Protein AF-A0A1Q7LF57-F1 (afdb_monomer_lite)

Structure (mmCIF, N/CA/C/O backbone):
data_AF-A0A1Q7LF57-F1
#
_entry.id   AF-A0A1Q7LF57-F1
#
loop_
_atom_site.group_PDB
_atom_site.id
_atom_site.type_symbol
_atom_site.label_atom_id
_atom_site.label_alt_id
_atom_site.label_comp_id
_atom_site.label_asym_id
_atom_site.label_entity_id
_atom_site.label_seq_id
_atom_site.pdbx_PDB_ins_code
_atom_site.Cartn_x
_atom_site.Cartn_y
_atom_site.Cartn_z
_atom_site.occupancy
_atom_site.B_iso_or_equiv
_atom_site.auth_seq_id
_atom_site.auth_comp_id
_atom_site.auth_asym_id
_atom_site.auth_atom_id
_atom_site.pdbx_PDB_model_num
ATOM 1 N N . MET A 1 1 ? 3.794 -33.970 26.186 1.00 63.38 1 MET A N 1
ATOM 2 C CA . MET A 1 1 ? 2.452 -34.123 25.569 1.00 63.38 1 MET A CA 1
ATOM 3 C C . MET A 1 1 ? 2.236 -33.163 24.395 1.00 63.38 1 MET A C 1
ATOM 5 O O . MET A 1 1 ? 1.552 -33.551 23.465 1.00 63.38 1 MET A O 1
ATOM 9 N N . HIS A 1 2 ? 2.817 -31.951 24.384 1.00 81.38 2 HIS A N 1
ATOM 10 C CA . HIS A 1 2 ? 2.802 -31.075 23.195 1.00 81.38 2 HIS A CA 1
ATOM 11 C C . HIS A 1 2 ? 3.771 -31.538 22.090 1.00 81.38 2 HIS A C 1
ATOM 13 O O . HIS A 1 2 ? 3.482 -31.341 20.916 1.00 81.38 2 HIS A O 1
ATOM 19 N N . ASP A 1 3 ? 4.866 -32.216 22.445 1.00 83.12 3 ASP A N 1
ATOM 20 C CA . ASP A 1 3 ? 5.882 -32.669 21.479 1.00 83.12 3 ASP A CA 1
ATOM 21 C C . ASP A 1 3 ? 5.343 -33.678 20.454 1.00 83.12 3 ASP A C 1
ATOM 23 O O . ASP A 1 3 ? 5.728 -33.648 19.288 1.00 83.12 3 ASP A O 1
ATOM 27 N N . ASP A 1 4 ? 4.397 -34.530 20.857 1.00 87.19 4 ASP A N 1
ATOM 28 C CA . ASP A 1 4 ? 3.745 -35.478 19.946 1.00 87.19 4 ASP A CA 1
ATOM 29 C C . ASP A 1 4 ? 2.840 -34.756 18.936 1.00 87.19 4 ASP A C 1
ATOM 31 O O . ASP A 1 4 ? 2.768 -35.143 17.770 1.00 87.19 4 ASP A O 1
ATOM 35 N N . TRP A 1 5 ? 2.210 -33.649 19.346 1.00 88.94 5 TRP A N 1
ATOM 36 C CA . TRP A 1 5 ? 1.423 -32.796 18.454 1.00 88.94 5 TRP A CA 1
ATOM 37 C C . TRP A 1 5 ? 2.302 -31.984 17.505 1.00 88.94 5 TRP A C 1
ATOM 39 O O . TRP A 1 5 ? 1.923 -31.796 16.353 1.00 88.94 5 TRP A O 1
ATOM 49 N N . LEU A 1 6 ? 3.487 -31.550 17.945 1.00 88.06 6 LEU A N 1
ATOM 50 C CA . LEU A 1 6 ? 4.469 -30.901 17.071 1.00 88.06 6 LEU A CA 1
ATOM 51 C C . LEU A 1 6 ? 4.959 -31.858 15.973 1.00 88.06 6 LEU A C 1
ATOM 53 O O . LEU A 1 6 ? 4.978 -31.477 14.805 1.00 88.06 6 LEU A O 1
ATOM 57 N N . LYS A 1 7 ? 5.230 -33.127 16.307 1.00 88.38 7 LYS A N 1
ATOM 58 C CA . LYS A 1 7 ? 5.560 -34.164 15.310 1.00 88.38 7 LYS A CA 1
ATOM 59 C C . LYS A 1 7 ? 4.419 -34.415 14.321 1.00 88.38 7 LYS A C 1
ATOM 61 O O . LYS A 1 7 ? 4.659 -34.541 13.124 1.00 88.38 7 LYS A O 1
ATOM 66 N N . GLN A 1 8 ? 3.170 -34.441 14.792 1.00 87.31 8 GLN A N 1
ATOM 67 C CA . GLN A 1 8 ? 2.005 -34.572 13.907 1.00 87.31 8 GLN A CA 1
ATOM 68 C C . GLN A 1 8 ? 1.789 -33.339 13.019 1.00 87.31 8 GLN A C 1
ATOM 70 O O . GLN A 1 8 ? 1.303 -33.469 11.900 1.00 87.31 8 GLN A O 1
ATOM 75 N N . ILE A 1 9 ? 2.156 -32.139 13.475 1.00 86.44 9 ILE A N 1
ATOM 76 C CA . ILE A 1 9 ? 2.144 -30.933 12.638 1.00 86.44 9 ILE A CA 1
ATOM 77 C C . ILE A 1 9 ? 3.159 -31.071 11.498 1.00 86.44 9 ILE A C 1
ATOM 79 O O . ILE A 1 9 ? 2.818 -30.794 10.353 1.00 86.44 9 ILE A O 1
ATOM 83 N N . GLU A 1 10 ? 4.379 -31.533 11.776 1.00 85.06 10 GLU A N 1
ATOM 84 C CA . GLU A 1 10 ? 5.391 -31.766 10.736 1.00 85.06 10 GLU A CA 1
ATOM 85 C C . GLU A 1 10 ? 4.918 -32.804 9.710 1.00 85.06 10 GLU A C 1
ATOM 87 O O . GLU A 1 10 ? 4.878 -32.508 8.517 1.00 85.06 10 GLU A O 1
ATOM 92 N N . GLN A 1 11 ? 4.419 -33.952 10.175 1.00 85.62 11 GLN A N 1
ATOM 93 C CA . GLN A 1 11 ? 3.860 -35.004 9.317 1.00 85.62 11 GLN A CA 1
ATOM 94 C C . GLN A 1 11 ? 2.637 -34.534 8.506 1.00 85.62 11 GLN A C 1
ATOM 96 O O . GLN A 1 11 ? 2.420 -34.984 7.379 1.00 85.62 11 GLN A O 1
ATOM 101 N N . GLU A 1 12 ? 1.818 -33.618 9.038 1.00 87.12 12 GLU A N 1
ATOM 102 C CA . GLU A 1 12 ? 0.709 -33.001 8.295 1.00 87.12 12 GLU A CA 1
ATOM 103 C C . GLU A 1 12 ? 1.217 -32.102 7.170 1.00 87.12 12 GLU A C 1
ATOM 105 O O . GLU A 1 12 ? 0.669 -32.137 6.065 1.00 87.12 12 GLU A O 1
ATOM 110 N N . LEU A 1 13 ? 2.271 -31.332 7.432 1.00 80.56 13 LEU A N 1
ATOM 111 C CA . LEU A 1 13 ? 2.894 -30.455 6.446 1.00 80.56 13 LEU A CA 1
ATOM 112 C C . LEU A 1 13 ? 3.677 -31.235 5.380 1.00 80.56 13 LEU A C 1
ATOM 114 O O . LEU A 1 13 ? 3.758 -30.762 4.246 1.00 80.56 13 LEU A O 1
ATOM 118 N N . ASP A 1 14 ? 4.203 -32.415 5.713 1.00 79.81 14 ASP A N 1
ATOM 119 C CA . ASP A 1 14 ? 4.806 -33.371 4.768 1.00 79.81 14 ASP A CA 1
ATOM 120 C C . ASP A 1 14 ? 3.764 -34.212 4.018 1.00 79.81 14 ASP A C 1
ATOM 122 O O . ASP A 1 14 ? 4.062 -34.849 3.008 1.00 79.81 14 ASP A O 1
ATOM 126 N N . GLY A 1 15 ? 2.503 -34.161 4.457 1.00 77.81 15 GLY A N 1
ATOM 127 C CA . GLY A 1 15 ? 1.404 -34.887 3.834 1.00 77.81 15 GLY A CA 1
ATOM 128 C C . GLY A 1 15 ? 1.389 -36.386 4.140 1.00 77.81 15 GLY A C 1
ATOM 129 O O . GLY A 1 15 ? 0.689 -37.137 3.460 1.00 77.81 15 GLY A O 1
ATOM 130 N N . GLU A 1 16 ? 2.124 -36.808 5.167 1.00 81.31 16 GLU A N 1
ATOM 131 C CA . GLU A 1 16 ? 2.231 -38.193 5.637 1.00 81.31 16 GLU A CA 1
ATOM 132 C C . GLU A 1 16 ? 1.076 -38.585 6.569 1.00 81.31 16 GLU A C 1
ATOM 134 O O . GLU A 1 16 ? 0.829 -39.765 6.810 1.00 81.31 16 GLU A O 1
ATOM 139 N N . LEU A 1 17 ? 0.318 -37.598 7.056 1.00 81.56 17 LEU A N 1
ATOM 140 C CA . LEU A 1 17 ? -0.763 -37.817 8.009 1.00 81.56 17 LEU A CA 1
ATOM 141 C C . LEU A 1 17 ? -2.034 -38.389 7.350 1.00 81.56 17 LEU A C 1
ATOM 143 O O . LEU A 1 17 ? -2.592 -37.832 6.382 1.00 81.56 17 LEU A O 1
ATOM 147 N N . SER A 1 18 ? -2.572 -39.463 7.931 1.00 82.19 18 SER A N 1
ATOM 148 C CA . SER A 1 18 ? -3.829 -40.057 7.473 1.00 82.19 18 SER A CA 1
ATOM 149 C C . SER A 1 18 ? -5.028 -39.120 7.720 1.00 82.19 18 SER A C 1
ATOM 151 O O . SER A 1 18 ? -4.973 -38.163 8.496 1.00 82.19 18 SER A O 1
ATOM 153 N N . LEU A 1 19 ? -6.148 -39.357 7.028 1.00 72.88 19 LEU A N 1
ATOM 154 C CA . LEU A 1 19 ? -7.382 -38.577 7.213 1.00 72.88 19 LEU A CA 1
ATOM 155 C C . LEU A 1 19 ? -7.924 -38.577 8.661 1.00 72.88 19 LEU A C 1
ATOM 157 O O . LEU A 1 19 ? -8.274 -37.493 9.137 1.00 72.88 19 LEU A O 1
ATOM 161 N N . PRO A 1 20 ? -7.999 -39.715 9.385 1.00 76.81 20 PRO A N 1
ATOM 162 C CA . PRO A 1 20 ? -8.476 -39.709 10.769 1.00 76.81 20 PRO A CA 1
ATOM 163 C C . PRO A 1 20 ? -7.527 -38.961 11.717 1.00 76.81 20 PRO A C 1
ATOM 165 O O . PRO A 1 20 ? -7.993 -38.242 12.602 1.00 76.81 20 PRO A O 1
ATOM 168 N N . GLU A 1 21 ? -6.214 -39.046 11.497 1.00 79.88 21 GLU A N 1
ATOM 169 C CA . GLU A 1 21 ? -5.221 -38.300 12.280 1.00 79.88 21 GLU A CA 1
ATOM 170 C C . GLU A 1 21 ? -5.328 -36.795 12.020 1.00 79.88 21 GLU A C 1
ATOM 172 O O . GLU A 1 21 ? -5.274 -36.006 12.961 1.00 79.88 21 GLU A O 1
ATOM 177 N N . ARG A 1 22 ? -5.607 -36.377 10.775 1.00 81.50 22 ARG A N 1
ATOM 178 C CA . ARG A 1 22 ? -5.816 -34.955 10.445 1.00 81.50 22 ARG A CA 1
ATOM 179 C C . ARG A 1 22 ? -7.038 -34.384 11.145 1.00 81.50 22 ARG A C 1
ATOM 181 O O . ARG A 1 22 ? -6.997 -33.254 11.624 1.00 81.50 22 ARG A O 1
ATOM 188 N N . ALA A 1 23 ? -8.115 -35.161 11.242 1.00 75.12 23 ALA A N 1
ATOM 189 C CA . ALA A 1 23 ? -9.299 -34.769 11.999 1.00 75.12 23 ALA A CA 1
ATOM 190 C C . ALA A 1 23 ? -9.030 -34.714 13.518 1.00 75.12 23 ALA A C 1
ATOM 192 O O . ALA A 1 23 ? -9.641 -33.913 14.229 1.00 75.12 23 ALA A O 1
ATOM 193 N N . GLY A 1 24 ? -8.124 -35.553 14.033 1.00 84.12 24 GLY A N 1
ATOM 194 C CA . GLY A 1 24 ? -7.619 -35.473 15.407 1.00 84.12 24 GLY A CA 1
ATOM 195 C C . GLY A 1 24 ? -6.823 -34.192 15.656 1.00 84.12 24 GLY A C 1
ATOM 196 O O . GLY A 1 24 ? -7.161 -33.424 16.557 1.00 84.12 24 GLY A O 1
ATOM 197 N N . LEU A 1 25 ? -5.840 -33.917 14.798 1.00 88.00 25 LEU A N 1
ATOM 198 C CA . LEU A 1 25 ? -5.002 -32.722 14.854 1.00 88.00 25 LEU A CA 1
ATOM 199 C C . LEU A 1 25 ? -5.826 -31.435 14.724 1.00 88.00 25 LEU A C 1
ATOM 201 O O . LEU A 1 25 ? -5.659 -30.523 15.525 1.00 88.00 25 LEU A O 1
ATOM 205 N N . ALA A 1 26 ? -6.777 -31.366 13.789 1.00 80.06 26 ALA A N 1
ATOM 206 C CA . ALA A 1 26 ? -7.642 -30.195 13.622 1.00 80.06 26 ALA A CA 1
ATOM 207 C C . ALA A 1 26 ? -8.466 -29.882 14.885 1.00 80.06 26 ALA A C 1
ATOM 209 O O . ALA A 1 26 ? -8.580 -28.720 15.275 1.00 80.06 26 ALA A O 1
ATOM 210 N N . ARG A 1 27 ? -8.997 -30.914 15.558 1.00 86.25 27 ARG A N 1
ATOM 211 C CA . ARG A 1 27 ? -9.713 -30.752 16.835 1.00 86.25 27 ARG A CA 1
ATOM 212 C C . ARG A 1 27 ? -8.787 -30.273 17.950 1.00 86.25 27 ARG A C 1
ATOM 214 O O . ARG A 1 27 ? -9.183 -29.412 18.728 1.00 86.25 27 ARG A O 1
ATOM 221 N N . HIS A 1 28 ? -7.560 -30.787 18.009 1.00 87.69 28 HIS A N 1
ATOM 222 C CA . HIS A 1 28 ? -6.573 -30.341 18.989 1.00 87.69 28 HIS A CA 1
ATOM 223 C C . HIS A 1 28 ? -6.157 -28.878 18.769 1.00 87.69 28 HIS A C 1
ATOM 225 O O . HIS A 1 28 ? -6.160 -28.090 19.712 1.00 87.69 28 HIS A O 1
ATOM 231 N N . LEU A 1 29 ? -5.874 -28.483 17.524 1.00 87.56 29 LEU A N 1
ATOM 232 C CA . LEU A 1 29 ? -5.481 -27.113 17.169 1.00 87.56 29 LEU A CA 1
ATOM 233 C C . LEU A 1 29 ? -6.581 -26.084 17.451 1.00 87.56 29 LEU A C 1
ATOM 235 O O . LEU A 1 29 ? -6.275 -24.940 17.771 1.00 87.56 29 LEU A O 1
ATOM 239 N N . ALA A 1 30 ? -7.852 -26.487 17.376 1.00 83.38 30 ALA A N 1
ATOM 240 C CA . ALA A 1 30 ? -8.968 -25.634 17.776 1.00 83.38 30 ALA A CA 1
ATOM 241 C C . ALA A 1 30 ? -8.983 -25.342 19.291 1.00 83.38 30 ALA A C 1
ATOM 243 O O . ALA A 1 30 ? -9.502 -24.309 19.704 1.00 83.38 30 ALA A O 1
ATOM 244 N N . GLY A 1 31 ? -8.417 -26.235 20.113 1.00 82.31 31 GLY A N 1
ATOM 245 C CA . GLY A 1 31 ? -8.383 -26.116 21.574 1.00 82.31 31 GLY A CA 1
ATOM 246 C C . GLY A 1 31 ? -7.036 -25.689 22.169 1.00 82.31 31 GLY A C 1
ATOM 247 O O . GLY A 1 31 ? -6.999 -25.268 23.322 1.00 82.31 31 GLY A O 1
ATOM 248 N N . CYS A 1 32 ? -5.931 -25.776 21.419 1.00 88.81 32 CYS A N 1
ATOM 249 C CA . CYS A 1 32 ? -4.586 -25.476 21.915 1.00 88.81 32 CYS A CA 1
ATOM 250 C C . CYS A 1 32 ? -3.893 -24.378 21.097 1.00 88.81 32 CYS A C 1
ATOM 252 O O . CYS A 1 32 ? -3.360 -24.610 20.009 1.00 88.81 32 CYS A O 1
ATOM 254 N N . ARG A 1 33 ? -3.839 -23.172 21.678 1.00 77.62 33 ARG A N 1
ATOM 255 C CA . ARG A 1 33 ? -3.211 -21.988 21.073 1.00 77.62 33 ARG A CA 1
ATOM 256 C C . ARG A 1 33 ? -1.721 -22.178 20.782 1.00 77.62 33 ARG A C 1
ATOM 258 O O . ARG A 1 33 ? -1.258 -21.762 19.728 1.00 77.62 33 ARG A O 1
ATOM 265 N N . HIS A 1 34 ? -0.990 -22.836 21.680 1.00 80.25 34 HIS A N 1
ATOM 266 C CA . HIS A 1 34 ? 0.447 -23.064 21.522 1.00 80.25 34 HIS A CA 1
ATOM 267 C C . HIS A 1 34 ? 0.763 -23.921 20.282 1.00 80.25 34 HIS A C 1
ATOM 269 O O . HIS A 1 34 ? 1.605 -23.550 19.468 1.00 80.25 34 HIS A O 1
ATOM 275 N N . CYS A 1 35 ? 0.027 -25.017 20.073 1.00 84.19 35 CYS A N 1
ATOM 276 C CA . CYS A 1 35 ? 0.185 -25.856 18.881 1.00 84.19 35 CYS A CA 1
ATOM 277 C C . CYS A 1 35 ? -0.316 -25.170 17.601 1.00 84.19 35 CYS A C 1
ATOM 279 O O . CYS A 1 35 ? 0.258 -25.377 16.532 1.00 84.19 35 CYS A O 1
ATOM 281 N N . ALA A 1 36 ? -1.347 -24.322 17.693 1.00 75.50 36 ALA A N 1
ATOM 282 C CA . ALA A 1 36 ? -1.804 -23.513 16.563 1.00 75.50 36 ALA A CA 1
ATOM 283 C C . ALA A 1 36 ? -0.736 -22.505 16.105 1.00 75.50 36 ALA A C 1
ATOM 285 O O . ALA A 1 36 ? -0.465 -22.401 14.909 1.00 75.50 36 ALA A O 1
ATOM 286 N N . GLU A 1 37 ? -0.090 -21.815 17.047 1.00 77.19 37 GLU A N 1
ATOM 287 C CA . GLU A 1 37 ? 1.006 -20.880 16.769 1.00 77.19 37 GLU A CA 1
ATOM 288 C C . GLU A 1 37 ? 2.237 -21.607 16.199 1.00 77.19 37 GLU A C 1
ATOM 290 O O . GLU A 1 37 ? 2.792 -21.171 15.188 1.00 77.19 37 GLU A O 1
ATOM 295 N N . ALA A 1 38 ? 2.607 -22.763 16.761 1.00 81.50 38 ALA A N 1
ATOM 296 C CA . ALA A 1 38 ? 3.710 -23.580 16.251 1.00 81.50 38 ALA A CA 1
ATOM 297 C C . ALA A 1 38 ? 3.480 -24.039 14.799 1.00 81.50 38 ALA A C 1
ATOM 299 O O . ALA A 1 38 ? 4.374 -23.941 13.958 1.00 81.50 38 ALA A O 1
ATOM 300 N N . ARG A 1 39 ? 2.252 -24.456 14.462 1.00 84.38 39 ARG A N 1
ATOM 301 C CA . ARG A 1 39 ? 1.889 -24.839 13.090 1.00 84.38 39 ARG A CA 1
ATOM 302 C C . ARG A 1 39 ? 2.017 -23.690 12.097 1.00 84.38 39 ARG A C 1
ATOM 304 O O . ARG A 1 39 ? 2.498 -23.901 10.986 1.00 84.38 39 ARG A O 1
ATOM 311 N N . VAL A 1 40 ? 1.599 -22.483 12.475 1.00 78.69 40 VAL A N 1
ATOM 312 C CA . VAL A 1 40 ? 1.751 -21.292 11.623 1.00 78.69 40 VAL A CA 1
ATOM 313 C C . VAL A 1 40 ? 3.231 -20.978 11.405 1.00 78.69 40 VAL A C 1
ATOM 315 O O . VAL A 1 40 ? 3.642 -20.786 10.263 1.00 78.69 40 VAL A O 1
ATOM 318 N N . SER A 1 41 ? 4.045 -21.030 12.462 1.00 73.69 41 SER A N 1
ATOM 319 C CA . SER A 1 41 ? 5.493 -20.811 12.364 1.00 73.69 41 SER A CA 1
ATOM 320 C C . SER A 1 41 ? 6.179 -21.810 11.416 1.00 73.69 41 SER A C 1
ATOM 322 O O . SER A 1 41 ? 6.980 -21.409 10.570 1.00 73.69 41 SER A O 1
ATOM 324 N N . HIS A 1 42 ? 5.807 -23.096 11.467 1.00 77.44 42 HIS A N 1
ATOM 325 C CA . HIS A 1 42 ? 6.337 -24.116 10.550 1.00 77.44 42 HIS A CA 1
ATOM 326 C C . HIS A 1 42 ? 5.913 -23.880 9.088 1.00 77.44 42 HIS A C 1
ATOM 328 O O . HIS A 1 42 ? 6.708 -24.089 8.169 1.00 77.44 42 HIS A O 1
ATOM 334 N N . ILE A 1 43 ? 4.685 -23.404 8.851 1.00 78.00 43 ILE A N 1
ATOM 335 C CA . ILE A 1 43 ? 4.207 -23.032 7.509 1.00 78.00 43 ILE A CA 1
ATOM 336 C C . ILE A 1 43 ? 5.007 -21.847 6.958 1.00 78.00 43 ILE A C 1
ATOM 338 O O . ILE A 1 43 ? 5.459 -21.894 5.813 1.00 78.00 43 ILE A O 1
ATOM 342 N N . GLU A 1 44 ? 5.209 -20.803 7.763 1.00 74.12 44 GLU A N 1
ATOM 343 C CA . GLU A 1 44 ? 5.977 -19.618 7.370 1.00 74.12 44 GLU A CA 1
ATOM 344 C C . GLU A 1 44 ? 7.429 -19.966 7.036 1.00 74.12 44 GLU A C 1
ATOM 346 O O . GLU A 1 44 ? 7.948 -19.519 6.011 1.00 74.12 44 GLU A O 1
ATOM 351 N N . MET A 1 45 ? 8.062 -20.820 7.846 1.00 75.12 45 MET A N 1
ATOM 352 C CA . MET A 1 45 ? 9.424 -21.289 7.601 1.00 75.12 45 MET A CA 1
ATOM 353 C C . MET A 1 45 ? 9.529 -22.042 6.267 1.00 75.12 45 MET A C 1
ATOM 355 O O . MET A 1 45 ? 10.420 -21.763 5.465 1.00 75.12 45 MET A O 1
ATOM 359 N N . ARG A 1 46 ? 8.587 -22.948 5.969 1.00 72.94 46 ARG A N 1
ATOM 360 C CA . ARG A 1 46 ? 8.564 -23.689 4.694 1.00 72.94 46 ARG A CA 1
ATOM 361 C C . ARG A 1 46 ? 8.308 -22.787 3.491 1.00 72.94 46 ARG A C 1
ATOM 363 O O . ARG A 1 46 ? 8.930 -22.967 2.448 1.00 72.94 46 ARG A O 1
ATOM 370 N N . VAL A 1 47 ? 7.436 -21.792 3.634 1.00 68.56 47 VAL A N 1
ATOM 371 C CA . VAL A 1 47 ? 7.205 -20.774 2.602 1.00 68.56 47 VAL A CA 1
ATOM 372 C C . VAL A 1 47 ? 8.470 -19.945 2.357 1.00 68.56 47 VAL A C 1
ATOM 374 O O . VAL A 1 47 ? 8.818 -19.691 1.204 1.00 68.56 47 VAL A O 1
ATOM 377 N N . ALA A 1 48 ? 9.194 -19.567 3.413 1.00 67.94 48 ALA A N 1
ATOM 378 C CA . ALA A 1 48 ? 10.460 -18.851 3.291 1.00 67.94 48 ALA A CA 1
ATOM 379 C C . ALA A 1 48 ? 11.529 -19.686 2.561 1.00 67.94 48 ALA A C 1
ATOM 381 O O . ALA A 1 48 ? 12.186 -19.165 1.659 1.00 67.94 48 ALA A O 1
ATOM 382 N N . PHE A 1 49 ? 11.650 -20.983 2.875 1.00 68.38 49 PHE A N 1
ATOM 383 C CA . PHE A 1 49 ? 12.560 -21.900 2.174 1.00 68.38 49 PHE A CA 1
ATOM 384 C C . PHE A 1 49 ? 12.171 -22.135 0.707 1.00 68.38 49 PHE A C 1
ATOM 386 O O . PHE A 1 49 ? 13.036 -22.160 -0.164 1.00 68.38 49 PHE A O 1
ATOM 393 N N . ALA A 1 50 ? 10.881 -22.260 0.393 1.00 61.56 50 ALA A N 1
ATOM 394 C CA . ALA A 1 50 ? 10.429 -22.405 -0.992 1.00 61.56 50 ALA A CA 1
ATOM 395 C C . ALA A 1 50 ? 10.714 -21.140 -1.826 1.00 61.56 50 ALA A C 1
ATOM 397 O O . ALA A 1 50 ? 11.123 -21.230 -2.986 1.00 61.56 50 ALA A O 1
ATOM 398 N N . ARG A 1 51 ? 10.573 -19.952 -1.222 1.00 65.44 51 ARG A N 1
ATOM 399 C CA . ARG A 1 51 ? 10.929 -18.677 -1.865 1.00 65.44 51 ARG A CA 1
ATOM 400 C C . ARG A 1 51 ? 12.429 -18.555 -2.113 1.00 65.44 51 ARG A C 1
ATOM 402 O O . ARG A 1 51 ? 12.813 -18.145 -3.205 1.00 65.44 51 ARG A O 1
ATOM 409 N N . SER A 1 52 ? 13.270 -18.938 -1.149 1.00 56.44 52 SER A N 1
ATOM 410 C CA . SER A 1 52 ? 14.728 -18.908 -1.335 1.00 56.44 52 SER A CA 1
ATOM 411 C C . SER A 1 52 ? 15.217 -19.942 -2.357 1.00 56.44 52 SER A C 1
ATOM 413 O O . SER A 1 52 ? 16.217 -19.702 -3.028 1.00 56.44 52 SER A O 1
ATOM 415 N N . ALA A 1 53 ? 14.477 -21.037 -2.553 1.00 60.34 53 ALA A N 1
ATOM 416 C CA . ALA A 1 53 ? 14.737 -22.054 -3.573 1.00 60.34 53 ALA A CA 1
ATOM 417 C C . ALA A 1 53 ? 14.192 -21.712 -4.982 1.00 60.34 53 ALA A C 1
ATOM 419 O O . ALA A 1 53 ? 14.178 -22.575 -5.859 1.00 60.34 53 ALA A O 1
ATOM 420 N N . GLY A 1 54 ? 13.742 -20.474 -5.226 1.00 43.62 54 GLY A N 1
ATOM 421 C CA . GLY A 1 54 ? 13.321 -20.024 -6.559 1.00 43.62 54 GLY A CA 1
ATOM 422 C C . GLY A 1 54 ? 11.860 -20.318 -6.918 1.00 43.62 54 GLY A C 1
ATOM 423 O O . GLY A 1 54 ? 11.514 -20.306 -8.098 1.00 43.62 54 GLY A O 1
ATOM 424 N N . GLN A 1 55 ? 10.987 -20.552 -5.929 1.00 50.62 55 GLN A N 1
ATOM 425 C CA . GLN A 1 55 ? 9.532 -20.644 -6.116 1.00 50.62 55 GLN A CA 1
ATOM 426 C C . GLN A 1 55 ? 8.834 -19.394 -5.538 1.00 50.62 55 GLN A C 1
ATOM 428 O O . GLN A 1 55 ? 8.304 -19.424 -4.423 1.00 50.62 55 GLN A O 1
ATOM 433 N N . PRO A 1 56 ? 8.810 -18.266 -6.277 1.00 48.50 56 PRO A N 1
ATOM 434 C CA . PRO A 1 56 ? 8.344 -16.969 -5.773 1.00 48.50 56 PRO A CA 1
ATOM 435 C C . PRO A 1 56 ? 6.834 -16.911 -5.488 1.00 48.50 56 PRO A C 1
ATOM 437 O O . PRO A 1 56 ? 6.370 -15.969 -4.858 1.00 48.50 56 PRO A O 1
ATOM 440 N N . HIS A 1 57 ? 6.058 -17.907 -5.928 1.00 45.81 57 HIS A N 1
ATOM 441 C CA . HIS A 1 57 ? 4.604 -17.994 -5.718 1.00 45.81 57 HIS A CA 1
ATOM 442 C C . HIS A 1 57 ? 4.218 -19.014 -4.638 1.00 45.81 57 HIS A C 1
ATOM 444 O O . HIS A 1 57 ? 3.054 -19.405 -4.532 1.00 45.81 57 HIS A O 1
ATOM 450 N N . ALA A 1 58 ? 5.177 -19.463 -3.823 1.00 46.00 58 ALA A N 1
ATOM 451 C CA . ALA A 1 58 ? 4.887 -20.274 -2.651 1.00 46.00 58 ALA A CA 1
ATOM 452 C C . ALA A 1 58 ? 4.122 -19.422 -1.618 1.00 46.00 58 ALA A C 1
ATOM 454 O O . ALA A 1 58 ? 4.700 -18.750 -0.765 1.00 46.00 58 ALA A O 1
ATOM 455 N N . HIS A 1 59 ? 2.797 -19.402 -1.741 1.00 48.25 59 HIS A N 1
ATOM 456 C CA . HIS A 1 59 ? 1.858 -18.855 -0.754 1.00 48.25 59 HIS A CA 1
ATOM 457 C C . HIS A 1 59 ? 1.167 -19.970 0.047 1.00 48.25 59 HIS A C 1
ATOM 459 O O . HIS A 1 59 ? 0.469 -19.705 1.021 1.00 48.25 59 HIS A O 1
ATOM 465 N N . THR A 1 60 ? 1.393 -21.225 -0.344 1.00 51.19 60 THR A N 1
ATOM 466 C CA . THR A 1 60 ? 0.845 -22.434 0.270 1.00 51.19 60 THR A CA 1
ATOM 467 C C . THR A 1 60 ? 1.918 -23.515 0.305 1.00 51.19 60 THR A C 1
ATOM 469 O O . THR A 1 60 ? 2.610 -23.712 -0.694 1.00 51.19 60 THR A O 1
ATOM 472 N N . VAL A 1 61 ? 2.024 -24.249 1.417 1.00 42.25 61 VAL A N 1
ATOM 473 C CA . VAL A 1 61 ? 2.782 -25.510 1.458 1.00 42.25 61 VAL A CA 1
ATOM 474 C C . VAL A 1 61 ? 2.189 -26.436 0.389 1.00 42.25 61 VAL A C 1
ATOM 476 O O . VAL A 1 61 ? 0.958 -26.568 0.356 1.00 42.25 61 VAL A O 1
ATOM 479 N N . PRO A 1 62 ? 2.997 -27.039 -0.504 1.00 43.12 62 PRO A N 1
ATOM 480 C CA . PRO A 1 62 ? 2.496 -28.008 -1.464 1.00 43.12 62 PRO A CA 1
ATOM 481 C C . PRO A 1 62 ? 1.886 -29.168 -0.684 1.00 43.12 62 PRO A C 1
ATOM 483 O O . PRO A 1 62 ? 2.587 -30.030 -0.166 1.00 43.12 62 PRO A O 1
ATOM 486 N N . ARG A 1 63 ? 0.556 -29.187 -0.567 1.00 41.00 63 ARG A N 1
ATOM 487 C CA . ARG A 1 63 ? -0.130 -30.399 -0.135 1.00 41.00 63 ARG A CA 1
ATOM 488 C C . ARG A 1 63 ? 0.125 -31.445 -1.214 1.00 41.00 63 ARG A C 1
ATOM 490 O O . ARG A 1 63 ? 0.029 -31.092 -2.395 1.00 41.00 63 ARG A O 1
ATOM 497 N N . PRO A 1 64 ? 0.410 -32.709 -0.858 1.00 35.94 64 PRO A N 1
ATOM 498 C CA . PRO A 1 64 ? 0.436 -33.761 -1.857 1.00 35.94 64 PRO A CA 1
ATOM 499 C C . PRO A 1 64 ? -0.883 -33.691 -2.618 1.00 35.94 64 PRO A C 1
ATOM 501 O O . PRO A 1 64 ? -1.964 -33.707 -2.018 1.00 35.94 64 PRO A O 1
ATOM 504 N N . ALA A 1 65 ? -0.780 -33.522 -3.938 1.00 40.84 65 ALA A N 1
ATOM 505 C CA . ALA A 1 65 ? -1.934 -33.506 -4.810 1.00 40.84 65 ALA A CA 1
ATOM 506 C C . ALA A 1 65 ? -2.758 -34.744 -4.467 1.00 40.84 65 ALA A C 1
ATOM 508 O O . ALA A 1 65 ? -2.271 -35.873 -4.587 1.00 40.84 65 ALA A O 1
ATOM 509 N N . ILE A 1 66 ? -3.993 -34.540 -4.004 1.00 43.75 66 ILE A N 1
ATOM 510 C CA . ILE A 1 66 ? -4.946 -35.636 -3.918 1.00 43.75 66 ILE A CA 1
ATOM 511 C C . ILE A 1 66 ? -5.083 -36.095 -5.363 1.00 43.75 66 ILE A C 1
ATOM 513 O O . ILE A 1 66 ? -5.694 -35.402 -6.177 1.00 43.75 66 ILE A O 1
ATOM 517 N N . ARG A 1 67 ? -4.401 -37.196 -5.713 1.00 42.81 67 ARG A N 1
ATOM 518 C CA . ARG A 1 67 ? -4.402 -37.746 -7.069 1.00 42.81 67 ARG A CA 1
ATOM 519 C C . ARG A 1 67 ? -5.866 -37.807 -7.487 1.00 42.81 67 ARG A C 1
ATOM 521 O O . ARG A 1 67 ? -6.658 -38.452 -6.809 1.00 42.81 67 ARG A O 1
ATOM 528 N N . GLY A 1 68 ? -6.245 -37.134 -8.574 1.00 42.84 68 GLY A N 1
ATOM 529 C CA . GLY A 1 68 ? -7.653 -37.046 -8.995 1.00 42.84 68 GLY A CA 1
ATOM 530 C C . GLY A 1 68 ? -8.336 -38.417 -9.108 1.00 42.84 68 GLY A C 1
ATOM 531 O O . GLY A 1 68 ? -9.540 -38.532 -8.912 1.00 42.84 68 GLY A O 1
ATOM 532 N N . ARG A 1 69 ? -7.544 -39.482 -9.303 1.00 51.34 69 ARG A N 1
ATOM 533 C CA . ARG A 1 69 ? -7.969 -40.884 -9.216 1.00 51.34 69 ARG A CA 1
ATOM 534 C C . ARG A 1 69 ? -8.525 -41.302 -7.851 1.00 51.34 69 ARG A C 1
ATOM 536 O O . ARG A 1 69 ? -9.525 -42.002 -7.836 1.00 51.34 69 ARG A O 1
ATOM 543 N N . THR A 1 70 ? -7.934 -40.902 -6.725 1.00 50.38 70 THR A N 1
ATOM 544 C CA . THR A 1 70 ? -8.445 -41.250 -5.387 1.00 50.38 70 THR A CA 1
ATOM 545 C C . THR A 1 70 ? -9.714 -40.473 -5.054 1.00 50.38 70 THR A C 1
ATOM 547 O O . THR A 1 70 ? -10.645 -41.060 -4.521 1.00 50.38 70 THR A O 1
ATOM 550 N N . LEU A 1 71 ? -9.803 -39.193 -5.426 1.00 49.28 71 LEU A N 1
ATOM 551 C CA . LEU A 1 71 ? -11.033 -38.400 -5.272 1.00 49.28 71 LEU A CA 1
ATOM 552 C C . LEU A 1 71 ? -12.174 -38.939 -6.149 1.00 49.28 71 LEU A C 1
ATOM 554 O O . LEU A 1 71 ? -13.299 -39.073 -5.676 1.00 49.28 71 LEU A O 1
ATOM 558 N N . GLY A 1 72 ? -11.865 -39.323 -7.392 1.00 57.22 72 GLY A N 1
ATOM 559 C CA . GLY A 1 72 ? -12.800 -40.012 -8.279 1.00 57.22 72 GLY A CA 1
ATOM 560 C C . GLY A 1 72 ? -13.245 -41.364 -7.719 1.00 57.22 72 GLY A C 1
ATOM 561 O O . GLY A 1 72 ? -14.435 -41.653 -7.718 1.00 57.22 72 GLY A O 1
ATOM 562 N N . LEU A 1 73 ? -12.323 -42.159 -7.163 1.00 66.88 73 LEU A N 1
ATOM 563 C CA . LEU A 1 73 ? -12.649 -43.433 -6.515 1.00 66.88 73 LEU A CA 1
ATOM 564 C C . LEU A 1 73 ? -13.567 -43.232 -5.299 1.00 66.88 73 LEU A C 1
ATOM 566 O O . LEU A 1 73 ? -14.527 -43.977 -5.144 1.00 66.88 73 LEU A O 1
ATOM 570 N N . TRP A 1 74 ? -13.314 -42.216 -4.468 1.00 58.44 74 TRP A N 1
ATOM 571 C CA . TRP A 1 74 ? -14.144 -41.900 -3.299 1.00 58.44 74 TRP A CA 1
ATOM 572 C C . TRP A 1 74 ? -15.521 -41.352 -3.680 1.00 58.44 74 TRP A C 1
ATOM 574 O O . TRP A 1 74 ? -16.510 -41.723 -3.049 1.00 58.44 74 TRP A O 1
ATOM 584 N N . MET A 1 75 ? -15.620 -40.532 -4.730 1.00 62.84 75 MET A N 1
ATOM 585 C CA . MET A 1 75 ? -16.913 -40.111 -5.279 1.00 62.84 75 MET A CA 1
ATOM 586 C C . MET A 1 75 ? -17.689 -41.295 -5.856 1.00 62.84 75 MET A C 1
ATOM 588 O O . MET A 1 75 ? -18.874 -41.429 -5.573 1.00 62.84 75 MET A O 1
ATOM 592 N N . VAL A 1 76 ? -17.030 -42.189 -6.598 1.00 68.44 76 VAL A N 1
ATOM 593 C CA . VAL A 1 76 ? -17.650 -43.410 -7.135 1.00 68.44 76 VAL A CA 1
ATOM 594 C C . VAL A 1 76 ? -18.087 -44.342 -6.005 1.00 68.44 76 VAL A C 1
ATOM 596 O O . VAL A 1 76 ? -19.217 -44.808 -6.026 1.00 68.44 76 VAL A O 1
ATOM 599 N N . LEU A 1 77 ? -17.265 -44.561 -4.976 1.00 70.31 77 LEU A N 1
ATOM 600 C CA . LEU A 1 77 ? -17.638 -45.351 -3.796 1.00 70.31 77 LEU A CA 1
ATOM 601 C C . LEU A 1 77 ? -18.811 -44.733 -3.031 1.00 70.31 77 LEU A C 1
ATOM 603 O O . LEU A 1 77 ? -19.698 -45.461 -2.600 1.00 70.31 77 LEU A O 1
ATOM 607 N N . SER A 1 78 ? -18.858 -43.406 -2.904 1.00 63.53 78 SER A N 1
ATOM 608 C CA . SER A 1 78 ? -19.968 -42.701 -2.247 1.00 63.53 78 SER A CA 1
ATOM 609 C C . SER A 1 78 ? -21.253 -42.759 -3.079 1.00 63.53 78 SER A C 1
ATOM 611 O O . SER A 1 78 ? -22.337 -42.918 -2.526 1.00 63.53 78 SER A O 1
ATOM 613 N N . LEU A 1 79 ? -21.138 -42.707 -4.410 1.00 63.56 79 LEU A N 1
ATOM 614 C CA . LEU A 1 79 ? -22.251 -42.914 -5.339 1.00 63.56 79 LEU A CA 1
ATOM 615 C C . LEU A 1 79 ? -22.731 -44.373 -5.343 1.00 63.56 79 LEU A C 1
ATOM 617 O O . LEU A 1 79 ? -23.933 -44.602 -5.387 1.00 63.56 79 LEU A O 1
ATOM 621 N N . ILE A 1 80 ? -21.830 -45.355 -5.232 1.00 64.56 80 ILE A N 1
ATOM 622 C CA . ILE A 1 80 ? -22.169 -46.783 -5.108 1.00 64.56 80 ILE A CA 1
ATOM 623 C C . ILE A 1 80 ? -22.832 -47.060 -3.753 1.00 64.56 80 ILE A C 1
ATOM 625 O O . ILE A 1 80 ? -23.840 -47.762 -3.700 1.00 64.56 80 ILE A O 1
ATOM 629 N N . ALA A 1 81 ? -22.330 -46.471 -2.664 1.00 57.72 81 ALA A N 1
ATOM 630 C CA . ALA A 1 81 ? -22.943 -46.586 -1.343 1.00 57.72 81 ALA A CA 1
ATOM 631 C C . ALA A 1 81 ? -24.316 -45.888 -1.296 1.00 57.72 81 ALA A C 1
ATOM 633 O O . ALA A 1 81 ? -25.246 -46.399 -0.674 1.00 57.72 81 ALA A O 1
ATOM 634 N N . GLY A 1 82 ? -24.473 -44.771 -2.016 1.00 43.84 82 GLY A N 1
ATOM 635 C CA . GLY A 1 82 ? -25.759 -44.100 -2.229 1.00 43.84 82 GLY A CA 1
ATOM 636 C C . GLY A 1 82 ? -26.726 -44.892 -3.119 1.00 43.84 82 GLY A C 1
ATOM 637 O O . GLY A 1 82 ? -27.931 -44.881 -2.873 1.00 43.84 82 GLY A O 1
ATOM 638 N N . ALA A 1 83 ? -26.217 -45.633 -4.108 1.00 49.28 83 ALA A N 1
ATOM 639 C CA . ALA A 1 83 ? -27.009 -46.488 -4.995 1.00 49.28 83 ALA A CA 1
ATOM 640 C C . ALA A 1 83 ? -27.439 -47.810 -4.333 1.00 49.28 83 ALA A C 1
ATOM 642 O O . ALA A 1 83 ? -28.495 -48.344 -4.661 1.00 49.28 83 ALA A O 1
ATOM 643 N N . ALA A 1 84 ? -26.693 -48.309 -3.343 1.00 45.56 84 ALA A N 1
ATOM 644 C CA . ALA A 1 84 ? -27.078 -49.488 -2.562 1.00 45.56 84 ALA A CA 1
ATOM 645 C C . ALA A 1 84 ? -28.274 -49.233 -1.615 1.00 45.56 84 ALA A C 1
ATOM 647 O O . ALA A 1 84 ? -28.864 -50.180 -1.096 1.00 45.56 84 ALA A O 1
ATOM 648 N N . GLY A 1 85 ? -28.661 -47.968 -1.409 1.00 44.66 85 GLY A N 1
ATOM 649 C CA . GLY A 1 85 ? -29.783 -47.574 -0.554 1.00 44.66 85 GLY A CA 1
ATOM 650 C C . GLY A 1 85 ? -31.160 -47.568 -1.223 1.00 44.66 85 GLY A C 1
ATOM 651 O O . GLY A 1 85 ? -32.155 -47.358 -0.527 1.00 44.66 85 GLY A O 1
ATOM 652 N N . ARG A 1 86 ? -31.276 -47.777 -2.543 1.00 38.72 86 ARG A N 1
ATOM 653 C CA . ARG A 1 86 ? -32.579 -47.764 -3.229 1.00 38.72 86 ARG A CA 1
ATOM 654 C C . ARG A 1 86 ? -32.645 -48.740 -4.409 1.00 38.72 86 ARG A C 1
ATOM 656 O O . ARG A 1 86 ? -31.975 -48.563 -5.413 1.00 38.72 86 ARG A O 1
ATOM 663 N N . VAL A 1 87 ? -33.615 -49.651 -4.290 1.00 35.06 87 VAL A N 1
ATOM 664 C CA . VAL A 1 87 ? -34.387 -50.293 -5.372 1.00 35.06 87 VAL A CA 1
ATOM 665 C C . VAL A 1 87 ? -33.823 -51.593 -5.975 1.00 35.06 87 VAL A C 1
ATOM 667 O O . VAL A 1 87 ? -32.909 -51.633 -6.789 1.00 35.06 87 VAL A O 1
ATOM 670 N N . ARG A 1 88 ? -34.524 -52.675 -5.601 1.00 36.03 88 ARG A N 1
ATOM 671 C CA . ARG A 1 88 ? -34.744 -53.906 -6.371 1.00 36.03 88 ARG A CA 1
ATOM 672 C C . ARG A 1 88 ? -35.345 -53.590 -7.747 1.00 36.03 88 ARG A C 1
ATOM 674 O O . ARG A 1 88 ? -36.382 -52.939 -7.783 1.00 36.03 88 ARG A O 1
ATOM 681 N N . CYS A 1 89 ? -34.759 -54.147 -8.808 1.00 29.42 89 CYS A N 1
ATOM 682 C CA . CYS A 1 89 ? -35.366 -54.707 -10.038 1.00 29.42 89 CYS A CA 1
ATOM 683 C C . CYS A 1 89 ? -34.271 -54.703 -11.126 1.00 29.42 89 CYS A C 1
ATOM 685 O O . CYS A 1 89 ? -33.745 -53.657 -11.467 1.00 29.42 89 CYS A O 1
ATOM 687 N N . SER A 1 90 ? -33.718 -55.856 -11.509 1.00 33.22 90 SER A N 1
ATOM 688 C CA . SER A 1 90 ? -34.253 -56.782 -12.521 1.00 33.22 90 SER A CA 1
ATOM 689 C C . SER A 1 90 ? -33.863 -56.399 -13.962 1.00 33.22 90 SER A C 1
ATOM 691 O O . SER A 1 90 ? -34.365 -55.422 -14.499 1.00 33.22 90 SER A O 1
ATOM 693 N N . TRP A 1 91 ? -33.073 -57.302 -14.565 1.00 30.16 91 TRP A N 1
ATOM 694 C CA . TRP A 1 91 ? -32.873 -57.603 -15.997 1.00 30.16 91 TRP A CA 1
ATOM 695 C C . TRP A 1 91 ? -31.686 -57.000 -16.783 1.00 30.16 91 TRP A C 1
ATOM 697 O O . TRP A 1 91 ? -31.726 -55.890 -17.289 1.00 30.16 91 TRP A O 1
ATOM 707 N N . ARG A 1 92 ? -30.682 -57.882 -16.946 1.00 32.59 92 ARG A N 1
ATOM 708 C CA . ARG A 1 92 ? -30.072 -58.416 -18.190 1.00 32.59 92 ARG A CA 1
ATOM 709 C C . ARG A 1 92 ? -29.417 -57.468 -19.218 1.00 32.59 92 ARG A C 1
ATOM 711 O O . ARG A 1 92 ? -30.082 -56.709 -19.904 1.00 32.59 92 ARG A O 1
ATOM 718 N N . ASN A 1 93 ? -28.137 -57.804 -19.445 1.00 31.86 93 ASN A N 1
ATOM 719 C CA . ASN A 1 93 ? -27.339 -57.761 -20.685 1.00 31.86 93 ASN A CA 1
ATOM 720 C C . ASN A 1 93 ? -26.845 -56.371 -21.132 1.00 31.86 93 ASN A C 1
ATOM 722 O O . ASN A 1 93 ? -27.609 -55.535 -21.583 1.00 31.86 93 ASN A O 1
ATOM 726 N N . SER A 1 94 ? -25.580 -56.008 -20.887 1.00 33.81 94 SER A N 1
ATOM 727 C CA . SER A 1 94 ? -24.343 -56.425 -21.587 1.00 33.81 94 SER A CA 1
ATOM 728 C C . SER A 1 94 ? -24.262 -55.964 -23.050 1.00 33.81 94 SER A C 1
ATOM 730 O O . SER A 1 94 ? -24.857 -56.593 -23.917 1.00 33.81 94 SER A O 1
ATOM 732 N N . ALA A 1 95 ? -23.458 -54.929 -23.319 1.00 33.12 95 ALA A N 1
ATOM 733 C CA . ALA A 1 95 ? -22.270 -54.981 -24.189 1.00 33.12 95 ALA A CA 1
ATOM 734 C C . ALA A 1 95 ? -21.821 -53.560 -24.598 1.00 33.12 95 ALA A C 1
ATOM 736 O O . ALA A 1 95 ? -22.460 -52.884 -25.392 1.00 33.12 95 ALA A O 1
ATOM 737 N N . TRP A 1 96 ? -20.722 -53.119 -23.985 1.00 32.12 96 TRP A N 1
ATOM 738 C CA . TRP A 1 96 ? -19.553 -52.452 -24.572 1.00 32.12 96 TRP A CA 1
ATOM 739 C C . TRP A 1 96 ? -19.611 -51.983 -26.041 1.00 32.12 96 TRP A C 1
ATOM 741 O O . TRP A 1 96 ? -19.736 -52.809 -26.937 1.00 32.12 96 TRP A O 1
ATOM 751 N N . THR A 1 97 ? -19.327 -50.696 -26.293 1.00 34.59 97 THR A N 1
ATOM 752 C CA . THR A 1 97 ? -18.088 -50.158 -26.935 1.00 34.59 97 THR A CA 1
ATOM 753 C C . THR A 1 97 ? -18.327 -48.721 -27.442 1.00 34.59 97 THR A C 1
ATOM 755 O O . THR A 1 97 ? -19.289 -48.440 -28.139 1.00 34.59 97 THR A O 1
ATOM 758 N N . ALA A 1 98 ? -17.636 -47.732 -26.869 1.00 32.59 98 ALA A N 1
ATOM 759 C CA . ALA A 1 98 ? -16.378 -47.141 -27.350 1.00 32.59 98 ALA A CA 1
ATOM 760 C C . ALA A 1 98 ? -16.568 -46.113 -28.485 1.00 32.59 98 ALA A C 1
ATOM 762 O O . ALA A 1 98 ? -16.651 -46.459 -29.655 1.00 32.59 98 ALA A O 1
ATOM 763 N N . ALA A 1 99 ? -16.531 -44.828 -28.121 1.00 32.34 99 ALA A N 1
ATOM 764 C CA . ALA A 1 99 ? -16.193 -43.739 -29.032 1.00 32.34 99 ALA A CA 1
ATOM 765 C C . ALA A 1 99 ? -15.257 -42.767 -28.296 1.00 32.34 99 ALA A C 1
ATOM 767 O O . ALA A 1 99 ? -15.686 -41.880 -27.561 1.00 32.34 99 ALA A O 1
ATOM 768 N N . LEU A 1 100 ? -13.953 -43.005 -28.446 1.00 34.41 100 LEU A N 1
ATOM 769 C CA . LEU A 1 100 ? -12.886 -42.072 -28.094 1.00 34.41 100 LEU A CA 1
ATOM 770 C C . LEU A 1 100 ? -12.798 -41.027 -29.213 1.00 34.41 100 LEU A C 1
ATOM 772 O O . LEU A 1 100 ? -12.271 -41.320 -30.282 1.00 34.41 100 LEU A O 1
ATOM 776 N N . ILE A 1 101 ? -13.295 -39.814 -28.968 1.00 36.03 101 ILE A N 1
ATOM 777 C CA . ILE A 1 101 ? -12.927 -38.632 -29.755 1.00 36.03 101 ILE A CA 1
ATOM 778 C C . ILE A 1 101 ? -12.018 -37.777 -28.880 1.00 36.03 101 ILE A C 1
ATOM 780 O O . ILE A 1 101 ? -12.387 -37.348 -27.787 1.00 36.03 101 ILE A O 1
ATOM 784 N N . ALA A 1 102 ? -10.800 -37.580 -29.376 1.00 34.81 102 ALA A N 1
ATOM 785 C CA . ALA A 1 102 ? -9.781 -36.726 -28.803 1.00 34.81 102 ALA A CA 1
ATOM 786 C C . ALA A 1 102 ? -10.262 -35.266 -28.775 1.00 34.81 102 ALA A C 1
ATOM 788 O O . ALA A 1 102 ? -10.207 -34.561 -29.780 1.00 34.81 102 ALA A O 1
ATOM 789 N N . VAL A 1 103 ? -10.707 -34.804 -27.608 1.00 34.25 103 VAL A N 1
ATOM 790 C CA . VAL A 1 103 ? -10.752 -33.376 -27.287 1.00 34.25 103 VAL A CA 1
ATOM 791 C C . VAL A 1 103 ? -9.404 -33.044 -26.661 1.00 34.25 103 VAL A C 1
ATOM 793 O O . VAL A 1 103 ? -9.135 -33.390 -25.512 1.00 34.25 103 VAL A O 1
ATOM 796 N N . LEU A 1 104 ? -8.526 -32.416 -27.443 1.00 34.91 104 LEU A N 1
ATOM 797 C CA . LEU A 1 104 ? -7.369 -31.719 -26.890 1.00 34.91 104 LEU A CA 1
ATOM 798 C C . LEU A 1 104 ? -7.899 -30.697 -25.871 1.00 34.91 104 LEU A C 1
ATOM 800 O O . LEU A 1 104 ? -8.779 -29.909 -26.232 1.00 34.91 104 LEU A O 1
ATOM 804 N N . PRO A 1 105 ? -7.423 -30.686 -24.614 1.00 34.62 105 PRO A N 1
ATOM 805 C CA . PRO A 1 105 ? -7.776 -29.613 -23.706 1.00 34.62 105 PRO A CA 1
ATOM 806 C C . PRO A 1 105 ? -7.242 -28.314 -24.307 1.00 34.62 105 PRO A C 1
ATOM 808 O O . PRO A 1 105 ? -6.045 -28.184 -24.575 1.00 34.62 105 PRO A O 1
ATOM 811 N N . ALA A 1 106 ? -8.144 -27.360 -24.540 1.00 38.59 106 ALA A N 1
ATOM 812 C CA . ALA A 1 106 ? -7.761 -25.977 -24.760 1.00 38.59 106 ALA A CA 1
ATOM 813 C C . ALA A 1 106 ? -6.770 -25.563 -23.653 1.00 38.59 106 ALA A C 1
ATOM 815 O O . ALA A 1 106 ? -6.919 -26.023 -22.512 1.00 38.59 106 ALA A O 1
ATOM 816 N N . PRO A 1 107 ? -5.757 -24.728 -23.954 1.00 35.25 107 PRO A N 1
ATOM 817 C CA . PRO A 1 107 ? -4.885 -24.196 -22.914 1.00 35.25 107 PRO A CA 1
ATOM 818 C C . PRO A 1 107 ? -5.764 -23.597 -21.811 1.00 35.25 107 PRO A C 1
ATOM 820 O O . PRO A 1 107 ? -6.799 -23.006 -22.140 1.00 35.25 107 PRO A O 1
ATOM 823 N N . PRO A 1 108 ? -5.414 -23.764 -20.522 1.00 34.41 108 PRO A N 1
ATOM 824 C CA . PRO A 1 108 ? -6.231 -23.225 -19.451 1.00 34.41 108 PRO A CA 1
ATOM 825 C C . PRO A 1 108 ? -6.410 -21.732 -19.712 1.00 34.41 108 PRO A C 1
ATOM 827 O O . PRO A 1 108 ? -5.445 -20.960 -19.716 1.00 34.41 108 PRO A O 1
ATOM 830 N N . ALA A 1 109 ? -7.661 -21.334 -19.963 1.00 35.72 109 ALA A N 1
ATOM 831 C CA . ALA A 1 109 ? -8.072 -19.962 -19.762 1.00 35.72 109 ALA A CA 1
ATOM 832 C C . ALA A 1 109 ? -7.532 -19.599 -18.383 1.00 35.72 109 ALA A C 1
ATOM 834 O O . ALA A 1 109 ? -7.804 -20.309 -17.411 1.00 35.72 109 ALA A O 1
ATOM 835 N N . HIS A 1 110 ? -6.665 -18.589 -18.324 1.00 31.33 110 HIS A N 1
ATOM 836 C CA . HIS A 1 110 ? -6.142 -18.113 -17.056 1.00 31.33 110 HIS A CA 1
ATOM 837 C C . HIS A 1 110 ? -7.376 -17.831 -16.214 1.00 31.33 110 HIS A C 1
ATOM 839 O O . HIS A 1 110 ? -8.196 -17.004 -16.614 1.00 31.33 110 HIS A O 1
ATOM 845 N N . SER A 1 111 ? -7.580 -18.604 -15.146 1.00 29.81 111 SER A N 1
ATOM 846 C CA . SER A 1 111 ? -8.750 -18.454 -14.298 1.00 29.81 111 SER A CA 1
ATOM 847 C C . SER A 1 111 ? -8.683 -17.039 -13.746 1.00 29.81 111 SER A C 1
ATOM 849 O O . SER A 1 111 ? -7.894 -16.765 -12.840 1.00 29.81 111 SER A O 1
ATOM 851 N N . GLN A 1 112 ? -9.437 -16.117 -14.341 1.00 42.28 112 GLN A N 1
ATOM 852 C CA . GLN A 1 112 ? -9.634 -14.811 -13.748 1.00 42.28 112 GLN A CA 1
ATOM 853 C C . GLN A 1 112 ? -10.287 -15.103 -12.405 1.00 42.28 112 GLN A C 1
ATOM 855 O O . GLN A 1 112 ? -11.376 -15.676 -12.352 1.00 42.28 112 GLN A O 1
ATOM 860 N N . ALA A 1 113 ? -9.556 -14.824 -11.323 1.00 43.56 113 ALA A N 1
ATOM 861 C CA . ALA A 1 113 ? -10.092 -14.949 -9.982 1.00 43.56 113 ALA A CA 1
ATOM 862 C C . ALA A 1 113 ? -11.438 -14.205 -9.938 1.00 43.56 113 ALA A C 1
ATOM 864 O O . ALA A 1 113 ? -11.557 -13.158 -10.592 1.00 43.56 113 ALA A O 1
ATOM 865 N N . PRO A 1 114 ? -12.453 -14.734 -9.227 1.00 51.28 114 PRO A N 1
ATOM 866 C CA . PRO A 1 114 ? -13.733 -14.054 -9.097 1.00 51.28 114 PRO A CA 1
ATOM 867 C C . PRO A 1 114 ? -13.468 -12.605 -8.698 1.00 51.28 114 PRO A C 1
ATOM 869 O O . PRO A 1 114 ? -12.831 -12.333 -7.681 1.00 51.28 114 PRO A O 1
ATOM 872 N N . THR A 1 115 ? -13.863 -11.682 -9.571 1.00 72.62 115 THR A N 1
ATOM 873 C CA . THR A 1 115 ? -13.552 -10.267 -9.407 1.00 72.62 115 THR A CA 1
ATOM 874 C C . THR A 1 115 ? -14.530 -9.729 -8.376 1.00 72.62 115 THR A C 1
ATOM 876 O O . THR A 1 115 ? -15.706 -9.530 -8.667 1.00 72.62 115 THR A O 1
ATOM 879 N N . TYR A 1 116 ? -14.073 -9.598 -7.137 1.00 82.62 116 TYR A N 1
ATOM 880 C CA . TYR A 1 116 ? -14.828 -8.945 -6.078 1.00 82.62 116 TYR A CA 1
ATOM 881 C C . TYR A 1 116 ? -14.106 -7.670 -5.655 1.00 82.62 116 TYR A C 1
ATOM 883 O O . TYR A 1 116 ? -12.892 -7.542 -5.787 1.00 82.62 116 TYR A O 1
ATOM 891 N N . ARG A 1 117 ? -14.867 -6.707 -5.161 1.00 86.62 117 ARG A N 1
ATOM 892 C CA . ARG A 1 117 ? -14.368 -5.509 -4.510 1.00 86.62 117 ARG A CA 1
ATOM 893 C C . ARG A 1 117 ? -14.257 -5.795 -3.028 1.00 86.62 117 ARG A C 1
ATOM 895 O O . ARG A 1 117 ? -15.170 -6.372 -2.439 1.00 86.62 117 ARG A O 1
ATOM 902 N N . LEU A 1 118 ? -13.134 -5.416 -2.447 1.00 90.81 118 LEU A N 1
ATOM 903 C CA . LEU A 1 118 ? -12.908 -5.492 -1.019 1.00 90.81 118 LEU A CA 1
ATOM 904 C C . LEU A 1 118 ? -13.152 -4.112 -0.412 1.00 90.81 118 LEU A C 1
ATOM 906 O O . LEU A 1 118 ? -12.706 -3.111 -0.973 1.00 90.81 118 LEU A O 1
ATOM 910 N N . SER A 1 119 ? -13.859 -4.069 0.713 1.00 93.69 119 SER A N 1
ATOM 911 C CA . SER A 1 119 ? -14.194 -2.832 1.418 1.00 93.69 119 SER A CA 1
ATOM 912 C C . SER A 1 119 ? -13.821 -2.956 2.889 1.00 93.69 119 SER A C 1
ATOM 914 O O . SER A 1 119 ? -14.334 -3.819 3.595 1.00 93.69 119 SER A O 1
ATOM 916 N N . TYR A 1 120 ? -12.940 -2.078 3.353 1.00 95.75 120 TYR A N 1
ATOM 917 C CA . TYR A 1 120 ? -12.617 -1.881 4.757 1.00 95.75 120 TYR A CA 1
ATOM 918 C C . TYR A 1 120 ? -13.514 -0.780 5.319 1.00 95.75 120 TYR A C 1
ATOM 920 O O . TYR A 1 120 ? -13.508 0.339 4.808 1.00 95.75 120 TYR A O 1
ATOM 928 N N . ARG A 1 121 ? -14.251 -1.072 6.391 1.00 96.94 121 ARG A N 1
ATOM 929 C CA . ARG A 1 121 ? -14.946 -0.063 7.197 1.00 96.94 121 ARG A CA 1
ATOM 930 C C . ARG A 1 121 ? -14.230 0.091 8.529 1.00 96.94 121 ARG A C 1
ATOM 932 O O . ARG A 1 121 ? -14.036 -0.890 9.246 1.00 96.94 121 ARG A O 1
ATOM 939 N N . LEU A 1 122 ? -13.855 1.322 8.849 1.00 97.00 122 LEU A N 1
ATOM 940 C CA . LEU A 1 122 ? -13.091 1.683 10.033 1.00 97.00 122 LEU A CA 1
ATOM 941 C C . LEU A 1 122 ? -13.917 2.596 10.930 1.00 97.00 122 LEU A C 1
ATOM 943 O O . LEU A 1 122 ? -14.550 3.537 10.450 1.00 97.00 122 LEU A O 1
ATOM 947 N N . ARG A 1 123 ? -13.865 2.352 12.239 1.00 95.94 123 ARG A N 1
ATOM 948 C CA . ARG A 1 123 ? -14.377 3.272 13.261 1.00 95.94 123 ARG A CA 1
ATOM 949 C C . ARG A 1 123 ? -13.339 3.433 14.356 1.00 95.94 123 ARG A C 1
ATOM 951 O O . ARG A 1 123 ? -12.934 2.451 14.969 1.00 95.94 123 ARG A O 1
ATOM 958 N N . VAL A 1 124 ? -12.917 4.663 14.610 1.00 94.19 124 VAL A N 1
ATOM 959 C CA . VAL A 1 124 ? -12.086 5.006 15.764 1.00 94.19 124 VAL A CA 1
ATOM 960 C C . VAL A 1 124 ? -13.024 5.313 16.915 1.00 94.19 124 VAL A C 1
ATOM 962 O O . VAL A 1 124 ? -13.852 6.218 16.812 1.00 94.19 124 VAL A O 1
ATOM 965 N N . VAL A 1 125 ? -12.910 4.545 17.991 1.00 93.00 125 VAL A N 1
ATOM 966 C CA . VAL A 1 125 ? -13.795 4.648 19.148 1.00 93.00 125 VAL A CA 1
ATOM 967 C C . VAL A 1 125 ? -12.961 4.899 20.388 1.00 93.00 125 VAL A C 1
ATOM 969 O O . VAL A 1 125 ? -11.935 4.253 20.610 1.00 93.00 125 VAL A O 1
ATOM 972 N N . GLU A 1 126 ? -13.421 5.845 21.192 1.00 90.81 126 GLU A N 1
ATOM 973 C CA . GLU A 1 126 ? -12.872 6.143 22.500 1.00 90.81 126 GLU A CA 1
ATOM 974 C C . GLU A 1 126 ? -13.917 5.882 23.576 1.00 90.81 126 GLU A C 1
ATOM 976 O O . GLU A 1 126 ? -15.088 6.215 23.419 1.00 90.81 126 GLU A O 1
ATOM 981 N N . ARG A 1 127 ? -13.483 5.282 24.681 1.00 89.81 127 ARG A N 1
ATOM 982 C CA . ARG A 1 127 ? -14.271 5.172 25.902 1.00 89.81 127 ARG A CA 1
ATOM 983 C C . ARG A 1 127 ? -13.659 6.036 26.988 1.00 89.81 127 ARG A C 1
ATOM 985 O O . ARG A 1 127 ? -12.484 5.854 27.310 1.00 89.81 127 ARG A O 1
ATOM 992 N N . THR A 1 128 ? -14.471 6.884 27.603 1.00 87.38 128 THR A N 1
ATOM 993 C CA . THR A 1 128 ? -14.132 7.712 28.765 1.00 87.38 128 THR A CA 1
ATOM 994 C C . THR A 1 128 ? -15.095 7.380 29.903 1.00 87.38 128 THR A C 1
ATOM 996 O O . THR A 1 128 ? -16.264 7.752 29.905 1.00 87.38 128 THR A O 1
ATOM 999 N N . GLY A 1 129 ? -14.621 6.618 30.891 1.00 84.12 129 GLY A N 1
ATOM 1000 C CA . GLY A 1 129 ? -15.500 6.068 31.925 1.00 84.12 129 GLY A CA 1
ATOM 1001 C C . GLY A 1 129 ? -16.532 5.094 31.339 1.00 84.12 129 GLY A C 1
ATOM 1002 O O . GLY A 1 129 ? -16.161 4.007 30.896 1.00 84.12 129 GLY A O 1
ATOM 1003 N N . VAL A 1 130 ? -17.815 5.468 31.373 1.00 82.19 130 VAL A N 1
ATOM 1004 C CA . VAL A 1 130 ? -18.937 4.646 30.868 1.00 82.19 130 VAL A CA 1
ATOM 1005 C C . VAL A 1 130 ? -19.310 5.013 29.428 1.00 82.19 130 VAL A C 1
ATOM 1007 O O . VAL A 1 130 ? -19.859 4.179 28.708 1.00 82.19 130 VAL A O 1
ATOM 1010 N N . ASP A 1 131 ? -18.969 6.224 28.989 1.00 87.44 131 ASP A N 1
ATOM 1011 C CA . ASP A 1 131 ? -19.367 6.743 27.687 1.00 87.44 131 ASP A CA 1
ATOM 1012 C C . ASP A 1 131 ? -18.431 6.246 26.587 1.00 87.44 131 ASP A C 1
ATOM 1014 O O . ASP A 1 131 ? -17.212 6.187 26.759 1.00 87.44 131 ASP A O 1
ATOM 1018 N N . THR A 1 132 ? -19.011 5.887 25.442 1.00 90.69 132 THR A N 1
ATOM 1019 C CA . THR A 1 132 ? -18.279 5.515 24.227 1.00 90.69 132 THR A CA 1
ATOM 1020 C C . THR A 1 132 ? -18.614 6.482 23.105 1.00 90.69 132 THR A C 1
ATOM 1022 O O . THR A 1 132 ? -19.778 6.602 22.721 1.00 90.69 132 THR A O 1
ATOM 1025 N N . GLU A 1 133 ? -17.597 7.113 22.535 1.00 92.69 133 GLU A N 1
ATOM 1026 C CA . GLU A 1 133 ? -17.722 8.093 21.464 1.00 92.69 133 GLU A CA 1
ATOM 1027 C C . GLU A 1 133 ? -16.994 7.604 20.205 1.00 92.69 133 GLU A C 1
ATOM 1029 O O . GLU A 1 133 ? -15.897 7.048 20.267 1.00 92.69 133 GLU A O 1
ATOM 1034 N N . THR A 1 134 ? -17.605 7.800 19.034 1.00 94.56 134 THR A N 1
ATOM 1035 C CA . THR A 1 134 ? -16.920 7.582 17.751 1.00 94.56 134 THR A CA 1
ATOM 1036 C C . THR A 1 134 ? -16.183 8.860 17.368 1.00 94.56 134 THR A C 1
ATOM 1038 O O . THR A 1 134 ? -16.817 9.877 17.107 1.00 94.56 134 THR A O 1
ATOM 1041 N N . LEU A 1 135 ? -14.856 8.797 17.290 1.00 93.69 135 LEU A N 1
ATOM 1042 C CA . LEU A 1 135 ? -14.007 9.952 16.990 1.00 93.69 135 LEU A CA 1
ATOM 1043 C C . LEU A 1 135 ? -13.808 10.163 15.486 1.00 93.69 135 LEU A C 1
ATOM 1045 O O . LEU A 1 135 ? -13.695 11.297 15.024 1.00 93.69 135 LEU A O 1
ATOM 1049 N N . ALA A 1 136 ? -13.756 9.075 14.716 1.00 94.62 136 ALA A N 1
ATOM 1050 C CA . ALA A 1 136 ? -13.597 9.115 13.267 1.00 94.62 136 ALA A CA 1
ATOM 1051 C C . ALA A 1 136 ? -14.108 7.827 12.615 1.00 94.62 136 ALA A C 1
ATOM 1053 O O . ALA A 1 136 ? -14.189 6.773 13.251 1.00 94.62 136 ALA A O 1
ATOM 1054 N N . THR A 1 137 ? -14.423 7.903 11.328 1.00 96.75 137 THR A N 1
ATOM 1055 C CA . THR A 1 137 ? -14.808 6.757 10.501 1.00 96.75 137 THR A CA 1
ATOM 1056 C C . THR A 1 137 ? -14.131 6.841 9.142 1.00 96.75 137 THR A C 1
ATOM 1058 O O . THR A 1 137 ? -13.815 7.936 8.678 1.00 96.75 137 THR A O 1
ATOM 1061 N N . ALA A 1 138 ? -13.902 5.695 8.509 1.00 96.62 138 ALA A N 1
ATOM 1062 C CA . ALA A 1 138 ? -13.465 5.660 7.121 1.00 96.62 138 ALA A CA 1
ATOM 1063 C C . ALA A 1 138 ? -13.982 4.430 6.384 1.00 96.62 138 ALA A C 1
ATOM 1065 O O . ALA A 1 138 ? -14.208 3.374 6.981 1.00 96.62 138 ALA A O 1
ATOM 1066 N N . VAL A 1 139 ? -14.123 4.572 5.073 1.00 96.44 139 VAL A N 1
ATOM 1067 C CA . VAL A 1 139 ? -14.415 3.490 4.145 1.00 96.44 139 VAL A CA 1
ATOM 1068 C C . VAL A 1 139 ? -13.358 3.507 3.053 1.00 96.44 139 VAL A C 1
ATOM 1070 O O . VAL A 1 139 ? -13.224 4.477 2.312 1.00 96.44 139 VAL A O 1
ATOM 1073 N N . VAL A 1 140 ? -12.609 2.415 2.948 1.00 94.50 140 VAL A N 1
ATOM 1074 C CA . VAL A 1 140 ? -11.597 2.229 1.906 1.00 94.50 140 VAL A CA 1
ATOM 1075 C C . VAL A 1 140 ? -11.987 1.012 1.099 1.00 94.50 140 VAL A C 1
ATOM 1077 O O . VAL A 1 140 ? -12.140 -0.074 1.648 1.00 94.50 140 VAL A O 1
ATOM 1080 N N . SER A 1 141 ? -12.160 1.171 -0.206 1.00 91.75 141 SER A N 1
ATOM 1081 C CA . SER A 1 141 ? -12.571 0.074 -1.075 1.00 91.75 141 SER A CA 1
ATOM 1082 C C . SER A 1 141 ? -11.730 -0.002 -2.335 1.00 91.75 141 SER A C 1
ATOM 1084 O O . SER A 1 141 ? -11.282 1.018 -2.849 1.00 91.75 141 SER A O 1
ATOM 1086 N N . GLY A 1 142 ? -11.546 -1.201 -2.872 1.00 88.94 142 GLY A N 1
ATOM 1087 C CA . GLY A 1 142 ? -10.765 -1.414 -4.085 1.00 88.94 142 GLY A CA 1
ATOM 1088 C C . GLY A 1 142 ? -10.767 -2.874 -4.538 1.00 88.94 142 GLY A C 1
ATOM 1089 O O . GLY A 1 142 ? -11.578 -3.665 -4.052 1.00 88.94 142 GLY A O 1
ATOM 1090 N N . PRO A 1 143 ? -9.925 -3.245 -5.517 1.00 85.31 143 PRO A N 1
ATOM 1091 C CA . PRO A 1 143 ? -9.811 -4.634 -5.960 1.00 85.31 143 PRO A CA 1
ATOM 1092 C C . PRO A 1 143 ? -9.286 -5.566 -4.839 1.00 85.31 143 PRO A C 1
ATOM 1094 O O . PRO A 1 143 ? -8.846 -5.088 -3.793 1.00 85.31 143 PRO A O 1
ATOM 1097 N N . PRO A 1 144 ? -9.303 -6.901 -5.029 1.00 83.81 144 PRO A N 1
ATOM 1098 C CA . PRO A 1 144 ? -8.950 -7.874 -3.987 1.00 83.81 144 PRO A CA 1
ATOM 1099 C C . PRO A 1 144 ? -7.565 -7.694 -3.352 1.00 83.81 144 PRO A C 1
ATOM 1101 O O . PRO A 1 144 ? -7.346 -8.129 -2.228 1.00 83.81 144 PRO A O 1
ATOM 1104 N N . GLU A 1 145 ? -6.626 -7.076 -4.068 1.00 81.00 145 GLU A N 1
ATOM 1105 C CA . GLU A 1 145 ? -5.247 -6.848 -3.635 1.00 81.00 145 GLU A CA 1
ATOM 1106 C C . GLU A 1 145 ? -5.058 -5.505 -2.915 1.00 81.00 145 GLU A C 1
ATOM 1108 O O . GLU A 1 145 ? -3.926 -5.139 -2.600 1.00 81.00 145 GLU A O 1
ATOM 1113 N N . THR A 1 146 ? -6.135 -4.748 -2.672 1.00 86.25 146 THR A N 1
ATOM 1114 C CA . THR A 1 146 ? -6.079 -3.508 -1.895 1.00 86.25 146 THR A CA 1
ATOM 1115 C C . THR A 1 146 ? -5.652 -3.804 -0.464 1.00 86.25 146 THR A C 1
ATOM 1117 O O . THR A 1 146 ? -6.395 -4.404 0.319 1.00 86.25 146 THR A O 1
ATOM 1120 N N . ALA A 1 147 ? -4.462 -3.330 -0.109 1.00 90.62 147 ALA A N 1
ATOM 1121 C CA . ALA A 1 147 ? -4.054 -3.164 1.272 1.00 90.62 147 ALA A CA 1
ATOM 1122 C C . ALA A 1 147 ? -4.605 -1.835 1.812 1.00 90.62 147 ALA A C 1
ATOM 1124 O O . ALA A 1 147 ? -4.906 -0.912 1.057 1.00 90.62 147 ALA A O 1
ATOM 1125 N N . LEU A 1 148 ? -4.750 -1.742 3.124 1.00 92.00 148 LEU A N 1
ATOM 1126 C CA . LEU A 1 148 ? -5.233 -0.565 3.827 1.00 92.00 148 LEU A CA 1
ATOM 1127 C C . LEU A 1 148 ? -4.080 0.034 4.632 1.00 92.00 148 LEU A C 1
ATOM 1129 O O . LEU A 1 148 ? -3.544 -0.626 5.523 1.00 92.00 148 LEU A O 1
ATOM 1133 N N . ARG A 1 149 ? -3.734 1.291 4.362 1.00 92.69 149 ARG A N 1
ATOM 1134 C CA . ARG A 1 149 ? -2.872 2.089 5.235 1.00 92.69 149 ARG A CA 1
ATOM 1135 C C . ARG A 1 149 ? -3.740 2.895 6.188 1.00 92.69 149 ARG A C 1
ATOM 1137 O O . ARG A 1 149 ? -4.672 3.559 5.755 1.00 92.69 149 ARG A O 1
ATOM 1144 N N . VAL A 1 150 ? -3.431 2.836 7.479 1.00 92.81 150 VAL A N 1
ATOM 1145 C CA . VAL A 1 150 ? -4.123 3.589 8.530 1.00 92.81 150 VAL A CA 1
ATOM 1146 C C . VAL A 1 150 ? -3.121 4.460 9.264 1.00 92.81 150 VAL A C 1
ATOM 1148 O O . VAL A 1 150 ? -2.060 3.987 9.681 1.00 92.81 150 VAL A O 1
ATOM 1151 N N . LEU A 1 151 ? -3.486 5.718 9.470 1.00 93.19 151 LEU A N 1
ATOM 1152 C CA . LEU A 1 151 ? -2.769 6.656 10.314 1.00 93.19 151 LEU A CA 1
ATOM 1153 C C . LEU A 1 151 ? -3.745 7.218 11.345 1.00 93.19 151 LEU A C 1
ATOM 1155 O O . LEU A 1 151 ? -4.768 7.801 11.009 1.00 93.19 151 LEU A O 1
ATOM 1159 N N . LEU A 1 152 ? -3.409 7.047 12.616 1.00 92.44 152 LEU A N 1
ATOM 1160 C CA . LEU A 1 152 ? -4.163 7.576 13.740 1.00 92.44 152 LEU A CA 1
ATOM 1161 C C . LEU A 1 152 ? -3.197 8.326 14.647 1.00 92.44 152 LEU A C 1
ATOM 1163 O O . LEU A 1 152 ? -2.215 7.762 15.124 1.00 92.44 152 LEU A O 1
ATOM 1167 N N . ARG A 1 153 ? -3.476 9.597 14.909 1.00 91.25 153 ARG A N 1
ATOM 1168 C CA . ARG A 1 153 ? -2.749 10.399 15.886 1.00 91.25 153 ARG A CA 1
ATOM 1169 C C . ARG A 1 153 ? -3.748 11.058 16.822 1.00 91.25 153 ARG A C 1
ATOM 1171 O O . ARG A 1 153 ? -4.553 11.881 16.405 1.00 91.25 153 ARG A O 1
ATOM 1178 N N . ALA A 1 154 ? -3.654 10.685 18.085 1.00 85.50 154 ALA A N 1
ATOM 1179 C CA . ALA A 1 154 ? -4.336 11.308 19.203 1.00 85.50 154 ALA A CA 1
ATOM 1180 C C . ALA A 1 154 ? -3.323 12.100 20.046 1.00 85.50 154 ALA A C 1
ATOM 1182 O O . ALA A 1 154 ? -2.112 12.027 19.825 1.00 85.50 154 ALA A O 1
ATOM 1183 N N . GLU A 1 155 ? -3.816 12.834 21.040 1.00 79.62 155 GLU A N 1
ATOM 1184 C CA . GLU A 1 155 ? -3.008 13.677 21.933 1.00 79.62 155 GLU A CA 1
ATOM 1185 C C . GLU A 1 155 ? -1.819 12.931 22.564 1.00 79.62 155 GLU A C 1
ATOM 1187 O O . GLU A 1 155 ? -0.701 13.443 22.627 1.00 79.62 155 GLU A O 1
ATOM 1192 N N . THR A 1 156 ? -2.046 11.694 23.001 1.00 76.69 156 THR A N 1
ATOM 1193 C CA . THR A 1 156 ? -1.062 10.898 23.743 1.00 76.69 156 THR A CA 1
ATOM 1194 C C . THR A 1 156 ? -0.523 9.722 22.946 1.00 76.69 156 THR A C 1
ATOM 1196 O O . THR A 1 156 ? 0.150 8.863 23.516 1.00 76.69 156 THR A O 1
ATOM 1199 N N . ALA A 1 157 ? -0.825 9.619 21.650 1.00 82.12 157 ALA A N 1
ATOM 1200 C CA . ALA A 1 157 ? -0.503 8.396 20.940 1.00 82.12 157 ALA A CA 1
ATOM 1201 C C . ALA A 1 157 ? -0.547 8.515 19.414 1.00 82.12 157 ALA A C 1
ATOM 1203 O O . ALA A 1 157 ? -1.391 9.198 18.842 1.00 82.12 157 ALA A O 1
ATOM 1204 N N . GLU A 1 158 ? 0.336 7.784 18.746 1.00 89.88 158 GLU A N 1
ATOM 1205 C CA . GLU A 1 158 ? 0.360 7.632 17.297 1.00 89.88 158 GLU A CA 1
ATOM 1206 C C . GLU A 1 158 ? 0.343 6.143 16.947 1.00 89.88 158 GLU A C 1
ATOM 1208 O O . GLU A 1 158 ? 1.079 5.352 17.534 1.00 89.88 158 GLU A O 1
ATOM 1213 N N . LEU A 1 159 ? -0.490 5.770 15.982 1.00 91.00 159 LEU A N 1
ATOM 1214 C CA . LEU A 1 159 ? -0.545 4.455 15.365 1.00 91.00 159 LEU A CA 1
ATOM 1215 C C . LEU A 1 159 ? -0.430 4.623 13.850 1.00 91.00 159 LEU A C 1
ATOM 1217 O O . LEU A 1 159 ? -1.122 5.432 13.233 1.00 91.00 159 LEU A O 1
ATOM 1221 N N . ARG A 1 160 ? 0.428 3.808 13.250 1.00 92.00 160 ARG A N 1
ATOM 1222 C CA . ARG A 1 160 ? 0.549 3.620 11.807 1.00 92.00 160 ARG A CA 1
ATOM 1223 C C . ARG A 1 160 ? 0.380 2.142 11.519 1.00 92.00 160 ARG A C 1
ATOM 1225 O O . ARG A 1 160 ? 0.956 1.323 12.232 1.00 92.00 160 ARG A O 1
ATOM 1232 N N . GLY A 1 161 ? -0.401 1.798 10.509 1.00 90.44 161 GLY A N 1
ATOM 1233 C CA . GLY A 1 161 ? -0.677 0.409 10.177 1.00 90.44 161 GLY A CA 1
ATOM 1234 C C . GLY A 1 161 ? -0.766 0.180 8.682 1.00 90.44 161 GLY A C 1
ATOM 1235 O O . GLY A 1 161 ? -1.355 0.989 7.975 1.00 90.44 161 GLY A O 1
ATOM 1236 N N . LEU A 1 162 ? -0.238 -0.954 8.232 1.00 91.62 162 LEU A N 1
ATOM 1237 C 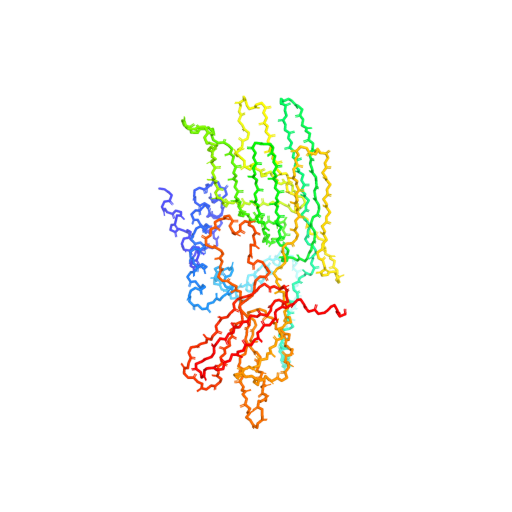CA . LEU A 1 162 ? -0.521 -1.512 6.917 1.00 91.62 162 LEU A CA 1
ATOM 1238 C C . LEU A 1 162 ? -1.231 -2.845 7.113 1.00 91.62 162 LEU A C 1
ATOM 1240 O O . LEU A 1 162 ? -0.674 -3.758 7.726 1.00 91.62 162 LEU A O 1
ATOM 1244 N N . LEU A 1 163 ? -2.451 -2.949 6.602 1.00 91.25 163 LEU A N 1
ATOM 1245 C CA . LEU A 1 163 ? -3.281 -4.137 6.680 1.00 91.25 163 LEU A CA 1
ATOM 1246 C C . LEU A 1 163 ? -3.475 -4.732 5.292 1.00 91.25 163 LEU A C 1
ATOM 1248 O O . LEU A 1 163 ? -3.719 -4.020 4.326 1.00 91.25 163 LEU A O 1
ATOM 1252 N N . ALA A 1 164 ? -3.405 -6.049 5.204 1.00 89.88 164 ALA A N 1
ATOM 1253 C CA . ALA A 1 164 ? -3.702 -6.807 4.006 1.00 89.88 164 ALA A CA 1
ATOM 1254 C C . ALA A 1 164 ? -4.652 -7.949 4.354 1.00 89.88 164 ALA A C 1
ATOM 1256 O O . ALA A 1 164 ? -4.761 -8.378 5.508 1.00 89.88 164 ALA A O 1
ATOM 1257 N N . THR A 1 165 ? -5.343 -8.448 3.340 1.00 88.50 165 THR A N 1
ATOM 1258 C CA . THR A 1 165 ? -6.321 -9.516 3.500 1.00 88.50 165 THR A CA 1
ATOM 1259 C C . THR A 1 165 ? -5.896 -10.749 2.725 1.00 88.50 165 THR A C 1
ATOM 1261 O O . THR A 1 165 ? -5.342 -10.672 1.631 1.00 88.50 165 THR A O 1
ATOM 1264 N N . LEU A 1 166 ? -6.165 -11.910 3.314 1.00 87.31 166 LEU A N 1
ATOM 1265 C CA . LEU A 1 166 ? -6.116 -13.191 2.631 1.00 87.31 166 LEU A CA 1
ATOM 1266 C C . LEU A 1 166 ? -7.532 -13.786 2.668 1.00 87.31 166 LEU A C 1
ATOM 1268 O O . LEU A 1 166 ? -7.969 -14.237 3.736 1.00 87.31 166 LEU A O 1
ATOM 1272 N N . PRO A 1 167 ? -8.268 -13.741 1.546 1.00 85.06 167 PRO A N 1
ATOM 1273 C CA . PRO A 1 167 ? -9.653 -14.192 1.487 1.00 85.06 167 PRO A CA 1
ATOM 1274 C C . PRO A 1 167 ? -9.764 -15.713 1.661 1.00 85.06 167 PRO A C 1
ATOM 1276 O O . PRO A 1 167 ? -9.002 -16.482 1.078 1.00 85.06 167 PRO A O 1
ATOM 1279 N N . GLU A 1 168 ? -10.770 -16.146 2.415 1.00 85.88 168 GLU A N 1
ATOM 1280 C CA . GLU A 1 168 ? -11.258 -17.525 2.495 1.00 85.88 168 GLU A CA 1
ATOM 1281 C C . GLU A 1 168 ? -12.741 -17.559 2.043 1.00 85.88 168 GLU A C 1
ATOM 1283 O O . GLU A 1 168 ? -13.368 -16.503 1.864 1.00 85.88 168 GLU A O 1
ATOM 1288 N N . PRO A 1 169 ? -13.335 -18.746 1.800 1.00 83.38 169 PRO A N 1
ATOM 1289 C CA . PRO A 1 169 ? -14.720 -18.843 1.341 1.00 83.38 169 PRO A CA 1
ATOM 1290 C C . PRO A 1 169 ? -15.712 -18.092 2.234 1.00 83.38 169 PRO A C 1
ATOM 1292 O O . PRO A 1 169 ? -16.444 -17.261 1.709 1.00 83.38 169 PRO A O 1
ATOM 1295 N N . ASP A 1 170 ? -15.659 -18.272 3.554 1.00 87.44 170 ASP A N 1
ATOM 1296 C CA . ASP A 1 170 ? -16.624 -17.678 4.503 1.00 87.44 170 ASP A CA 1
ATOM 1297 C C . ASP A 1 170 ? -15.999 -16.632 5.438 1.00 87.44 170 ASP A C 1
ATOM 1299 O O . ASP A 1 170 ? -16.688 -15.875 6.124 1.00 87.44 170 ASP A O 1
ATOM 1303 N N . THR A 1 171 ? -14.673 -16.567 5.444 1.00 90.50 171 THR A N 1
ATOM 1304 C CA . THR A 1 171 ? -13.863 -15.747 6.342 1.00 90.50 171 THR A CA 1
ATOM 1305 C C . THR A 1 171 ? -12.838 -14.945 5.559 1.00 90.50 171 THR A C 1
ATOM 1307 O O . THR A 1 171 ? -12.575 -15.181 4.381 1.00 90.50 171 THR A O 1
ATOM 1310 N N . VAL A 1 172 ? -12.216 -13.991 6.231 1.00 91.50 172 VAL A N 1
ATOM 1311 C CA . VAL A 1 172 ? -11.045 -13.282 5.737 1.00 91.50 172 VAL A CA 1
ATOM 1312 C C . VA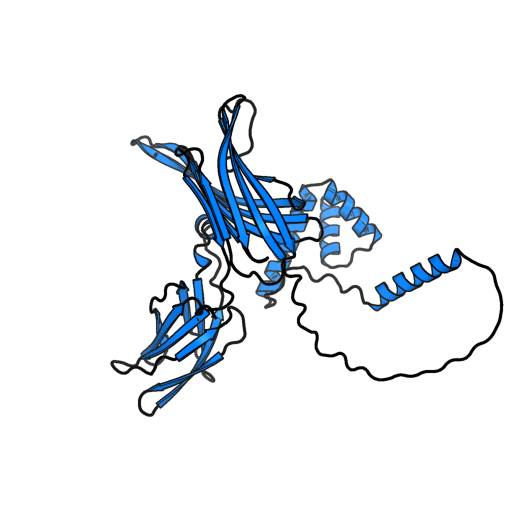L A 1 172 ? -10.006 -13.237 6.843 1.00 91.50 172 VAL A C 1
ATOM 1314 O O . VAL A 1 172 ? -10.311 -12.928 7.997 1.00 91.50 172 VAL A O 1
ATOM 1317 N N . ASN A 1 173 ? -8.768 -13.584 6.501 1.00 91.88 173 ASN A N 1
ATOM 1318 C CA . ASN A 1 173 ? -7.651 -13.355 7.403 1.00 91.88 173 ASN A CA 1
ATOM 1319 C C . ASN A 1 173 ? -7.168 -11.926 7.180 1.00 91.88 173 ASN A C 1
ATOM 1321 O O . ASN A 1 173 ? -6.653 -11.599 6.113 1.00 91.88 173 ASN A O 1
ATOM 1325 N N . LEU A 1 174 ? -7.349 -11.084 8.187 1.00 91.12 174 LEU A N 1
ATOM 1326 C CA . LEU A 1 174 ? -6.804 -9.741 8.237 1.00 91.12 174 LEU A CA 1
ATOM 1327 C C . LEU A 1 174 ? -5.432 -9.815 8.902 1.00 91.12 174 LEU A C 1
ATOM 1329 O O . LEU A 1 174 ? -5.334 -10.182 10.073 1.00 91.12 174 LEU A O 1
ATOM 1333 N N . ALA A 1 175 ? -4.379 -9.479 8.168 1.00 89.62 175 ALA A N 1
ATOM 1334 C CA . ALA A 1 175 ? -3.018 -9.402 8.680 1.00 89.62 175 ALA A CA 1
ATOM 1335 C C . ALA A 1 175 ? -2.558 -7.945 8.661 1.00 89.62 175 ALA A C 1
ATOM 1337 O O . ALA A 1 175 ? -2.771 -7.245 7.677 1.00 89.62 175 ALA A O 1
ATOM 1338 N N . GLY A 1 176 ? -1.929 -7.486 9.737 1.00 86.81 176 GLY A N 1
ATOM 1339 C CA . GLY A 1 176 ? -1.476 -6.110 9.864 1.00 86.81 176 GLY A CA 1
ATOM 1340 C C . GLY A 1 176 ? -0.088 -5.996 10.476 1.00 86.81 176 GLY A C 1
ATOM 1341 O O . GLY A 1 176 ? 0.269 -6.729 11.404 1.00 86.81 176 GLY A O 1
ATOM 1342 N N . LEU A 1 177 ? 0.679 -5.047 9.949 1.00 88.81 177 LEU A N 1
ATOM 1343 C CA . LEU A 1 177 ? 1.923 -4.552 10.521 1.00 88.81 177 LEU A CA 1
ATOM 1344 C C . LEU A 1 177 ? 1.648 -3.183 11.118 1.00 88.81 177 LEU A C 1
ATOM 1346 O O . LEU A 1 177 ? 1.163 -2.297 10.417 1.00 88.81 177 LEU A O 1
ATOM 1350 N N . PHE A 1 178 ? 1.966 -3.014 12.394 1.00 86.56 178 PHE A N 1
ATOM 1351 C CA . PHE A 1 178 ? 1.666 -1.800 13.134 1.00 86.56 178 PHE A CA 1
ATOM 1352 C C . PHE A 1 178 ? 2.928 -1.218 13.742 1.00 86.56 178 PHE A C 1
ATOM 1354 O O . PHE A 1 178 ? 3.799 -1.940 14.222 1.00 86.56 178 PHE A O 1
ATOM 1361 N N . PHE A 1 179 ? 2.987 0.104 13.737 1.00 88.88 179 PHE A N 1
ATOM 1362 C CA . PHE A 1 179 ? 3.939 0.902 14.481 1.00 88.88 179 PHE A CA 1
ATOM 1363 C C . PHE A 1 179 ? 3.151 1.819 15.407 1.00 88.88 179 PHE A C 1
ATOM 1365 O O . PHE A 1 179 ? 2.314 2.594 14.941 1.00 88.88 179 PHE A O 1
ATOM 1372 N N . SER A 1 180 ? 3.421 1.745 16.704 1.00 88.00 180 SER A N 1
ATOM 1373 C CA . SER A 1 180 ? 2.812 2.616 17.703 1.00 88.00 180 SER A CA 1
ATOM 1374 C C . SER A 1 180 ? 3.869 3.426 18.431 1.00 88.00 180 SER A C 1
ATOM 1376 O O . SER A 1 180 ? 4.944 2.917 18.740 1.00 88.00 180 SER A O 1
ATOM 1378 N N . ARG A 1 181 ? 3.541 4.674 18.753 1.00 87.25 181 ARG A N 1
ATOM 1379 C CA . ARG A 1 181 ? 4.385 5.567 19.540 1.00 87.25 181 ARG A CA 1
ATOM 1380 C C . ARG A 1 181 ? 3.548 6.263 20.603 1.00 87.25 181 ARG A C 1
ATOM 1382 O O . ARG A 1 181 ? 2.521 6.853 20.280 1.00 87.25 181 ARG A O 1
ATOM 1389 N N . ARG A 1 182 ? 4.004 6.246 21.856 1.00 85.50 182 ARG A N 1
ATOM 1390 C CA . ARG A 1 182 ? 3.352 6.947 22.976 1.00 85.50 182 ARG A CA 1
ATOM 1391 C C . ARG A 1 182 ? 4.367 7.675 23.863 1.00 85.50 182 ARG A C 1
ATOM 1393 O O . ARG A 1 182 ? 5.517 7.242 23.934 1.00 85.50 182 ARG A O 1
ATOM 1400 N N . PRO A 1 183 ? 4.000 8.776 24.539 1.00 83.75 183 PRO A N 1
ATOM 1401 C CA . PRO A 1 183 ? 4.843 9.401 25.546 1.00 83.75 183 PRO A CA 1
ATOM 1402 C C . PRO A 1 183 ? 5.135 8.422 26.689 1.00 83.75 183 PRO A C 1
ATOM 1404 O O . PRO A 1 183 ? 4.219 7.853 27.272 1.00 83.75 183 PRO A O 1
ATOM 1407 N N . ALA A 1 184 ? 6.412 8.263 27.024 1.00 85.81 184 ALA A N 1
ATOM 1408 C CA . ALA A 1 184 ? 6.882 7.477 28.167 1.00 85.81 184 ALA A CA 1
ATOM 1409 C C . ALA A 1 184 ? 7.245 8.362 29.375 1.00 85.81 184 ALA A C 1
ATOM 1411 O O . ALA A 1 184 ? 7.453 7.867 30.479 1.00 85.81 184 ALA A O 1
ATOM 1412 N N . GLY A 1 185 ? 7.344 9.680 29.172 1.00 86.38 185 GLY A N 1
ATOM 1413 C CA . GLY A 1 185 ? 7.641 10.654 30.220 1.00 86.38 185 GLY A CA 1
ATOM 1414 C C . GLY A 1 185 ? 8.624 11.719 29.752 1.00 86.38 185 GLY A C 1
ATOM 1415 O O . GLY A 1 185 ? 8.674 12.073 28.574 1.00 86.38 185 GLY A O 1
ATOM 1416 N N . ARG A 1 186 ? 9.426 12.240 30.681 1.00 89.31 186 ARG A N 1
ATOM 1417 C CA . ARG A 1 186 ? 10.525 13.167 30.384 1.00 89.31 186 ARG A CA 1
ATOM 1418 C C . ARG A 1 186 ? 11.819 12.650 30.991 1.00 89.31 186 ARG A C 1
ATOM 1420 O O . ARG A 1 186 ? 11.826 12.064 32.069 1.00 89.31 186 ARG A O 1
ATOM 1427 N N . SER A 1 187 ? 12.928 12.893 30.306 1.00 87.62 187 SER A N 1
ATOM 1428 C CA . SER A 1 187 ? 14.255 12.669 30.864 1.00 87.62 187 SER A CA 1
ATOM 1429 C C . SER A 1 187 ? 14.523 13.656 32.003 1.00 87.62 187 SER A C 1
ATOM 1431 O O . SER A 1 187 ? 13.875 14.699 32.111 1.00 87.62 187 SER A O 1
ATOM 1433 N N . ARG A 1 188 ? 15.557 13.391 32.810 1.00 90.19 188 ARG A N 1
ATOM 1434 C CA . ARG A 1 188 ? 16.020 14.332 33.851 1.00 90.19 188 ARG A CA 1
ATOM 1435 C C . ARG A 1 188 ? 16.398 15.717 33.302 1.00 90.19 188 ARG A C 1
ATOM 1437 O O . ARG A 1 188 ? 16.452 16.671 34.063 1.00 90.19 188 ARG A O 1
ATOM 1444 N N . ARG A 1 189 ? 16.657 15.829 31.993 1.00 92.31 189 ARG A N 1
ATOM 1445 C CA . ARG A 1 189 ? 16.982 17.085 31.293 1.00 92.31 189 ARG A CA 1
ATOM 1446 C C . ARG A 1 189 ? 15.764 17.729 30.612 1.00 92.31 189 ARG A C 1
ATOM 1448 O O . ARG A 1 189 ? 15.934 18.628 29.800 1.00 92.31 189 ARG A O 1
ATOM 1455 N N . GLY A 1 190 ? 14.550 17.248 30.887 1.00 88.56 190 GLY A N 1
ATOM 1456 C CA . GLY A 1 190 ? 13.308 17.797 30.333 1.00 88.56 190 GLY A CA 1
ATOM 1457 C C . GLY A 1 190 ? 12.975 17.357 28.903 1.00 88.56 190 GLY A C 1
ATOM 1458 O O . GLY A 1 190 ? 11.991 17.831 28.345 1.00 88.56 190 GLY A O 1
ATOM 1459 N N . VAL A 1 191 ? 13.745 16.438 28.311 1.00 91.00 191 VAL A N 1
ATOM 1460 C CA . VAL A 1 191 ? 13.490 15.925 26.952 1.00 91.00 191 VAL A CA 1
ATOM 1461 C C . VAL A 1 191 ? 12.351 14.911 26.993 1.00 91.00 191 VAL A C 1
ATOM 1463 O O . VAL A 1 191 ? 12.417 13.968 27.780 1.00 91.00 191 VAL A O 1
ATOM 1466 N N . SER A 1 192 ? 11.333 15.070 26.147 1.00 83.25 192 SER A N 1
ATOM 1467 C CA . SER A 1 192 ? 10.241 14.098 26.025 1.00 83.25 192 SER A CA 1
ATOM 1468 C C . SER A 1 192 ? 10.766 12.729 25.597 1.00 83.25 192 SER A C 1
ATOM 1470 O O . SER A 1 192 ? 11.452 12.604 24.583 1.00 83.25 192 SER A O 1
ATOM 1472 N N . LEU A 1 193 ? 10.428 11.708 26.376 1.00 87.12 193 LEU A N 1
ATOM 1473 C CA . LEU A 1 193 ? 10.724 10.314 26.084 1.00 87.12 193 LEU A CA 1
ATOM 1474 C C . LEU A 1 193 ? 9.491 9.666 25.470 1.00 87.12 193 LEU A C 1
ATOM 1476 O O . LEU A 1 193 ? 8.364 9.939 25.887 1.00 87.12 193 LEU A O 1
ATOM 1480 N N . PHE A 1 194 ? 9.718 8.798 24.494 1.00 84.88 194 PHE A N 1
ATOM 1481 C CA . PHE A 1 194 ? 8.672 8.060 23.805 1.00 84.88 194 PHE A CA 1
ATOM 1482 C C . PHE A 1 194 ? 8.988 6.574 23.851 1.00 84.88 194 PHE A C 1
ATOM 1484 O O . PHE A 1 194 ? 10.146 6.177 23.738 1.00 84.88 194 PHE A O 1
ATOM 1491 N N . GLU A 1 195 ? 7.944 5.778 24.009 1.00 85.69 195 GLU A N 1
ATOM 1492 C CA . GLU A 1 195 ? 7.973 4.344 23.785 1.00 85.69 195 GLU A CA 1
ATOM 1493 C C . GLU A 1 195 ? 7.491 4.093 22.359 1.00 85.69 195 GLU A C 1
ATOM 1495 O O . GLU A 1 195 ? 6.428 4.584 21.962 1.00 85.69 195 GLU A O 1
ATOM 1500 N N . GLU A 1 196 ? 8.300 3.376 21.588 1.00 87.62 196 GLU A N 1
ATOM 1501 C CA . GLU A 1 196 ? 7.992 2.963 20.224 1.00 87.62 196 GLU A CA 1
ATOM 1502 C C . GLU A 1 196 ? 7.919 1.441 20.184 1.00 87.62 196 GLU A C 1
ATOM 1504 O O . GLU A 1 196 ? 8.808 0.762 20.696 1.00 87.62 196 GLU A O 1
ATOM 1509 N N . ASP A 1 197 ? 6.870 0.919 19.560 1.00 84.56 197 ASP A N 1
ATOM 1510 C CA . ASP A 1 197 ? 6.672 -0.514 19.378 1.00 84.56 197 ASP A CA 1
ATOM 1511 C C . ASP A 1 197 ? 6.303 -0.805 17.920 1.00 84.56 197 ASP A C 1
ATOM 1513 O O . ASP A 1 197 ? 5.638 -0.012 17.247 1.00 84.56 197 ASP A O 1
ATOM 1517 N N . SER A 1 198 ? 6.782 -1.936 17.413 1.00 83.88 198 SER A N 1
ATOM 1518 C CA . SER A 1 198 ? 6.472 -2.457 16.087 1.00 83.88 198 SER A CA 1
ATOM 1519 C C . SER A 1 198 ? 6.026 -3.898 16.229 1.00 83.88 198 SER A C 1
ATOM 1521 O O . SER A 1 198 ? 6.814 -4.763 16.608 1.00 83.88 198 SER A O 1
ATOM 1523 N N . TYR A 1 199 ? 4.780 -4.177 15.872 1.00 81.06 199 TYR A N 1
ATOM 1524 C CA . TYR A 1 199 ? 4.200 -5.493 16.085 1.00 81.06 199 TYR A CA 1
ATOM 1525 C C . TYR A 1 199 ? 3.372 -5.956 14.894 1.00 81.06 199 TYR A C 1
ATOM 1527 O O . TYR A 1 199 ? 2.902 -5.179 14.061 1.00 81.06 199 TYR A O 1
ATOM 1535 N N . ARG A 1 200 ? 3.193 -7.274 14.822 1.00 85.00 200 ARG A N 1
ATOM 1536 C CA . ARG A 1 200 ? 2.329 -7.925 13.839 1.00 85.00 200 ARG A CA 1
ATOM 1537 C C . ARG A 1 200 ? 1.077 -8.422 14.538 1.00 85.00 200 ARG A C 1
ATOM 1539 O O . ARG A 1 200 ? 1.155 -8.983 15.633 1.00 85.00 200 ARG A O 1
ATOM 1546 N N . ARG A 1 201 ? -0.080 -8.248 13.909 1.00 84.31 201 ARG A N 1
ATOM 1547 C CA . ARG A 1 201 ? -1.325 -8.890 14.341 1.00 84.31 201 ARG A CA 1
ATOM 1548 C C . ARG A 1 201 ? -1.982 -9.565 13.162 1.00 84.31 201 ARG A C 1
ATOM 1550 O O . ARG A 1 201 ? -1.891 -9.099 12.033 1.00 84.31 201 ARG A O 1
ATOM 1557 N N . TRP A 1 202 ? -2.671 -10.650 13.458 1.00 87.50 202 TRP A N 1
ATOM 1558 C CA . TRP A 1 202 ? -3.545 -11.308 12.514 1.00 87.50 202 TRP A CA 1
ATOM 1559 C C . TRP A 1 202 ? -4.842 -11.672 13.225 1.00 87.50 202 TRP A C 1
ATOM 1561 O O . TRP A 1 202 ? -4.849 -11.941 14.429 1.00 87.50 202 TRP A O 1
ATOM 1571 N N . ALA A 1 203 ? -5.938 -11.642 12.483 1.00 86.19 203 ALA A N 1
ATOM 1572 C CA . ALA A 1 203 ? -7.244 -12.060 12.953 1.00 86.19 203 ALA A CA 1
ATOM 1573 C C . ALA A 1 203 ? -7.991 -12.719 11.799 1.00 86.19 203 ALA A C 1
ATOM 1575 O O . ALA A 1 203 ? -7.996 -12.207 10.680 1.00 86.19 203 ALA A O 1
ATOM 1576 N N . ARG A 1 204 ? -8.644 -13.845 12.075 1.00 91.38 204 ARG A N 1
ATOM 1577 C CA . ARG A 1 204 ? -9.629 -14.419 11.162 1.00 91.38 204 ARG A CA 1
ATOM 1578 C C . ARG A 1 204 ? -10.999 -13.891 11.557 1.00 91.38 204 ARG A C 1
ATOM 1580 O O . ARG A 1 204 ? -11.426 -14.102 12.690 1.00 91.38 204 ARG A O 1
ATOM 1587 N N . VAL A 1 205 ? -11.672 -13.222 10.632 1.00 91.50 205 VAL A N 1
ATOM 1588 C CA . VAL A 1 205 ? -13.007 -12.651 10.843 1.00 91.50 205 VAL A CA 1
ATOM 1589 C C . VAL A 1 205 ? -13.963 -13.159 9.773 1.00 91.50 205 VAL A C 1
ATOM 1591 O O . VAL A 1 205 ? -13.544 -13.469 8.659 1.00 91.50 205 VAL A O 1
ATOM 1594 N N . ALA A 1 206 ? -15.246 -13.279 10.107 1.00 93.12 206 ALA A N 1
ATOM 1595 C CA . ALA A 1 206 ? -16.273 -13.492 9.092 1.00 93.12 206 ALA A CA 1
ATOM 1596 C C . ALA A 1 206 ? -16.396 -12.238 8.214 1.00 93.12 206 ALA A C 1
ATOM 1598 O O . ALA A 1 206 ? -16.155 -11.125 8.687 1.00 93.12 206 ALA A O 1
ATOM 1599 N N . TRP A 1 207 ? -16.785 -12.403 6.950 1.00 92.56 207 TRP A N 1
ATOM 1600 C CA . TRP A 1 207 ? -17.079 -11.255 6.088 1.00 92.56 207 TRP A CA 1
ATOM 1601 C C . TRP A 1 207 ? -18.157 -10.363 6.726 1.00 92.56 207 TRP A C 1
ATOM 1603 O O . TRP A 1 207 ? -19.171 -10.856 7.216 1.00 92.56 207 TRP A O 1
ATOM 1613 N N . GLY A 1 208 ? -17.906 -9.055 6.760 1.00 91.81 208 GLY A N 1
ATOM 1614 C CA . GLY A 1 208 ? -18.763 -8.043 7.382 1.00 91.81 208 GLY A CA 1
ATOM 1615 C C . GLY A 1 208 ? -18.694 -7.972 8.911 1.00 91.81 208 GLY A C 1
ATOM 1616 O O . GLY A 1 208 ? -19.196 -7.008 9.492 1.00 91.81 208 GLY A O 1
ATOM 1617 N N . ALA A 1 209 ? -18.042 -8.930 9.579 1.00 93.12 209 ALA A N 1
ATOM 1618 C CA . ALA A 1 209 ? -17.811 -8.858 11.017 1.00 93.12 209 ALA A CA 1
ATOM 1619 C C . ALA A 1 209 ? -16.685 -7.869 11.344 1.00 93.12 209 ALA A C 1
ATOM 1621 O O . ALA A 1 209 ? -15.681 -7.780 10.633 1.00 93.12 209 ALA A O 1
ATOM 1622 N N . ALA A 1 210 ? -16.845 -7.147 12.454 1.00 91.94 210 ALA A N 1
ATOM 1623 C CA . ALA A 1 210 ? -15.838 -6.224 12.955 1.00 91.94 210 ALA A CA 1
ATOM 1624 C C . ALA A 1 210 ? -14.881 -6.921 13.931 1.00 91.94 210 ALA A C 1
ATOM 1626 O O . ALA A 1 210 ? -15.302 -7.679 14.804 1.00 91.94 210 ALA A O 1
ATOM 1627 N N . THR A 1 211 ? -13.593 -6.608 13.826 1.00 93.62 211 THR A N 1
ATOM 1628 C CA . THR A 1 211 ? -12.588 -6.894 14.855 1.00 93.62 211 THR A CA 1
ATOM 1629 C C . THR A 1 211 ? -12.077 -5.600 15.469 1.00 93.62 211 THR A C 1
ATOM 1631 O O . THR A 1 211 ? -12.101 -4.550 14.830 1.00 93.62 211 THR A O 1
ATOM 1634 N N . ARG A 1 212 ? -11.593 -5.669 16.710 1.00 92.38 212 ARG A N 1
ATOM 1635 C CA . ARG A 1 212 ? -11.024 -4.523 17.421 1.00 92.38 212 ARG A CA 1
ATOM 1636 C C . ARG A 1 212 ? -9.509 -4.602 17.421 1.00 92.38 212 ARG A C 1
ATOM 1638 O O . ARG A 1 212 ? -8.922 -5.575 17.891 1.00 92.38 212 ARG A O 1
ATOM 1645 N N . LEU A 1 213 ? -8.882 -3.551 16.922 1.00 89.25 213 LEU A N 1
ATOM 1646 C CA . LEU A 1 213 ? -7.467 -3.295 17.095 1.00 89.25 213 LEU A CA 1
ATOM 1647 C C . LEU A 1 213 ? -7.295 -2.358 18.285 1.00 89.25 213 LEU A C 1
ATOM 1649 O O . LEU A 1 213 ? -7.794 -1.236 18.263 1.00 89.25 213 LEU A O 1
ATOM 1653 N N . TYR A 1 214 ? -6.555 -2.817 19.287 1.00 85.94 214 TYR A N 1
ATOM 1654 C CA . TYR A 1 214 ? -6.183 -2.034 20.458 1.00 85.94 214 TYR A CA 1
ATOM 1655 C C . TYR A 1 214 ? -4.739 -1.551 20.293 1.00 85.94 214 TYR A C 1
ATOM 1657 O O . TYR A 1 214 ? -3.813 -2.319 20.574 1.00 85.94 214 TYR A O 1
ATOM 1665 N N . PRO A 1 215 ? -4.516 -0.313 19.815 1.00 74.12 215 PRO A N 1
ATOM 1666 C CA . PRO A 1 215 ? -3.195 0.140 19.392 1.00 74.12 215 PRO A CA 1
ATOM 1667 C C . PRO A 1 215 ? -2.173 0.159 20.531 1.00 74.12 215 PRO A C 1
ATOM 1669 O O . PRO A 1 215 ? -0.979 0.026 20.279 1.00 74.12 215 PRO A O 1
ATOM 1672 N N . PHE A 1 216 ? -2.658 0.311 21.769 1.00 73.62 216 PHE A N 1
ATOM 1673 C CA . PHE A 1 216 ? -1.860 0.534 22.979 1.00 73.62 216 PHE A CA 1
ATOM 1674 C C . PHE A 1 216 ? -2.068 -0.547 24.048 1.00 73.62 216 PHE A C 1
ATOM 1676 O O . PHE A 1 216 ? -1.748 -0.326 25.215 1.00 73.62 216 PHE A O 1
ATOM 1683 N N . GLY A 1 217 ? -2.585 -1.711 23.646 1.00 70.06 217 GLY A N 1
ATOM 1684 C CA . GLY A 1 217 ? -2.939 -2.806 24.548 1.00 70.06 217 GLY A CA 1
ATOM 1685 C C . GLY A 1 217 ? -4.435 -2.863 24.848 1.00 70.06 217 GLY A C 1
ATOM 1686 O O . GLY A 1 217 ? -5.151 -1.876 24.698 1.00 70.06 217 GLY A O 1
ATOM 1687 N N . ALA A 1 218 ? -4.903 -4.058 25.211 1.00 68.94 218 ALA A N 1
ATOM 1688 C CA . ALA A 1 218 ? -6.305 -4.297 25.524 1.00 68.94 218 ALA A CA 1
ATOM 1689 C C . ALA A 1 218 ? -6.735 -3.538 26.784 1.00 68.94 218 ALA A C 1
ATOM 1691 O O . ALA A 1 218 ? -5.928 -3.319 27.688 1.00 68.94 218 ALA A O 1
ATOM 1692 N N . ASP A 1 219 ? -8.022 -3.210 26.842 1.00 68.38 219 ASP A N 1
ATOM 1693 C CA . ASP A 1 219 ? -8.645 -2.594 28.007 1.00 68.38 219 ASP A CA 1
ATOM 1694 C C . ASP A 1 219 ? -8.382 -3.409 29.278 1.00 68.38 219 ASP A C 1
ATOM 1696 O O . ASP A 1 219 ? -8.621 -4.620 29.309 1.00 68.38 219 ASP A O 1
ATOM 1700 N N . TRP A 1 220 ? -7.960 -2.743 30.352 1.00 70.62 220 TRP A N 1
ATOM 1701 C CA . TRP A 1 220 ? -7.847 -3.362 31.674 1.00 70.62 220 TRP A CA 1
ATOM 1702 C C . TRP A 1 220 ? -8.759 -2.701 32.709 1.00 70.62 220 TRP A C 1
ATOM 1704 O O . TRP A 1 220 ? -9.177 -1.547 32.582 1.00 70.62 220 TRP A O 1
ATOM 1714 N N . ALA A 1 221 ? -9.065 -3.450 33.770 1.00 66.38 221 ALA A N 1
ATOM 1715 C CA . ALA A 1 221 ? -9.863 -2.954 34.884 1.00 66.38 221 ALA A CA 1
ATOM 1716 C C . ALA A 1 221 ? -9.197 -1.716 35.515 1.00 66.38 221 ALA A C 1
ATOM 1718 O O . ALA A 1 221 ? -8.015 -1.743 35.850 1.00 66.38 221 ALA A O 1
ATOM 1719 N N . GLY A 1 222 ? -9.957 -0.625 35.652 1.00 65.56 222 GLY A N 1
ATOM 1720 C CA . GLY A 1 222 ? -9.467 0.654 36.184 1.00 65.56 222 GLY A CA 1
ATOM 1721 C C . GLY A 1 222 ? -8.924 1.632 35.135 1.00 65.56 222 GLY A C 1
ATOM 1722 O O . GLY A 1 222 ? -8.497 2.728 35.491 1.00 65.56 222 GLY A O 1
ATOM 1723 N N . GLN A 1 223 ? -8.950 1.288 33.844 1.00 74.56 223 GLN A N 1
ATOM 1724 C CA . GLN A 1 223 ? -8.569 2.220 32.787 1.00 74.56 223 GLN A CA 1
ATOM 1725 C C . GLN A 1 223 ? -9.665 3.271 32.549 1.00 74.56 223 GLN A C 1
ATOM 1727 O O . GLN A 1 223 ? -10.752 2.948 32.076 1.00 74.56 223 GLN A O 1
ATOM 1732 N N . HIS A 1 224 ? -9.371 4.542 32.839 1.00 72.62 224 HIS A N 1
ATOM 1733 C CA . HIS A 1 224 ? -10.327 5.644 32.653 1.00 72.62 224 HIS A CA 1
ATOM 1734 C C . HIS A 1 224 ? -10.571 6.024 31.188 1.00 72.62 224 HIS A C 1
ATOM 1736 O O . HIS A 1 224 ? -11.642 6.538 30.870 1.00 72.62 224 HIS A O 1
ATOM 1742 N N . ARG A 1 225 ? -9.592 5.780 30.307 1.00 81.94 225 ARG A N 1
ATOM 1743 C CA . ARG A 1 225 ? -9.638 6.147 28.888 1.00 81.94 225 ARG A CA 1
ATOM 1744 C C . ARG A 1 225 ? -9.077 5.021 28.024 1.00 81.94 225 ARG A C 1
ATOM 1746 O O . ARG A 1 225 ? -7.932 4.612 28.227 1.00 81.94 225 ARG A O 1
ATOM 1753 N N . ALA A 1 226 ? -9.872 4.524 27.084 1.00 85.69 226 ALA A N 1
ATOM 1754 C CA . ALA A 1 226 ? -9.490 3.458 26.161 1.00 85.69 226 ALA A CA 1
ATOM 1755 C C . ALA A 1 226 ? -9.772 3.874 24.716 1.00 85.69 226 ALA A C 1
ATOM 1757 O O . ALA A 1 226 ? -10.825 4.437 24.443 1.00 85.69 226 ALA A O 1
ATOM 1758 N N . LEU A 1 227 ? -8.845 3.580 23.804 1.00 87.69 227 LEU A N 1
ATOM 1759 C CA . LEU A 1 227 ? -8.954 3.903 22.382 1.00 87.69 227 LEU A CA 1
ATOM 1760 C C . LEU A 1 227 ? -8.749 2.629 21.564 1.00 87.69 227 LEU A C 1
ATOM 1762 O O . LEU A 1 227 ? -7.747 1.932 21.746 1.00 87.69 227 LEU A O 1
ATOM 1766 N N . TRP A 1 228 ? -9.661 2.346 20.639 1.00 91.69 228 TRP A N 1
ATOM 1767 C CA . TRP A 1 228 ? -9.522 1.236 19.701 1.00 91.69 228 TRP A CA 1
ATOM 1768 C C . TRP A 1 228 ? -10.025 1.602 18.307 1.00 91.69 228 TRP A C 1
ATOM 1770 O O . TRP A 1 228 ? -10.746 2.579 18.106 1.00 91.69 228 TRP A O 1
ATOM 1780 N N . VAL A 1 229 ? -9.618 0.797 17.328 1.00 92.94 229 VAL A N 1
ATOM 1781 C CA . VAL A 1 229 ? -10.101 0.882 15.949 1.00 92.94 229 VAL A CA 1
ATOM 1782 C C . VAL A 1 229 ? -10.908 -0.373 15.654 1.00 92.94 229 VAL A C 1
ATOM 1784 O O . VAL A 1 229 ? -10.384 -1.484 15.719 1.00 92.94 229 VAL A O 1
ATOM 1787 N N . GLU A 1 230 ? -12.189 -0.211 15.349 1.00 95.69 230 GLU A N 1
ATOM 1788 C CA . GLU A 1 230 ? -13.024 -1.285 14.820 1.00 95.69 230 GLU A CA 1
ATOM 1789 C C . GLU A 1 230 ? -12.806 -1.387 13.314 1.00 95.69 230 GLU A C 1
ATOM 1791 O O . GLU A 1 230 ? -12.875 -0.385 12.604 1.00 95.69 230 GLU A O 1
ATOM 1796 N N . ILE A 1 231 ? -12.522 -2.596 12.838 1.00 95.56 231 ILE A N 1
ATOM 1797 C CA . ILE A 1 231 ? -12.210 -2.890 11.442 1.00 95.56 231 ILE A CA 1
ATOM 1798 C C . ILE A 1 231 ? -13.157 -3.989 10.980 1.00 95.56 231 ILE A C 1
ATOM 1800 O O . ILE A 1 231 ? -13.066 -5.118 11.462 1.00 95.56 231 ILE A O 1
ATOM 1804 N N . ALA A 1 232 ? -14.046 -3.671 10.047 1.00 95.88 232 ALA A N 1
ATOM 1805 C CA . ALA A 1 232 ? -14.867 -4.648 9.343 1.00 95.88 232 ALA A CA 1
ATOM 1806 C C . ALA A 1 232 ? -14.405 -4.755 7.891 1.00 95.88 232 ALA A C 1
ATOM 1808 O O . ALA A 1 232 ? -14.035 -3.753 7.277 1.00 95.88 232 ALA A O 1
ATOM 1809 N N . VAL A 1 233 ? -14.408 -5.975 7.359 1.00 94.44 233 VAL A N 1
ATOM 1810 C CA . VAL A 1 233 ? -13.986 -6.245 5.984 1.00 94.44 233 VAL A CA 1
ATOM 1811 C C . VAL A 1 233 ? -15.109 -6.951 5.253 1.00 94.44 233 VAL A C 1
ATOM 1813 O O . VAL A 1 233 ? -15.529 -8.042 5.639 1.00 94.44 233 VAL A O 1
ATOM 1816 N N . ASP A 1 234 ? -15.557 -6.346 4.168 1.00 93.31 234 ASP A N 1
ATOM 1817 C CA . ASP A 1 234 ? -16.605 -6.866 3.309 1.00 93.31 234 ASP A CA 1
ATOM 1818 C C . ASP A 1 234 ? -16.047 -7.190 1.929 1.00 93.31 234 ASP A C 1
ATOM 1820 O O . ASP A 1 234 ? -15.026 -6.647 1.491 1.00 93.31 234 ASP A O 1
ATOM 1824 N N . ARG A 1 235 ? -16.756 -8.074 1.230 1.00 90.81 235 ARG A N 1
ATOM 1825 C CA . ARG A 1 235 ? -16.545 -8.316 -0.190 1.00 90.81 235 ARG A CA 1
ATOM 1826 C C . ARG A 1 235 ? -17.855 -8.167 -0.939 1.00 90.81 235 ARG A C 1
ATOM 1828 O O . ARG A 1 235 ? -18.893 -8.643 -0.487 1.00 90.81 235 ARG A O 1
ATOM 1835 N N . GLU A 1 236 ? -17.777 -7.572 -2.112 1.00 87.94 236 GLU A N 1
ATOM 1836 C CA . GLU A 1 236 ? -18.899 -7.428 -3.026 1.00 87.94 236 GLU A CA 1
ATOM 1837 C C . GLU A 1 236 ? -18.479 -7.947 -4.397 1.00 87.94 236 GLU A C 1
ATOM 1839 O O . GLU A 1 236 ? -17.451 -7.541 -4.932 1.00 87.94 236 GLU A O 1
ATOM 1844 N N . PHE A 1 237 ? -19.237 -8.869 -4.983 1.00 82.94 237 PHE A N 1
ATOM 1845 C CA . PHE A 1 237 ? -18.920 -9.394 -6.310 1.00 82.94 237 PHE A CA 1
ATOM 1846 C C . PHE A 1 237 ? -19.407 -8.402 -7.368 1.00 82.94 237 PHE A C 1
ATOM 1848 O O . PHE A 1 237 ? -20.573 -8.409 -7.750 1.00 82.94 237 PHE A O 1
ATOM 1855 N N . VAL A 1 238 ? -18.503 -7.537 -7.823 1.00 73.69 238 VAL A N 1
ATOM 1856 C CA . VAL A 1 238 ? -18.775 -6.497 -8.821 1.00 73.69 238 VAL A CA 1
ATOM 1857 C C . VAL A 1 238 ? -17.880 -6.692 -10.037 1.00 73.69 238 VAL A C 1
ATOM 1859 O O . VAL A 1 238 ? -16.655 -6.754 -9.936 1.00 73.69 238 VAL A O 1
ATOM 1862 N N . GLY A 1 239 ? -18.500 -6.741 -11.215 1.00 58.34 239 GLY A N 1
ATOM 1863 C CA . GLY A 1 239 ? -17.788 -6.706 -12.486 1.00 58.34 239 GLY A CA 1
ATOM 1864 C C . GLY A 1 239 ? -17.386 -5.276 -12.853 1.00 58.34 239 GLY A C 1
ATOM 1865 O O . GLY A 1 239 ? -18.225 -4.381 -12.885 1.00 58.34 239 GLY A O 1
ATOM 1866 N N . GLY A 1 240 ? -16.111 -5.058 -13.180 1.00 55.38 240 GLY A N 1
ATOM 1867 C CA . GLY A 1 240 ? -15.694 -3.905 -13.992 1.00 55.38 240 GLY A CA 1
ATOM 1868 C C . GLY A 1 240 ? -15.190 -2.651 -13.268 1.00 55.38 240 GLY A C 1
ATOM 1869 O O . GLY A 1 240 ? -14.787 -1.712 -13.948 1.00 55.38 240 GLY A O 1
ATOM 1870 N N . GLN A 1 241 ? -15.130 -2.610 -11.933 1.00 54.91 241 GLN A N 1
ATOM 1871 C CA . GLN A 1 241 ? -14.515 -1.481 -11.216 1.00 54.91 241 GLN A CA 1
ATOM 1872 C C . GLN A 1 241 ? -13.135 -1.851 -10.662 1.00 54.91 241 GLN A C 1
ATOM 1874 O O . GLN A 1 241 ? -13.007 -2.714 -9.801 1.00 54.91 241 GLN A O 1
ATOM 1879 N N . THR A 1 242 ? -12.088 -1.178 -11.150 1.00 63.00 242 THR A N 1
ATOM 1880 C CA . THR A 1 242 ? -10.686 -1.424 -10.755 1.00 63.00 242 THR A CA 1
ATOM 1881 C C . THR A 1 242 ? -10.071 -0.295 -9.928 1.00 63.00 242 THR A C 1
ATOM 1883 O O . THR A 1 242 ? -8.887 -0.363 -9.604 1.00 63.00 242 THR A O 1
ATOM 1886 N N . ARG A 1 243 ? -10.826 0.773 -9.634 1.00 72.50 243 ARG A N 1
ATOM 1887 C CA . ARG A 1 243 ? -10.315 1.947 -8.913 1.00 72.50 243 ARG A CA 1
ATOM 1888 C C . ARG A 1 243 ? -10.576 1.837 -7.418 1.00 72.50 243 ARG A C 1
ATOM 1890 O O . ARG A 1 243 ? -11.686 1.492 -7.002 1.00 72.50 243 ARG A O 1
ATOM 1897 N N . ALA A 1 244 ? -9.554 2.184 -6.643 1.00 83.50 244 ALA A N 1
ATOM 1898 C CA . ALA A 1 244 ? -9.713 2.426 -5.224 1.00 83.50 244 ALA A CA 1
ATOM 1899 C C . ALA A 1 244 ? -10.613 3.650 -4.974 1.00 83.50 244 ALA A C 1
ATOM 1901 O O . ALA A 1 244 ? -10.695 4.547 -5.814 1.00 83.50 244 ALA A O 1
ATOM 1902 N N . SER A 1 245 ? -11.303 3.650 -3.841 1.00 86.88 245 SER A N 1
ATOM 1903 C CA . SER A 1 245 ? -12.096 4.765 -3.332 1.00 86.88 245 SER A CA 1
ATOM 1904 C C . SER A 1 245 ? -11.879 4.869 -1.833 1.00 86.88 245 SER A C 1
ATOM 1906 O O . SER A 1 245 ? -11.882 3.848 -1.143 1.00 86.88 245 SER A O 1
ATOM 1908 N N . GLU A 1 246 ? -11.731 6.095 -1.353 1.00 92.50 246 GLU A N 1
ATOM 1909 C CA . GLU A 1 246 ? -11.406 6.427 0.030 1.00 92.50 246 GLU A CA 1
ATOM 1910 C C . GLU A 1 246 ? -12.374 7.509 0.494 1.00 92.50 246 GLU A C 1
ATOM 1912 O O . GLU A 1 246 ? -12.564 8.521 -0.181 1.00 92.50 246 GLU A O 1
ATOM 1917 N N . GLU A 1 247 ? -13.010 7.279 1.631 1.00 93.44 247 GLU A N 1
ATOM 1918 C CA . GLU A 1 247 ? -13.878 8.245 2.285 1.00 93.44 247 GLU A CA 1
ATOM 1919 C C . GLU A 1 247 ? -13.511 8.271 3.764 1.00 93.44 247 GLU A C 1
ATOM 1921 O O . GLU A 1 247 ? -13.510 7.230 4.421 1.00 93.44 247 GLU A O 1
ATOM 1926 N N . VAL A 1 248 ? -13.180 9.450 4.289 1.00 93.50 248 VAL A N 1
ATOM 1927 C CA . VAL A 1 248 ? -12.788 9.641 5.688 1.00 93.50 248 VAL A CA 1
ATOM 1928 C C . VAL A 1 248 ? -13.632 10.759 6.280 1.00 93.50 248 VAL A C 1
ATOM 1930 O O . VAL A 1 248 ? -13.726 11.846 5.716 1.00 93.50 248 VAL A O 1
ATOM 1933 N N . SER A 1 249 ? -14.228 10.497 7.441 1.00 92.75 249 SER A N 1
ATOM 1934 C CA . SER A 1 249 ? -14.996 11.476 8.206 1.00 92.75 249 SER A CA 1
ATOM 1935 C C . SER A 1 249 ? -14.468 11.532 9.632 1.00 92.75 249 SER A C 1
ATOM 1937 O O . SER A 1 249 ? -14.594 10.568 10.393 1.00 92.75 249 SER A O 1
ATOM 1939 N N . VAL A 1 250 ? -13.896 12.676 10.004 1.00 92.81 250 VAL A N 1
ATOM 1940 C CA . VAL A 1 250 ? -13.402 12.951 11.358 1.00 92.81 250 VAL A CA 1
ATOM 1941 C C . VAL A 1 250 ? -14.472 13.727 12.119 1.00 92.81 250 VAL A C 1
ATOM 1943 O O . VAL A 1 250 ? -14.883 14.801 11.689 1.00 92.81 250 VAL A O 1
ATOM 1946 N N . VAL A 1 251 ? -14.931 13.168 13.239 1.00 91.31 251 VAL A N 1
ATOM 1947 C CA . VAL A 1 251 ? -15.962 13.775 14.095 1.00 91.31 251 VAL A CA 1
ATOM 1948 C C . VAL A 1 251 ? -15.311 14.680 15.137 1.00 91.31 251 VAL A C 1
ATOM 1950 O O . VAL A 1 251 ? -15.747 15.811 15.336 1.00 91.31 251 VAL A O 1
ATOM 1953 N N . ASN A 1 252 ? -14.239 14.201 15.775 1.00 86.31 252 ASN A N 1
ATOM 1954 C CA . ASN A 1 252 ? -13.526 14.939 16.810 1.00 86.31 252 ASN A CA 1
ATOM 1955 C C . ASN A 1 252 ? -12.187 15.487 16.271 1.00 86.31 252 ASN A C 1
ATOM 1957 O O . ASN A 1 252 ? -11.294 14.696 15.955 1.00 86.31 252 ASN A O 1
ATOM 1961 N N . PRO A 1 253 ? -11.994 16.819 16.210 1.00 82.44 253 PRO A N 1
ATOM 1962 C CA . PRO A 1 253 ? -10.781 17.426 15.659 1.00 82.44 253 PRO A CA 1
ATOM 1963 C C . PRO A 1 253 ? -9.531 17.228 16.533 1.00 82.44 253 PRO A C 1
ATOM 1965 O O . PRO A 1 253 ? -8.424 17.512 16.082 1.00 82.44 253 PRO A O 1
ATOM 1968 N N . ALA A 1 254 ? -9.675 16.741 17.773 1.00 85.44 254 ALA A N 1
ATOM 1969 C CA . ALA A 1 254 ? -8.544 16.381 18.630 1.00 85.44 254 ALA A CA 1
ATOM 1970 C C . ALA A 1 254 ? -7.795 15.129 18.137 1.00 85.44 254 ALA A C 1
ATOM 1972 O O . ALA A 1 254 ? -6.703 14.826 18.624 1.00 85.44 254 ALA A O 1
ATOM 1973 N N . VAL A 1 255 ? -8.373 14.401 17.177 1.00 88.56 255 VAL A N 1
ATOM 1974 C CA . VAL A 1 255 ? -7.753 13.248 16.535 1.00 88.56 255 VAL A CA 1
ATOM 1975 C C . VAL A 1 255 ? -7.504 13.549 15.066 1.00 88.56 255 VAL A C 1
ATOM 1977 O O . VAL A 1 255 ? -8.384 13.993 14.337 1.00 88.56 255 VAL A O 1
ATOM 1980 N N . TYR A 1 256 ? -6.294 13.242 14.617 1.00 92.50 256 TYR A N 1
ATOM 1981 C CA . TYR A 1 256 ? -5.995 13.108 13.203 1.00 92.50 256 TYR A CA 1
ATOM 1982 C C . TYR A 1 256 ? -6.169 11.641 12.817 1.00 92.50 256 TYR A C 1
ATOM 1984 O O . TYR A 1 256 ? -5.521 10.761 13.393 1.00 92.50 256 TYR A O 1
ATOM 1992 N N . PHE A 1 257 ? -7.036 11.376 11.847 1.00 93.88 257 PHE A N 1
ATOM 1993 C CA . PHE A 1 257 ? -7.281 10.038 11.334 1.00 93.88 257 PHE A CA 1
ATOM 1994 C C . PHE A 1 257 ? -7.306 10.058 9.814 1.00 93.88 257 PHE A C 1
ATOM 1996 O O . PHE A 1 257 ? -7.927 10.934 9.218 1.00 93.88 257 PHE A O 1
ATOM 2003 N N . ASP A 1 258 ? -6.630 9.085 9.219 1.00 94.06 258 ASP A N 1
ATOM 2004 C CA . ASP A 1 258 ? -6.516 8.939 7.780 1.00 94.06 258 ASP A CA 1
ATOM 2005 C C . ASP A 1 258 ? -6.446 7.457 7.401 1.00 94.06 258 ASP A C 1
ATOM 2007 O O . ASP A 1 258 ? -5.914 6.625 8.153 1.00 94.06 258 ASP A O 1
ATOM 2011 N N . ALA A 1 259 ? -7.021 7.127 6.251 1.00 94.12 259 ALA A N 1
ATOM 2012 C CA . ALA A 1 259 ? -7.158 5.766 5.767 1.00 94.12 259 ALA A CA 1
ATOM 2013 C C . ALA A 1 259 ? -7.100 5.742 4.239 1.00 94.12 259 ALA A C 1
ATOM 2015 O O . ALA A 1 259 ? -7.965 6.296 3.567 1.00 94.12 259 ALA A O 1
ATOM 2016 N N . GLU A 1 260 ? -6.103 5.047 3.703 1.00 92.44 260 GLU A N 1
ATOM 2017 C CA . GLU A 1 260 ? -5.779 5.079 2.278 1.00 92.44 260 GLU A CA 1
ATOM 2018 C C . GLU A 1 260 ? -5.673 3.659 1.715 1.00 92.44 260 GLU A C 1
ATOM 2020 O O . GLU A 1 260 ? -5.204 2.722 2.376 1.00 92.44 260 GLU A O 1
ATOM 2025 N N . ALA A 1 261 ? -6.086 3.497 0.463 1.00 90.00 261 ALA A N 1
ATOM 2026 C CA . ALA A 1 261 ? -5.904 2.277 -0.295 1.00 90.00 261 ALA A CA 1
ATOM 2027 C C . ALA A 1 261 ? -4.467 2.203 -0.813 1.00 90.00 261 ALA A C 1
ATOM 2029 O O . ALA A 1 261 ? -4.024 2.993 -1.643 1.00 90.00 261 ALA A O 1
ATOM 2030 N N . VAL A 1 262 ? -3.750 1.172 -0.388 1.00 87.69 262 VAL A N 1
ATOM 2031 C CA . VAL A 1 262 ? -2.426 0.853 -0.907 1.00 87.69 262 VAL A CA 1
ATOM 2032 C C . VAL A 1 262 ? -2.568 -0.248 -1.944 1.00 87.69 262 VAL A C 1
ATOM 2034 O O . VAL A 1 262 ? -2.887 -1.397 -1.629 1.00 87.69 262 VAL A O 1
ATOM 2037 N N . LEU A 1 263 ? -2.333 0.113 -3.203 1.00 80.38 263 LEU A N 1
ATOM 2038 C CA . LEU A 1 263 ? -2.368 -0.812 -4.325 1.00 80.38 263 LEU A CA 1
ATOM 2039 C C . LEU A 1 263 ? -0.963 -1.015 -4.881 1.00 80.38 263 LEU A C 1
ATOM 2041 O O . LEU A 1 263 ? -0.359 -0.049 -5.347 1.00 80.38 263 LEU A O 1
ATOM 2045 N N . PRO A 1 264 ? -0.447 -2.255 -4.913 1.00 74.75 264 PRO A N 1
ATOM 2046 C CA . PRO A 1 264 ? 0.800 -2.499 -5.609 1.00 74.75 264 PRO A CA 1
ATOM 2047 C C . PRO A 1 264 ? 0.631 -2.173 -7.102 1.00 74.75 264 PRO A C 1
ATOM 2049 O O . PRO A 1 264 ? -0.391 -2.538 -7.703 1.00 74.75 264 PRO A O 1
ATOM 2052 N N . PRO A 1 265 ? 1.619 -1.521 -7.735 1.00 76.50 265 PRO A N 1
ATOM 2053 C CA . PRO A 1 265 ? 1.509 -1.132 -9.128 1.00 76.50 265 PRO A CA 1
ATOM 2054 C C . PRO A 1 265 ? 1.425 -2.377 -10.009 1.00 76.50 265 PRO A C 1
ATOM 2056 O O . PRO A 1 265 ? 2.352 -3.176 -10.090 1.00 76.50 265 PRO A O 1
ATOM 2059 N N . ARG A 1 266 ? 0.294 -2.548 -10.697 1.00 81.19 266 ARG A N 1
ATOM 2060 C CA . ARG A 1 266 ? 0.107 -3.655 -11.651 1.00 81.19 266 ARG A CA 1
ATOM 2061 C C . ARG A 1 266 ? 0.833 -3.408 -12.968 1.00 81.19 266 ARG A C 1
ATOM 2063 O O . ARG A 1 266 ? 1.175 -4.345 -13.678 1.00 81.19 266 ARG A O 1
ATOM 2070 N N . ARG A 1 267 ? 0.994 -2.136 -13.323 1.00 86.56 267 ARG A N 1
ATOM 2071 C CA . ARG A 1 267 ? 1.597 -1.670 -14.568 1.00 86.56 267 ARG A CA 1
ATOM 2072 C C . ARG A 1 267 ? 2.303 -0.359 -14.314 1.00 86.56 267 ARG A C 1
ATOM 2074 O O . ARG A 1 267 ? 1.788 0.484 -13.581 1.00 86.56 267 ARG A O 1
ATOM 2081 N N . VAL A 1 268 ? 3.448 -0.187 -14.948 1.00 90.19 268 VAL A N 1
ATOM 2082 C CA . VAL A 1 268 ? 4.273 1.005 -14.822 1.00 90.19 268 VAL A CA 1
ATOM 2083 C C . VAL A 1 268 ? 4.737 1.420 -16.203 1.00 90.19 268 VAL A C 1
ATOM 2085 O O . VAL A 1 268 ? 5.286 0.621 -16.961 1.00 90.19 268 VAL A O 1
ATOM 2088 N N . LEU A 1 269 ? 4.550 2.697 -16.514 1.00 93.69 269 LEU A N 1
ATOM 2089 C CA . LEU A 1 269 ? 5.146 3.308 -17.685 1.00 93.69 269 LEU A CA 1
ATOM 2090 C C . LEU A 1 269 ? 6.579 3.722 -17.348 1.00 93.69 269 LEU A C 1
ATOM 2092 O O . LEU A 1 269 ? 6.801 4.623 -16.538 1.00 93.69 269 LEU A O 1
ATOM 2096 N N . VAL A 1 270 ? 7.550 3.087 -17.998 1.00 95.38 270 VAL A N 1
ATOM 2097 C CA . VAL A 1 270 ? 8.966 3.432 -17.878 1.00 95.38 270 VAL A CA 1
ATOM 2098 C C . VAL A 1 270 ? 9.406 4.155 -19.143 1.00 95.38 270 VAL A C 1
ATOM 2100 O O . VAL A 1 270 ? 9.349 3.609 -20.246 1.00 95.38 270 VAL A O 1
ATOM 2103 N N . ARG A 1 271 ? 9.847 5.403 -18.992 1.00 96.19 271 ARG A N 1
ATOM 2104 C CA . ARG A 1 271 ? 10.472 6.178 -20.069 1.00 96.19 271 ARG A CA 1
ATOM 2105 C C . ARG A 1 271 ? 11.981 6.080 -19.928 1.00 96.19 271 ARG A C 1
ATOM 2107 O O . ARG A 1 271 ? 12.520 6.440 -18.888 1.00 96.19 271 ARG A O 1
ATOM 2114 N N . LEU A 1 272 ? 12.635 5.584 -20.966 1.00 96.94 272 LEU A N 1
ATOM 2115 C CA . LEU A 1 272 ? 14.062 5.302 -20.993 1.00 96.94 272 LEU A CA 1
ATOM 2116 C C . LEU A 1 272 ? 14.747 6.145 -22.069 1.00 96.94 272 LEU A C 1
ATOM 2118 O O . LEU A 1 272 ? 14.244 6.246 -23.188 1.00 96.94 272 LEU A O 1
ATOM 2122 N N . SER A 1 273 ? 15.919 6.687 -21.770 1.00 96.06 273 SER A N 1
ATOM 2123 C CA . SER A 1 273 ? 16.848 7.222 -22.770 1.00 96.06 273 SER A CA 1
ATOM 2124 C C . SER A 1 273 ? 18.277 6.805 -22.439 1.00 96.06 273 SER A C 1
ATOM 2126 O O . SER A 1 273 ? 18.634 6.649 -21.273 1.00 96.06 273 SER A O 1
ATOM 2128 N N . LEU A 1 274 ? 19.090 6.595 -23.471 1.00 9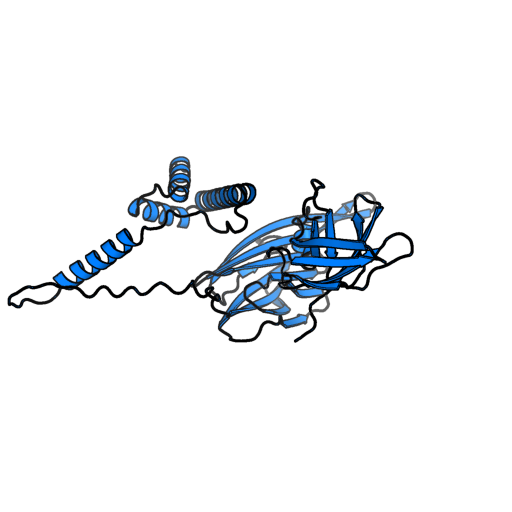5.81 274 LEU A N 1
ATOM 2129 C CA . LEU A 1 274 ? 20.515 6.313 -23.345 1.00 95.81 274 LEU A CA 1
ATOM 2130 C C . LEU A 1 274 ? 21.296 7.610 -23.561 1.00 95.81 274 LEU A C 1
ATOM 2132 O O . LEU A 1 274 ? 21.055 8.315 -24.540 1.00 95.81 274 LEU A O 1
ATOM 2136 N N . VAL A 1 275 ? 22.221 7.914 -22.657 1.00 94.56 275 VAL A N 1
ATOM 2137 C CA . VAL A 1 275 ? 23.039 9.129 -22.664 1.00 94.56 275 VAL A CA 1
ATOM 2138 C C . VAL A 1 275 ? 24.517 8.748 -22.645 1.00 94.56 275 VAL A C 1
ATOM 2140 O O . VAL A 1 275 ? 24.939 7.942 -21.814 1.00 94.56 275 VAL A O 1
ATOM 2143 N N . ARG A 1 276 ? 25.298 9.361 -23.536 1.00 92.62 276 ARG A N 1
ATOM 2144 C CA . ARG A 1 276 ? 26.763 9.269 -23.606 1.00 92.62 276 ARG A CA 1
ATOM 2145 C C . ARG A 1 276 ? 27.324 10.679 -23.763 1.00 92.62 276 ARG A C 1
ATOM 2147 O O . ARG A 1 276 ? 27.138 11.299 -24.811 1.00 92.62 276 ARG A O 1
ATOM 2154 N N . GLY A 1 277 ? 27.998 11.182 -22.729 1.00 87.44 277 GLY A N 1
ATOM 2155 C CA . GLY A 1 277 ? 28.430 12.583 -22.687 1.00 87.44 277 GLY A CA 1
ATOM 2156 C C . GLY A 1 277 ? 27.246 13.523 -22.939 1.00 87.44 277 GLY A C 1
ATOM 2157 O O . GLY A 1 277 ? 26.220 13.406 -22.271 1.00 87.44 277 GLY A O 1
ATOM 2158 N N . ASP A 1 278 ? 27.363 14.372 -23.960 1.00 85.69 278 ASP A N 1
ATOM 2159 C CA . ASP A 1 278 ? 26.327 15.340 -24.351 1.00 85.69 278 ASP A CA 1
ATOM 2160 C C . ASP A 1 278 ? 25.333 14.802 -25.396 1.00 85.69 278 ASP A C 1
ATOM 2162 O O . ASP A 1 278 ? 24.424 15.509 -25.829 1.00 85.69 278 ASP A O 1
ATOM 2166 N N . THR A 1 279 ? 25.485 13.544 -25.827 1.00 89.19 279 THR A N 1
ATOM 2167 C CA . THR A 1 279 ? 24.581 12.918 -26.802 1.00 89.19 279 THR A CA 1
ATOM 2168 C C . THR A 1 279 ? 23.549 12.049 -26.091 1.00 89.19 279 THR A C 1
ATOM 2170 O O . THR A 1 279 ? 23.896 11.212 -25.256 1.00 89.19 279 THR A O 1
ATOM 2173 N N . ALA A 1 280 ? 22.276 12.196 -26.460 1.00 91.81 280 ALA A N 1
ATOM 2174 C CA . ALA A 1 280 ? 21.177 11.389 -25.936 1.00 91.81 280 ALA A CA 1
ATOM 2175 C C . ALA A 1 280 ? 20.365 10.738 -27.062 1.00 91.81 280 ALA A C 1
ATOM 2177 O O . ALA A 1 280 ? 20.156 11.322 -28.126 1.00 91.81 280 ALA A O 1
ATOM 2178 N N . SER A 1 281 ? 19.876 9.524 -26.820 1.00 94.75 281 SER A N 1
ATOM 2179 C CA . SER A 1 281 ? 18.940 8.847 -27.714 1.00 94.75 281 SER A CA 1
ATOM 2180 C C . SER A 1 281 ? 17.529 9.432 -27.600 1.00 94.75 281 SER A C 1
ATOM 2182 O O . SER A 1 281 ? 17.153 10.008 -26.578 1.00 94.75 281 SER A O 1
ATOM 2184 N N . SER A 1 282 ? 16.676 9.145 -28.589 1.00 93.00 282 SER A N 1
ATOM 2185 C CA . SER A 1 282 ? 15.224 9.319 -28.450 1.00 93.00 282 SER A CA 1
ATOM 2186 C C . SER A 1 282 ? 14.683 8.567 -27.229 1.00 93.00 282 SER A C 1
ATOM 2188 O O . SER A 1 282 ? 15.139 7.455 -26.939 1.00 93.00 282 SER A O 1
ATOM 2190 N N . VAL A 1 283 ? 13.661 9.117 -26.575 1.00 94.69 283 VAL A N 1
ATOM 2191 C CA . VAL A 1 283 ? 12.986 8.450 -25.455 1.00 94.69 283 VAL A CA 1
ATOM 2192 C C . VAL A 1 283 ? 12.215 7.219 -25.942 1.00 94.69 283 VAL A C 1
ATOM 2194 O O . VAL A 1 283 ? 11.489 7.265 -26.935 1.00 94.69 283 VAL A O 1
ATOM 2197 N N . ARG A 1 284 ? 12.350 6.109 -25.216 1.00 95.75 284 ARG A N 1
ATOM 2198 C CA . ARG A 1 284 ? 11.575 4.878 -25.381 1.00 95.75 284 ARG A CA 1
ATOM 2199 C C . ARG A 1 284 ? 10.627 4.724 -24.203 1.00 95.75 284 ARG A C 1
ATOM 2201 O O . ARG A 1 284 ? 11.070 4.603 -23.069 1.00 95.75 284 ARG A O 1
ATOM 2208 N N . ALA A 1 285 ? 9.329 4.741 -24.474 1.00 93.94 285 ALA A N 1
ATOM 2209 C CA . ALA A 1 285 ? 8.304 4.469 -23.476 1.00 93.94 285 ALA A CA 1
ATOM 2210 C C . ALA A 1 285 ? 7.916 2.989 -23.541 1.00 93.94 285 ALA A C 1
ATOM 2212 O O . ALA A 1 285 ? 7.557 2.494 -24.609 1.00 93.94 285 ALA A O 1
ATOM 2213 N N . VAL A 1 286 ? 8.007 2.294 -22.411 1.00 93.19 286 VAL A N 1
ATOM 2214 C CA . VAL A 1 286 ? 7.696 0.868 -22.290 1.00 93.19 286 VAL A CA 1
ATOM 2215 C C . VAL A 1 286 ? 6.761 0.683 -21.110 1.00 93.19 286 VAL A C 1
ATOM 2217 O O . VAL A 1 286 ? 6.995 1.222 -20.032 1.00 93.19 286 VAL A O 1
ATOM 2220 N N . ASP A 1 287 ? 5.687 -0.058 -21.324 1.00 92.50 287 ASP A N 1
ATOM 2221 C CA . ASP A 1 287 ? 4.721 -0.394 -20.286 1.00 92.50 287 ASP A CA 1
ATOM 2222 C C . ASP A 1 287 ? 5.075 -1.778 -19.739 1.00 92.50 287 ASP A C 1
ATOM 2224 O O . ASP A 1 287 ? 5.024 -2.768 -20.470 1.00 92.50 287 ASP A O 1
ATOM 2228 N N . LEU A 1 288 ? 5.514 -1.821 -18.485 1.00 91.69 288 LEU A N 1
ATOM 2229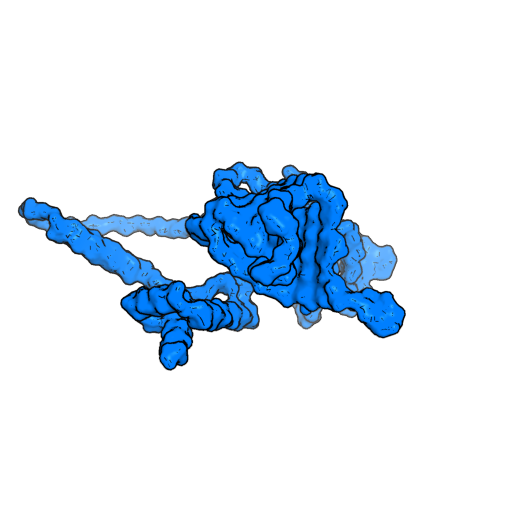 C CA . LEU A 1 288 ? 6.043 -3.015 -17.838 1.00 91.69 288 LEU A CA 1
ATOM 2230 C C . LEU A 1 288 ? 5.141 -3.430 -16.677 1.00 91.69 288 LEU A C 1
ATOM 2232 O O . LEU A 1 288 ? 4.593 -2.595 -15.955 1.00 91.69 288 LEU A O 1
ATOM 2236 N N . VAL A 1 289 ? 5.026 -4.739 -16.480 1.00 90.12 289 VAL A N 1
ATOM 2237 C CA . VAL A 1 289 ? 4.347 -5.350 -15.334 1.00 90.12 289 VAL A CA 1
ATOM 2238 C C . VAL A 1 289 ? 5.429 -5.804 -14.350 1.00 90.12 289 VAL A C 1
ATOM 2240 O O . VAL A 1 289 ? 6.328 -6.539 -14.768 1.00 90.12 289 VAL A O 1
ATOM 2243 N N . PRO A 1 290 ? 5.402 -5.371 -13.076 1.00 88.31 290 PRO A N 1
ATOM 2244 C CA . PRO A 1 290 ? 6.338 -5.875 -12.073 1.00 88.31 290 PRO A CA 1
ATOM 2245 C C . PRO A 1 290 ? 6.284 -7.400 -11.957 1.00 88.31 290 PRO A C 1
ATOM 2247 O O . PRO A 1 290 ? 5.204 -7.982 -11.978 1.00 88.31 290 PRO A O 1
ATOM 2250 N N . GLU A 1 291 ? 7.455 -8.029 -11.848 1.00 85.88 291 GLU A N 1
ATOM 2251 C CA . GLU A 1 291 ? 7.672 -9.482 -11.734 1.00 85.88 291 GLU A CA 1
ATOM 2252 C C . GLU A 1 291 ? 7.283 -10.299 -12.980 1.00 85.88 291 GLU A C 1
ATOM 2254 O O . GLU A 1 291 ? 7.400 -11.524 -12.983 1.00 85.88 291 GLU A O 1
ATOM 2259 N N . ALA A 1 292 ? 6.871 -9.642 -14.067 1.00 87.56 292 ALA A N 1
ATOM 2260 C CA . ALA A 1 292 ? 6.644 -10.289 -15.353 1.00 87.56 292 ALA A CA 1
ATOM 2261 C C . ALA A 1 292 ? 7.950 -10.425 -16.163 1.00 87.56 292 ALA A C 1
ATOM 2263 O O . ALA A 1 292 ? 8.934 -9.729 -15.886 1.00 87.56 292 ALA A O 1
ATOM 2264 N N . PRO A 1 293 ? 7.971 -11.282 -17.205 1.00 88.25 293 PRO A N 1
ATOM 2265 C CA . PRO A 1 293 ? 9.105 -11.376 -18.114 1.00 88.25 293 PRO A CA 1
ATOM 2266 C C . PRO A 1 293 ? 9.503 -10.013 -18.692 1.00 88.25 293 PRO A C 1
ATOM 2268 O O . PRO A 1 293 ? 8.655 -9.184 -19.033 1.00 88.25 293 PRO A O 1
ATOM 2271 N N . GLY A 1 294 ? 10.812 -9.795 -18.809 1.00 86.00 294 GLY A N 1
ATOM 2272 C CA . GLY A 1 294 ? 11.363 -8.551 -19.329 1.00 86.00 294 GLY A CA 1
ATOM 2273 C C . GLY A 1 294 ? 11.033 -8.300 -20.803 1.00 86.00 294 GLY A C 1
ATOM 2274 O O . GLY A 1 294 ? 10.718 -9.210 -21.566 1.00 86.00 294 GLY A O 1
ATOM 2275 N N . SER A 1 295 ? 11.135 -7.039 -21.210 1.00 92.25 295 SER A N 1
ATOM 2276 C CA . SER A 1 295 ? 10.997 -6.586 -22.594 1.00 92.25 295 SER A CA 1
ATOM 2277 C C . SER A 1 295 ? 12.347 -6.161 -23.159 1.00 92.25 295 SER A C 1
ATOM 2279 O O . SER A 1 295 ? 13.151 -5.544 -22.462 1.00 92.25 295 SER A O 1
ATOM 2281 N N . ARG A 1 296 ? 12.587 -6.429 -24.444 1.00 94.94 296 ARG A N 1
ATOM 2282 C CA . ARG A 1 296 ? 13.787 -5.951 -25.139 1.00 94.94 296 ARG A CA 1
ATOM 2283 C C . ARG A 1 296 ? 13.575 -4.544 -25.688 1.00 94.94 296 ARG A C 1
ATOM 2285 O O . ARG A 1 296 ? 12.633 -4.305 -26.442 1.00 94.94 296 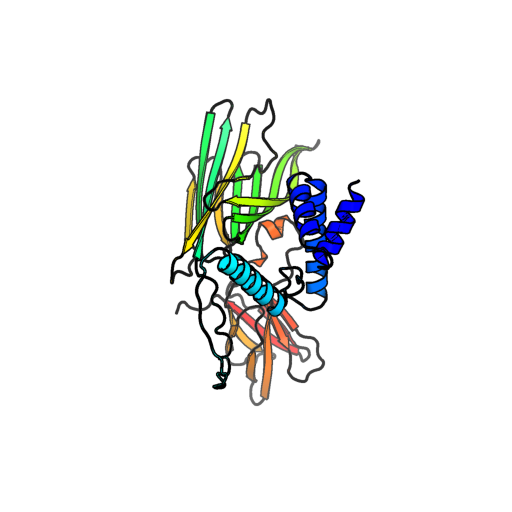ARG A O 1
ATOM 2292 N N . VAL A 1 297 ? 14.472 -3.621 -25.355 1.00 95.12 297 VAL A N 1
ATOM 2293 C CA . VAL A 1 297 ? 14.407 -2.210 -25.759 1.00 95.12 297 VAL A CA 1
ATOM 2294 C C . VAL A 1 297 ? 15.633 -1.847 -26.577 1.00 95.12 297 VAL A C 1
ATOM 2296 O O . VAL A 1 297 ? 16.756 -2.197 -26.223 1.00 95.12 297 VAL A O 1
ATOM 2299 N N . ARG A 1 298 ? 15.409 -1.121 -27.677 1.00 95.56 298 ARG A N 1
ATOM 2300 C CA . ARG A 1 298 ? 16.457 -0.700 -28.609 1.00 95.56 298 ARG A CA 1
ATOM 2301 C C . ARG A 1 298 ? 16.645 0.811 -28.600 1.00 95.56 298 ARG A C 1
ATOM 2303 O O . ARG A 1 298 ? 15.690 1.571 -28.809 1.00 95.56 298 ARG A O 1
ATOM 2310 N N . PHE A 1 299 ? 17.891 1.231 -28.449 1.00 94.44 299 PHE A N 1
ATOM 2311 C CA . PHE A 1 299 ? 18.324 2.618 -28.537 1.00 94.44 299 PHE A CA 1
ATOM 2312 C C . PHE A 1 299 ? 19.213 2.805 -29.760 1.00 94.44 299 PHE A C 1
ATOM 2314 O O . PHE A 1 299 ? 19.978 1.918 -30.130 1.00 94.44 299 PHE A O 1
ATOM 2321 N N . ALA A 1 300 ? 19.091 3.967 -30.390 1.00 92.88 300 ALA A N 1
ATOM 2322 C CA . ALA A 1 300 ? 19.995 4.406 -31.440 1.00 92.88 300 ALA A CA 1
ATOM 2323 C C . ALA A 1 300 ? 20.693 5.670 -30.945 1.00 92.88 300 ALA A C 1
ATOM 2325 O O . ALA A 1 300 ? 20.021 6.603 -30.494 1.00 92.88 300 ALA A O 1
ATOM 2326 N N . LEU A 1 301 ? 22.020 5.674 -31.007 1.00 89.44 301 LEU A N 1
ATOM 2327 C CA . LEU A 1 301 ? 22.851 6.799 -30.609 1.00 89.44 301 LEU A CA 1
ATOM 2328 C C . LEU A 1 301 ? 23.853 7.069 -31.734 1.00 89.44 301 LEU A C 1
ATOM 2330 O O . LEU A 1 301 ? 24.786 6.299 -31.959 1.00 89.44 301 LEU A O 1
ATOM 2334 N N . GLY A 1 302 ? 23.609 8.125 -32.511 1.00 85.12 302 GLY A N 1
ATOM 2335 C CA . GLY A 1 302 ? 24.333 8.346 -33.763 1.00 85.12 302 GLY A CA 1
ATOM 2336 C C . GLY A 1 302 ? 24.133 7.177 -34.736 1.00 85.12 302 GLY A C 1
ATOM 2337 O O . GLY A 1 302 ? 23.010 6.905 -35.159 1.00 85.12 302 GLY A O 1
ATOM 2338 N N . ARG A 1 303 ? 25.223 6.484 -35.092 1.00 85.00 303 ARG A N 1
ATOM 2339 C CA . ARG A 1 303 ? 25.205 5.296 -35.972 1.00 85.00 303 ARG A CA 1
ATOM 2340 C C . ARG A 1 303 ? 25.171 3.966 -35.212 1.00 85.00 303 ARG A C 1
ATOM 2342 O O . ARG A 1 303 ? 24.971 2.926 -35.833 1.00 85.00 303 ARG A O 1
ATOM 2349 N N . GLU A 1 304 ? 25.352 3.992 -33.895 1.00 89.25 304 GLU A N 1
ATOM 2350 C CA . GLU A 1 304 ? 25.399 2.794 -33.058 1.00 89.25 304 GLU A CA 1
ATOM 2351 C C . GLU A 1 304 ? 24.003 2.413 -32.554 1.00 89.25 304 GLU A C 1
ATOM 2353 O O . GLU A 1 304 ? 23.132 3.264 -32.329 1.00 89.25 304 GLU A O 1
ATOM 2358 N N . ARG A 1 305 ? 23.783 1.106 -32.379 1.00 91.19 305 ARG A N 1
ATOM 2359 C CA . ARG A 1 305 ? 22.546 0.541 -31.834 1.00 91.19 305 ARG A CA 1
ATOM 2360 C C . ARG A 1 305 ? 22.859 -0.234 -30.566 1.00 91.19 305 ARG A C 1
ATOM 2362 O O . ARG A 1 305 ? 23.778 -1.043 -30.552 1.00 91.19 305 ARG A O 1
ATOM 2369 N N . PHE A 1 306 ? 22.044 -0.016 -29.545 1.00 91.50 306 PHE A N 1
ATOM 2370 C CA . PHE A 1 306 ? 22.155 -0.670 -28.248 1.00 91.50 306 PHE A CA 1
ATOM 2371 C C . PHE A 1 306 ? 20.861 -1.408 -27.947 1.00 91.50 306 PHE A C 1
ATOM 2373 O O . PHE A 1 306 ? 19.774 -0.857 -28.140 1.00 91.50 306 PHE A O 1
ATOM 2380 N N . GLU A 1 307 ? 20.971 -2.642 -27.466 1.00 94.44 307 GLU A N 1
ATOM 2381 C CA . GLU A 1 307 ? 19.832 -3.441 -27.021 1.00 94.44 307 GLU A CA 1
ATOM 2382 C C . GLU A 1 307 ? 19.981 -3.761 -25.537 1.00 94.44 307 GLU A C 1
ATOM 2384 O O . GLU A 1 307 ? 21.066 -4.119 -25.082 1.00 94.44 307 GLU A O 1
ATOM 2389 N N . PHE A 1 308 ? 18.885 -3.647 -24.791 1.00 94.19 308 PHE A N 1
ATOM 2390 C CA . PHE A 1 308 ? 18.832 -4.006 -23.379 1.00 94.19 308 PHE A CA 1
ATOM 2391 C C . PHE A 1 308 ? 17.572 -4.814 -23.092 1.00 94.19 308 PHE A C 1
ATOM 2393 O O . PHE A 1 308 ? 16.494 -4.472 -23.582 1.00 94.19 308 PHE A O 1
ATOM 2400 N N . ASP A 1 309 ? 17.700 -5.845 -22.265 1.00 94.69 309 ASP A N 1
ATOM 2401 C CA . ASP A 1 309 ? 16.562 -6.543 -21.680 1.00 94.69 309 ASP A CA 1
ATOM 2402 C C . ASP A 1 309 ? 16.211 -5.849 -20.359 1.00 94.69 309 ASP A C 1
ATOM 2404 O O . ASP A 1 309 ? 17.040 -5.752 -19.449 1.00 94.69 309 ASP A O 1
ATOM 2408 N N . VAL A 1 310 ? 14.992 -5.310 -20.274 1.00 95.94 310 VAL A N 1
ATOM 2409 C CA . VAL A 1 310 ? 14.508 -4.560 -19.110 1.00 95.94 310 VAL A CA 1
ATOM 2410 C C . VAL A 1 310 ? 13.339 -5.271 -18.453 1.00 95.94 310 VAL A C 1
ATOM 2412 O O . VAL A 1 310 ? 12.418 -5.732 -19.120 1.00 95.94 310 VAL A O 1
ATOM 2415 N N . SER A 1 311 ? 13.352 -5.339 -17.132 1.00 95.12 311 SER A N 1
ATOM 2416 C CA . SER A 1 311 ? 12.273 -5.912 -16.324 1.00 95.12 311 SER A CA 1
ATOM 2417 C C . SER A 1 311 ? 12.050 -5.061 -15.082 1.00 95.12 311 SER A C 1
ATOM 2419 O O . SER A 1 311 ? 12.906 -4.254 -14.710 1.00 95.12 311 SER A O 1
ATOM 2421 N N . LEU A 1 312 ? 10.878 -5.205 -14.470 1.00 94.62 312 LEU A N 1
ATOM 2422 C CA . LEU A 1 312 ? 10.570 -4.572 -13.196 1.00 94.62 312 LEU A CA 1
ATOM 2423 C C . LEU A 1 312 ? 10.496 -5.633 -12.112 1.00 94.62 312 LEU A C 1
ATOM 2425 O O . LEU A 1 312 ? 9.829 -6.647 -12.277 1.00 94.62 312 LEU A O 1
ATOM 2429 N N . GLU A 1 313 ? 11.136 -5.357 -10.991 1.00 91.56 313 GLU A N 1
ATOM 2430 C CA . GLU A 1 313 ? 11.080 -6.154 -9.774 1.00 91.56 313 GLU A CA 1
ATOM 2431 C C . GLU A 1 313 ? 10.472 -5.305 -8.658 1.00 91.56 313 GLU A C 1
ATOM 2433 O O . GLU A 1 313 ? 10.556 -4.067 -8.670 1.00 91.56 313 GLU A O 1
ATOM 2438 N N . ARG A 1 314 ? 9.843 -5.964 -7.685 1.00 86.69 314 ARG A N 1
ATOM 2439 C CA . ARG A 1 314 ? 9.450 -5.290 -6.449 1.00 86.69 314 ARG A CA 1
ATOM 2440 C C . ARG A 1 314 ? 10.700 -4.964 -5.628 1.00 86.69 314 ARG A C 1
ATOM 2442 O O . ARG A 1 314 ? 11.672 -5.720 -5.679 1.00 86.69 314 ARG A O 1
ATOM 2449 N N . PRO A 1 315 ? 10.700 -3.844 -4.892 1.00 85.25 315 PRO A N 1
ATOM 2450 C CA . PRO A 1 315 ? 11.779 -3.547 -3.967 1.00 85.25 315 PRO A CA 1
ATOM 2451 C C . PRO A 1 315 ? 11.877 -4.630 -2.894 1.00 85.25 315 PRO A C 1
ATOM 2453 O O . PRO A 1 315 ? 10.897 -5.302 -2.565 1.00 85.25 315 PRO A O 1
ATOM 2456 N N . GLU A 1 316 ? 13.069 -4.766 -2.319 1.00 80.19 316 GLU A N 1
ATOM 2457 C CA . GLU A 1 316 ? 13.216 -5.500 -1.068 1.00 80.19 316 GLU A CA 1
ATOM 2458 C C . GLU A 1 316 ? 12.278 -4.901 -0.008 1.00 80.19 316 GLU A C 1
ATOM 2460 O O . GLU A 1 316 ? 12.132 -3.672 0.052 1.00 80.19 316 GLU A O 1
ATOM 2465 N N . PRO A 1 317 ? 11.652 -5.741 0.835 1.00 73.25 317 PRO A N 1
ATOM 2466 C CA . PRO A 1 317 ? 10.746 -5.257 1.863 1.00 73.25 317 PRO A CA 1
ATOM 2467 C C . PRO A 1 317 ? 11.480 -4.298 2.816 1.00 73.25 317 PRO A C 1
ATOM 2469 O O . PRO A 1 317 ? 12.682 -4.468 3.063 1.00 73.25 317 PRO A O 1
ATOM 2472 N N . PRO A 1 318 ? 10.788 -3.296 3.386 1.00 75.88 318 PRO A N 1
ATOM 2473 C CA . PRO A 1 318 ? 11.435 -2.314 4.237 1.00 75.88 318 PRO A CA 1
ATOM 2474 C C . PRO A 1 318 ? 12.123 -2.948 5.449 1.00 75.88 318 PRO A C 1
ATOM 2476 O O . PRO A 1 318 ? 11.623 -3.887 6.067 1.00 75.88 318 PRO A O 1
ATOM 2479 N N . ARG A 1 319 ? 13.284 -2.398 5.822 1.00 73.38 319 ARG A N 1
ATOM 2480 C CA . ARG A 1 319 ? 14.133 -2.956 6.890 1.00 73.38 319 ARG A CA 1
ATOM 2481 C C . ARG A 1 319 ? 13.548 -2.781 8.290 1.00 73.38 319 ARG A C 1
ATOM 2483 O O . ARG A 1 319 ? 13.929 -3.514 9.197 1.00 73.38 319 ARG A O 1
ATOM 2490 N N . THR A 1 320 ? 12.667 -1.799 8.480 1.00 75.25 320 THR A N 1
ATOM 2491 C CA . THR A 1 320 ? 12.074 -1.482 9.784 1.00 75.25 320 THR A CA 1
ATOM 2492 C C . THR A 1 320 ? 10.567 -1.738 9.792 1.00 75.25 320 THR A C 1
ATOM 2494 O O . THR A 1 320 ? 9.886 -1.626 8.766 1.00 75.25 320 THR A O 1
ATOM 2497 N N . GLY A 1 321 ? 10.023 -2.059 10.972 1.00 70.94 321 GLY A N 1
ATOM 2498 C CA . GLY A 1 321 ? 8.578 -2.220 11.163 1.00 70.94 321 GLY A CA 1
ATOM 2499 C C . GLY A 1 321 ? 7.803 -0.935 10.863 1.00 70.94 321 GLY A C 1
ATOM 2500 O O . GLY A 1 321 ? 6.747 -0.989 10.238 1.00 70.94 321 GLY A O 1
ATOM 2501 N N . ARG A 1 322 ? 8.377 0.225 11.210 1.00 78.25 322 ARG A N 1
ATOM 2502 C CA . ARG A 1 322 ? 7.820 1.549 10.906 1.00 78.25 322 ARG A CA 1
ATOM 2503 C C . ARG A 1 322 ? 7.684 1.796 9.407 1.00 78.25 322 ARG A C 1
ATOM 2505 O O . ARG A 1 322 ? 6.623 2.221 8.960 1.00 78.25 322 ARG A O 1
ATOM 2512 N N . ASP A 1 323 ? 8.740 1.533 8.646 1.00 80.31 323 ASP A N 1
ATOM 2513 C CA . ASP A 1 323 ? 8.743 1.744 7.197 1.00 80.31 323 ASP A CA 1
ATOM 2514 C C . ASP A 1 323 ? 7.771 0.791 6.492 1.00 80.31 323 ASP A C 1
ATOM 2516 O O . ASP A 1 323 ? 7.063 1.193 5.569 1.00 80.31 323 ASP A O 1
ATOM 2520 N N . SER A 1 324 ? 7.681 -0.444 6.992 1.00 74.94 324 SER A N 1
ATOM 2521 C CA . SER A 1 324 ? 6.710 -1.436 6.521 1.00 74.94 324 SER A CA 1
ATOM 2522 C C . SER A 1 324 ? 5.269 -0.994 6.799 1.00 74.94 324 SER A C 1
ATOM 2524 O O . SER A 1 324 ? 4.433 -1.027 5.904 1.00 74.94 324 SER A O 1
ATOM 2526 N N . ALA A 1 325 ? 4.973 -0.518 8.015 1.00 75.75 325 ALA A N 1
ATOM 2527 C CA . ALA A 1 325 ? 3.646 -0.011 8.384 1.00 75.75 325 ALA A CA 1
ATOM 2528 C C . ALA A 1 325 ? 3.255 1.260 7.608 1.00 75.75 325 ALA A C 1
ATOM 2530 O O . ALA A 1 325 ? 2.077 1.553 7.431 1.00 75.75 325 ALA A O 1
ATOM 2531 N N . LEU A 1 326 ? 4.246 2.016 7.136 1.00 79.62 326 LEU A N 1
ATOM 2532 C CA . LEU A 1 326 ? 4.053 3.186 6.286 1.00 79.62 326 LEU A CA 1
ATOM 2533 C C . LEU A 1 326 ? 3.848 2.853 4.808 1.00 79.62 326 LEU A C 1
ATOM 2535 O O . LEU A 1 326 ? 3.486 3.751 4.040 1.00 79.62 326 LEU A O 1
ATOM 2539 N N . ALA A 1 327 ? 4.093 1.601 4.414 1.00 78.88 327 ALA A N 1
ATOM 2540 C CA . ALA A 1 327 ? 4.109 1.168 3.024 1.00 78.88 327 ALA A CA 1
ATOM 2541 C C . ALA A 1 327 ? 4.983 2.092 2.156 1.00 78.88 327 ALA A C 1
ATOM 2543 O O . ALA A 1 327 ? 4.575 2.529 1.079 1.00 78.88 327 ALA A O 1
ATOM 2544 N N . ILE A 1 328 ? 6.172 2.473 2.651 1.00 78.12 328 ILE A N 1
ATOM 2545 C CA . ILE A 1 328 ? 7.044 3.440 1.952 1.00 78.12 328 ILE A CA 1
ATOM 2546 C C . ILE A 1 328 ? 7.471 2.966 0.556 1.00 78.12 328 ILE A C 1
ATOM 2548 O O . ILE A 1 328 ? 7.897 3.781 -0.271 1.00 78.12 328 ILE A O 1
ATOM 2552 N N . ASP A 1 329 ? 7.379 1.657 0.346 1.00 77.19 329 ASP A N 1
ATOM 2553 C CA . ASP A 1 329 ? 7.739 0.871 -0.820 1.00 77.19 329 ASP A CA 1
ATOM 2554 C C . ASP A 1 329 ? 6.555 0.588 -1.755 1.00 77.19 329 ASP A C 1
ATOM 2556 O O . ASP A 1 329 ? 6.782 0.110 -2.862 1.00 77.19 329 ASP A O 1
ATOM 2560 N N . ALA A 1 330 ? 5.318 0.925 -1.368 1.00 76.62 330 ALA A N 1
ATOM 2561 C CA . ALA A 1 330 ? 4.122 0.642 -2.165 1.00 76.62 330 ALA A CA 1
ATOM 2562 C C . ALA A 1 330 ? 4.195 1.197 -3.593 1.00 76.62 330 ALA A C 1
ATOM 2564 O O . ALA A 1 330 ? 3.858 0.500 -4.547 1.00 76.62 330 ALA A O 1
ATOM 2565 N N . ASP A 1 331 ? 4.697 2.425 -3.735 1.00 79.25 331 ASP A N 1
ATOM 2566 C CA . ASP A 1 331 ? 4.846 3.103 -5.026 1.00 79.25 331 ASP A CA 1
ATOM 2567 C C . ASP A 1 331 ? 6.250 2.946 -5.615 1.00 79.25 331 ASP A C 1
ATOM 2569 O O . ASP A 1 331 ? 6.619 3.672 -6.540 1.00 79.25 331 ASP A O 1
ATOM 2573 N N . VAL A 1 332 ? 7.082 2.072 -5.047 1.00 87.19 332 VAL A N 1
ATOM 2574 C CA . VAL A 1 332 ? 8.465 1.871 -5.475 1.00 87.19 332 VAL A CA 1
ATOM 2575 C C . VAL A 1 332 ? 8.548 0.639 -6.366 1.00 87.19 332 VAL A C 1
ATOM 2577 O O . VAL A 1 332 ? 8.026 -0.424 -6.047 1.00 87.19 332 VAL A O 1
ATOM 2580 N N . VAL A 1 333 ? 9.266 0.767 -7.478 1.00 91.06 333 VAL A N 1
ATOM 2581 C CA . VAL A 1 333 ? 9.630 -0.349 -8.356 1.00 91.06 333 VAL A CA 1
ATOM 2582 C C . VAL A 1 333 ? 11.113 -0.307 -8.679 1.00 91.06 333 VAL A C 1
ATOM 2584 O O . VAL A 1 333 ? 11.718 0.766 -8.721 1.00 91.06 333 VAL A O 1
ATOM 2587 N N . CYS A 1 334 ? 11.706 -1.471 -8.921 1.00 94.12 334 CYS A N 1
ATOM 2588 C CA . CYS A 1 334 ? 13.111 -1.615 -9.270 1.00 94.12 334 CYS A CA 1
ATOM 2589 C C . CYS A 1 334 ? 13.256 -2.020 -10.734 1.00 94.12 334 CYS A C 1
ATOM 2591 O O . CYS A 1 334 ? 12.862 -3.109 -11.135 1.00 94.12 334 CYS A O 1
ATOM 2593 N N . LEU A 1 335 ? 13.826 -1.129 -11.549 1.00 95.81 335 LEU A N 1
ATOM 2594 C CA . LEU A 1 335 ? 14.203 -1.442 -12.922 1.00 95.81 335 LEU A CA 1
ATOM 2595 C C . LEU A 1 335 ? 15.462 -2.292 -12.912 1.00 95.81 335 LEU A C 1
ATOM 2597 O O . LEU A 1 335 ? 16.511 -1.820 -12.473 1.00 95.81 335 LEU A O 1
ATOM 2601 N N . ARG A 1 336 ? 15.363 -3.499 -13.456 1.00 95.12 336 ARG A N 1
ATOM 2602 C CA . ARG A 1 336 ? 16.494 -4.369 -13.750 1.00 95.12 336 ARG A CA 1
ATOM 2603 C C . ARG A 1 336 ? 16.808 -4.295 -15.238 1.00 95.12 336 ARG A C 1
ATOM 2605 O O . ARG A 1 336 ? 15.942 -4.551 -16.072 1.00 95.12 336 ARG A O 1
ATOM 2612 N N . LEU A 1 337 ? 18.052 -3.960 -15.556 1.00 94.31 337 LEU A N 1
ATOM 2613 C CA . LEU A 1 337 ? 18.567 -3.826 -16.912 1.00 94.31 337 LEU A CA 1
ATOM 2614 C C . LEU A 1 337 ? 19.727 -4.797 -17.132 1.00 94.31 337 LEU A C 1
ATOM 2616 O O . LEU A 1 337 ? 20.683 -4.826 -16.353 1.00 94.31 337 LEU A O 1
ATOM 2620 N N . VAL A 1 338 ? 19.642 -5.574 -18.210 1.00 93.38 338 VAL A N 1
ATOM 2621 C CA . VAL A 1 338 ? 20.647 -6.558 -18.624 1.00 93.38 338 VAL A CA 1
ATOM 2622 C C . VAL A 1 338 ? 21.062 -6.274 -20.063 1.00 93.38 338 VAL A C 1
ATOM 2624 O O . VAL A 1 338 ? 20.218 -5.996 -20.915 1.00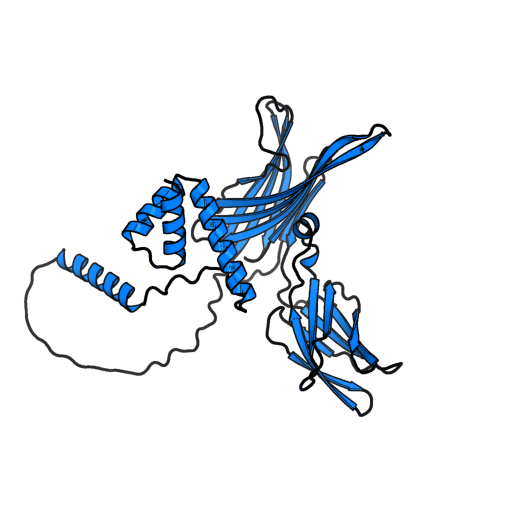 93.38 338 VAL A O 1
ATOM 2627 N N . VAL A 1 339 ? 22.364 -6.349 -20.343 1.00 90.12 339 VAL A N 1
ATOM 2628 C CA . VAL A 1 339 ? 22.886 -6.297 -21.714 1.00 90.12 339 VAL A CA 1
ATOM 2629 C C . VAL A 1 339 ? 22.843 -7.717 -22.289 1.00 90.12 339 VAL A C 1
ATOM 2631 O O . VAL A 1 339 ? 23.515 -8.596 -21.741 1.00 90.12 339 VAL A O 1
ATOM 2634 N N . PRO A 1 340 ? 22.069 -7.983 -23.356 1.00 87.00 340 PRO A N 1
ATOM 2635 C CA . PRO A 1 340 ? 21.964 -9.319 -23.928 1.00 87.00 340 PRO A CA 1
ATOM 2636 C C . PRO A 1 340 ? 23.338 -9.850 -24.350 1.00 87.00 340 PRO A C 1
ATOM 2638 O O . PRO A 1 340 ? 24.086 -9.166 -25.043 1.00 87.00 340 PRO A O 1
ATOM 2641 N N . GLY A 1 341 ? 23.667 -11.075 -23.934 1.00 81.88 341 GLY A N 1
ATOM 2642 C CA . GLY A 1 341 ? 24.938 -11.725 -24.273 1.00 81.88 341 GLY A CA 1
ATOM 2643 C C . GLY A 1 341 ? 26.166 -11.211 -23.510 1.00 81.88 341 GLY A C 1
ATOM 2644 O O . GLY A 1 341 ? 27.257 -11.724 -23.739 1.00 81.88 341 GLY A O 1
ATOM 2645 N N . SER A 1 342 ? 26.011 -10.243 -22.600 1.00 83.88 342 SER A N 1
ATOM 2646 C CA . SER A 1 342 ? 27.090 -9.823 -21.700 1.00 83.88 342 SER A CA 1
ATOM 2647 C C . SER A 1 342 ? 27.162 -10.719 -20.461 1.00 83.88 342 SER A C 1
ATOM 2649 O O . SER A 1 342 ? 26.137 -11.174 -19.953 1.00 83.88 342 SER A O 1
ATOM 2651 N N . ALA A 1 343 ? 28.377 -10.928 -19.948 1.00 81.50 343 ALA A N 1
ATOM 2652 C CA . ALA A 1 343 ? 28.611 -11.533 -18.635 1.00 81.50 343 ALA A CA 1
ATOM 2653 C C . ALA A 1 343 ? 28.450 -10.523 -17.479 1.00 81.50 343 ALA A C 1
ATOM 2655 O O . ALA A 1 343 ? 28.543 -10.901 -16.311 1.00 81.50 343 ALA A O 1
ATOM 2656 N N . ASP A 1 344 ? 28.224 -9.243 -17.791 1.00 83.06 344 ASP A N 1
ATOM 2657 C CA . ASP A 1 344 ? 28.064 -8.200 -16.785 1.00 83.06 344 ASP A CA 1
ATOM 2658 C C . ASP A 1 344 ? 26.831 -8.452 -15.902 1.00 83.06 344 ASP A C 1
ATOM 2660 O O . ASP A 1 344 ? 25.756 -8.811 -16.398 1.00 83.06 344 ASP A O 1
ATOM 2664 N N . PRO A 1 345 ? 26.934 -8.200 -14.584 1.00 86.50 345 PRO A N 1
ATOM 2665 C CA . PRO A 1 345 ? 25.794 -8.325 -13.696 1.00 86.50 345 PRO A CA 1
ATOM 2666 C C . PRO A 1 345 ? 24.734 -7.278 -14.036 1.00 86.50 345 PRO A C 1
ATOM 2668 O O . PRO A 1 345 ? 25.038 -6.128 -14.375 1.00 86.50 345 PRO A O 1
ATOM 2671 N N . ALA A 1 346 ? 23.473 -7.672 -13.868 1.00 87.62 346 ALA A N 1
ATOM 2672 C CA . ALA A 1 346 ? 22.342 -6.787 -14.084 1.00 87.62 346 ALA A CA 1
ATOM 2673 C C . ALA A 1 346 ? 22.466 -5.502 -13.261 1.00 87.62 346 ALA A C 1
ATOM 2675 O O . ALA A 1 346 ? 22.862 -5.505 -12.092 1.00 87.62 346 ALA A O 1
ATOM 2676 N N . ARG A 1 347 ? 22.090 -4.391 -13.881 1.00 91.62 347 ARG A N 1
ATOM 2677 C CA . ARG A 1 347 ? 22.047 -3.084 -13.238 1.00 91.62 347 ARG A CA 1
ATOM 2678 C C . ARG A 1 347 ? 20.641 -2.853 -12.714 1.00 91.62 347 ARG A C 1
ATOM 2680 O O . ARG A 1 347 ? 19.678 -2.976 -13.465 1.00 91.62 347 ARG A O 1
ATOM 2687 N N . VAL A 1 348 ? 20.530 -2.529 -11.429 1.00 93.56 348 VAL A N 1
ATOM 2688 C CA . VAL A 1 348 ? 19.240 -2.330 -10.764 1.00 93.56 348 VAL A CA 1
ATOM 2689 C C . VAL A 1 348 ? 19.117 -0.891 -10.291 1.00 93.56 348 VAL A C 1
ATOM 2691 O O . VAL A 1 348 ? 20.032 -0.346 -9.669 1.00 93.56 348 VAL A O 1
ATOM 2694 N N . ARG A 1 349 ? 17.976 -0.261 -10.575 1.00 94.12 349 ARG A N 1
ATOM 2695 C CA . ARG A 1 349 ? 17.645 1.065 -10.055 1.00 94.12 349 ARG A CA 1
ATOM 2696 C C . ARG A 1 349 ? 16.200 1.134 -9.604 1.00 94.12 349 ARG A C 1
ATOM 2698 O O . ARG A 1 349 ? 15.291 1.015 -10.418 1.00 94.12 349 ARG A O 1
ATOM 2705 N N . CYS A 1 350 ? 16.006 1.419 -8.321 1.00 92.19 350 CYS A N 1
ATOM 2706 C CA . CYS A 1 350 ? 14.678 1.606 -7.756 1.00 92.19 350 CYS A CA 1
ATOM 2707 C C . CYS A 1 350 ? 14.217 3.066 -7.811 1.00 92.19 350 CYS A C 1
ATOM 2709 O O . CYS A 1 350 ? 15.008 4.015 -7.679 1.00 92.19 350 CYS A O 1
ATOM 2711 N N . GLY A 1 351 ? 12.916 3.248 -8.004 1.00 89.25 351 GLY A N 1
ATOM 2712 C CA . GLY A 1 351 ? 12.286 4.551 -8.061 1.00 89.25 351 GLY A CA 1
ATOM 2713 C C . GLY A 1 351 ? 10.810 4.526 -7.722 1.00 89.25 351 GLY A C 1
ATOM 2714 O O . GLY A 1 351 ? 10.147 3.510 -7.900 1.00 89.25 351 GLY A O 1
ATOM 2715 N N . ARG A 1 352 ? 10.327 5.661 -7.211 1.00 89.62 352 ARG A N 1
ATOM 2716 C CA . ARG A 1 352 ? 8.900 5.899 -7.011 1.00 89.62 352 ARG A CA 1
ATOM 2717 C C . ARG A 1 352 ? 8.219 6.232 -8.333 1.00 89.62 352 ARG A C 1
ATOM 2719 O O . ARG A 1 352 ? 8.880 6.718 -9.249 1.00 89.62 352 ARG A O 1
ATOM 2726 N N . LEU A 1 353 ? 6.908 6.020 -8.412 1.00 87.25 353 LEU A N 1
ATOM 2727 C CA . LEU A 1 353 ? 6.065 6.431 -9.544 1.00 87.25 353 LEU A CA 1
ATOM 2728 C C . LEU A 1 353 ? 5.773 7.948 -9.534 1.00 87.25 353 LEU A C 1
ATOM 2730 O O . LEU A 1 353 ? 4.625 8.378 -9.590 1.00 87.25 353 LEU A O 1
ATOM 2734 N N . ASP A 1 354 ? 6.829 8.758 -9.444 1.00 88.62 354 ASP A N 1
ATOM 2735 C CA . ASP A 1 354 ? 6.808 10.213 -9.233 1.00 88.62 354 ASP A CA 1
ATOM 2736 C C . ASP A 1 354 ? 7.189 11.027 -10.487 1.00 88.62 354 ASP A C 1
ATOM 2738 O O . ASP A 1 354 ? 7.275 12.251 -10.436 1.00 88.62 354 ASP A O 1
ATOM 2742 N N . ASN A 1 355 ? 7.419 10.364 -11.625 1.00 90.56 355 ASN A N 1
ATOM 2743 C CA . ASN A 1 355 ? 7.958 10.954 -12.853 1.00 90.56 355 ASN A CA 1
ATOM 2744 C C . ASN A 1 355 ? 9.321 11.661 -12.682 1.00 90.56 355 ASN A C 1
ATOM 2746 O O . ASN A 1 355 ? 9.707 12.473 -13.527 1.00 90.56 355 ASN A O 1
ATOM 2750 N N . VAL A 1 356 ? 10.105 11.314 -11.657 1.00 92.62 356 VAL A N 1
ATOM 2751 C CA . VAL A 1 356 ? 11.468 11.830 -11.477 1.00 92.62 356 VAL A CA 1
ATOM 2752 C C . VAL A 1 356 ? 12.469 10.968 -12.247 1.00 92.62 356 VAL A C 1
ATOM 2754 O O . VAL A 1 356 ? 12.492 9.740 -12.132 1.00 92.62 356 VAL A O 1
ATOM 2757 N N . ALA A 1 357 ? 13.329 11.623 -13.030 1.00 92.44 357 ALA A N 1
ATOM 2758 C CA . ALA A 1 357 ? 14.380 10.967 -13.797 1.00 92.44 357 ALA A CA 1
ATOM 2759 C C . ALA A 1 357 ? 15.475 10.397 -12.883 1.00 92.44 357 ALA A C 1
ATOM 2761 O O . ALA A 1 357 ? 16.006 11.076 -12.002 1.00 92.44 357 ALA A O 1
ATOM 2762 N N . ARG A 1 358 ? 15.856 9.141 -13.118 1.00 94.81 358 ARG A N 1
ATOM 2763 C CA . ARG A 1 358 ? 16.858 8.413 -12.333 1.00 94.81 358 ARG A CA 1
ATOM 2764 C C . ARG A 1 358 ? 17.941 7.878 -13.254 1.00 94.81 358 ARG A C 1
ATOM 2766 O O . ARG A 1 358 ? 17.654 7.247 -14.264 1.00 94.81 358 ARG A O 1
ATOM 2773 N N . ARG A 1 359 ? 19.196 8.138 -12.891 1.00 94.06 359 ARG A N 1
ATOM 2774 C CA . ARG A 1 359 ? 20.372 7.715 -13.658 1.00 94.06 359 ARG A CA 1
ATOM 2775 C C . ARG A 1 359 ? 20.798 6.304 -13.256 1.00 94.06 359 ARG A C 1
ATOM 2777 O O . ARG A 1 359 ? 20.865 5.998 -12.064 1.00 94.06 359 ARG A O 1
ATOM 2784 N N . LEU A 1 360 ? 21.108 5.483 -14.250 1.00 94.00 360 LEU A N 1
ATOM 2785 C CA . LEU A 1 360 ? 21.656 4.140 -14.118 1.00 94.00 360 LEU A CA 1
ATOM 2786 C C . LEU A 1 360 ? 22.925 4.042 -14.969 1.00 94.00 360 LEU A C 1
ATOM 2788 O O . LEU A 1 360 ? 22.854 3.995 -16.195 1.00 94.00 360 LEU A O 1
ATOM 2792 N N . ALA A 1 361 ? 24.082 4.044 -14.309 1.00 91.62 361 ALA A N 1
ATOM 2793 C CA . ALA A 1 361 ? 25.373 3.945 -14.980 1.00 91.62 361 ALA A CA 1
ATOM 2794 C C . ALA A 1 361 ? 25.622 2.517 -15.497 1.00 91.62 361 ALA A C 1
ATOM 2796 O O . ALA A 1 361 ? 25.390 1.533 -14.784 1.00 91.62 361 ALA A O 1
ATOM 2797 N N . LEU A 1 362 ? 26.109 2.416 -16.731 1.00 89.50 362 LEU A N 1
ATOM 2798 C CA . LEU A 1 362 ? 26.542 1.176 -17.367 1.00 89.50 362 LEU A CA 1
ATOM 2799 C C . LEU A 1 362 ? 28.067 1.016 -17.248 1.00 89.50 362 LEU A C 1
ATOM 2801 O O . LEU A 1 362 ? 28.790 1.975 -16.985 1.00 89.50 362 LEU A O 1
ATOM 2805 N N . THR A 1 363 ? 28.567 -0.205 -17.450 1.00 82.00 363 THR A N 1
ATOM 2806 C CA . THR A 1 363 ? 30.006 -0.542 -17.404 1.00 82.00 363 THR A CA 1
ATOM 2807 C C . THR A 1 363 ? 30.850 0.260 -18.402 1.00 82.00 363 THR A C 1
ATOM 2809 O O . THR A 1 363 ? 31.996 0.574 -18.102 1.00 82.00 363 THR A O 1
ATOM 2812 N N . GLY A 1 364 ? 30.287 0.645 -19.551 1.00 78.69 364 GLY A N 1
ATOM 2813 C CA . GLY A 1 364 ? 30.982 1.382 -20.616 1.00 78.69 364 GLY A CA 1
ATOM 2814 C C . GLY A 1 364 ? 30.989 2.912 -20.489 1.00 78.69 364 GLY A C 1
ATOM 2815 O O . GLY A 1 364 ? 31.276 3.584 -21.472 1.00 78.69 364 GLY A O 1
ATOM 2816 N N . GLY A 1 365 ? 30.617 3.480 -19.336 1.00 84.75 365 GLY A N 1
ATOM 2817 C CA . GLY A 1 365 ? 30.521 4.939 -19.137 1.00 84.75 365 GLY A CA 1
ATOM 2818 C C . GLY A 1 365 ? 29.217 5.574 -19.643 1.00 84.75 365 GLY A C 1
ATOM 2819 O O . GLY A 1 365 ? 28.916 6.721 -19.314 1.00 84.75 365 GLY A O 1
ATOM 2820 N N . ASP A 1 366 ? 28.405 4.814 -20.375 1.00 91.38 366 ASP A N 1
ATOM 2821 C CA . ASP A 1 366 ? 27.054 5.205 -20.772 1.00 91.38 366 ASP A CA 1
ATOM 2822 C C . ASP A 1 366 ? 26.100 5.237 -19.574 1.00 91.38 366 ASP A C 1
ATOM 2824 O O . ASP A 1 366 ? 26.261 4.511 -18.592 1.00 91.38 366 ASP A O 1
ATOM 2828 N N . THR A 1 367 ? 25.058 6.059 -19.660 1.00 94.44 367 THR A N 1
ATOM 2829 C CA . THR A 1 367 ? 24.027 6.168 -18.625 1.00 94.44 367 THR A CA 1
ATOM 2830 C C . THR A 1 367 ? 22.646 5.983 -19.227 1.00 94.44 367 THR A C 1
ATOM 2832 O O . THR A 1 367 ? 22.252 6.708 -20.136 1.00 94.44 367 THR A O 1
ATOM 2835 N N . VAL A 1 368 ? 21.866 5.056 -18.674 1.00 95.38 368 VAL A N 1
ATOM 2836 C CA . VAL A 1 368 ? 20.428 4.988 -18.940 1.00 95.38 368 VAL A CA 1
ATOM 2837 C C . VAL A 1 368 ? 19.713 5.901 -17.956 1.00 95.38 368 VAL A C 1
ATOM 2839 O O . VAL A 1 368 ? 19.887 5.793 -16.742 1.00 95.38 368 VAL A O 1
ATOM 2842 N N . VAL A 1 369 ? 18.901 6.813 -18.473 1.00 96.00 369 VAL A N 1
ATOM 2843 C CA . VAL A 1 369 ? 17.990 7.629 -17.677 1.00 96.00 369 VAL A CA 1
ATOM 2844 C C . VAL A 1 369 ? 16.618 6.976 -17.731 1.00 96.00 369 VAL A C 1
ATOM 2846 O O . VAL A 1 369 ? 16.063 6.784 -18.810 1.00 96.00 369 VAL A O 1
ATOM 2849 N N . ALA A 1 370 ? 16.088 6.621 -16.565 1.00 96.19 370 ALA A N 1
ATOM 2850 C CA . ALA A 1 370 ? 14.784 6.001 -16.407 1.00 96.19 370 ALA A CA 1
ATOM 2851 C C . ALA A 1 370 ? 13.851 6.909 -15.605 1.00 96.19 370 ALA A C 1
ATOM 2853 O O . ALA A 1 370 ? 14.207 7.372 -14.521 1.00 96.19 370 ALA A O 1
ATOM 2854 N N . THR A 1 371 ? 12.645 7.118 -16.117 1.00 95.50 371 THR A N 1
ATOM 2855 C CA . THR A 1 371 ? 11.564 7.821 -15.426 1.00 95.50 371 THR A CA 1
ATOM 2856 C C . THR A 1 371 ? 10.384 6.877 -15.261 1.00 95.50 371 THR A C 1
ATOM 2858 O O . THR A 1 371 ? 9.945 6.264 -16.236 1.00 95.50 371 THR A O 1
ATOM 2861 N N . PHE A 1 372 ? 9.865 6.779 -14.040 1.00 93.31 372 PHE A N 1
ATOM 2862 C CA . PHE A 1 372 ? 8.774 5.880 -13.678 1.00 93.31 372 PHE A CA 1
ATOM 2863 C C . PHE A 1 372 ? 7.487 6.673 -13.492 1.00 93.31 372 PHE A C 1
ATOM 2865 O O . PHE A 1 372 ? 7.480 7.692 -12.802 1.00 93.31 372 PHE A O 1
ATOM 2872 N N . GLY A 1 373 ? 6.396 6.204 -14.081 1.00 89.25 373 GLY A N 1
ATOM 2873 C CA . GLY A 1 373 ? 5.098 6.837 -13.914 1.00 89.25 373 GLY A CA 1
ATOM 2874 C C . GLY A 1 373 ? 3.955 5.845 -14.005 1.00 89.25 373 GLY A C 1
ATOM 2875 O O . GLY A 1 373 ? 4.089 4.742 -14.544 1.00 89.25 373 GLY A O 1
ATOM 2876 N N . TRP A 1 374 ? 2.807 6.269 -13.492 1.00 84.31 374 TRP A N 1
ATOM 2877 C CA . TRP A 1 374 ? 1.555 5.569 -13.721 1.00 84.31 374 TRP A CA 1
ATOM 2878 C C . TRP A 1 374 ? 1.228 5.552 -15.223 1.00 84.31 374 TRP A C 1
ATOM 2880 O O . TRP A 1 374 ? 1.477 6.545 -15.921 1.00 84.31 374 TRP A O 1
ATOM 2890 N N . PRO A 1 375 ? 0.699 4.438 -15.757 1.00 79.06 375 PRO A N 1
ATOM 2891 C CA . PRO A 1 375 ? 0.214 4.409 -17.127 1.00 79.06 375 PRO A CA 1
ATOM 2892 C C . PRO A 1 375 ? -0.910 5.437 -17.299 1.00 79.06 375 PRO A C 1
ATOM 2894 O O . PRO A 1 375 ? -1.709 5.656 -16.388 1.00 79.06 375 PRO A O 1
ATOM 2897 N N . ALA A 1 376 ? -0.972 6.068 -18.475 1.00 71.75 376 ALA A N 1
ATOM 2898 C CA . ALA A 1 376 ? -2.079 6.959 -18.804 1.00 71.75 376 ALA A CA 1
ATOM 2899 C C . ALA A 1 376 ? -3.410 6.197 -18.689 1.00 71.75 376 ALA A C 1
ATOM 2901 O O . ALA A 1 376 ? -3.482 5.018 -19.057 1.00 71.75 376 ALA A O 1
ATOM 2902 N N . ALA A 1 377 ? -4.448 6.868 -18.183 1.00 57.62 377 ALA A N 1
ATOM 2903 C CA . ALA A 1 377 ? -5.800 6.325 -18.211 1.00 57.62 377 ALA A CA 1
ATOM 2904 C C . ALA A 1 377 ? -6.162 6.001 -19.670 1.00 57.62 377 ALA A C 1
ATOM 2906 O O . ALA A 1 377 ? -5.988 6.852 -20.543 1.00 57.62 377 ALA A O 1
ATOM 2907 N N . ARG A 1 378 ? -6.574 4.757 -19.926 1.00 45.78 378 ARG A N 1
ATOM 2908 C CA . ARG A 1 378 ? -7.100 4.340 -21.229 1.00 45.78 378 ARG A CA 1
ATOM 2909 C C . ARG A 1 378 ? -8.594 4.564 -21.287 1.00 45.78 378 ARG A C 1
ATOM 2911 O O . ARG A 1 378 ? -9.236 4.354 -20.231 1.00 45.78 378 ARG A O 1
#

Secondary structure (DSSP, 8-state):
-HHHHHHHHHHHHHT---HHHHHHHHHHHHH-HHHHHHHHHHHHHHHHHHHHTT-TT--S--PPP--HHHHHHHHHHHHHHHHTTS-----------------PPPP---------EEEEEEEEEEEETTEEEEEEEEEEEESTT-EEEEEEEETTEEEEEEEEEEE-SSEEEEEEEEEEEEEEEE-TTSPEEEEEEEEEEEEEEETT-EEEE-TT----TT-SEEEEEEEEEEEE--SS----EEEEEES-TTSEEEEEEE---S-EEEEEEEEETTEEPPPEEEEE-TTSPPEEEEEEETTEEEEEEEEEEPPPPPSSHHHHHTTTTTTEEEEEEE-TT--SPPEEEEEESS--EEEEE-TTS-EEEEEEEPPPP-

pLDDT: mean 79.06, std 18.09, range [29.42, 97.0]

Radius of gyration: 28.06 Å; chains: 1; bounding box: 66×76×72 Å

Foldseek 3Di:
DVVVLLVLLVCVLVQVDDPVVVVVSVVVLVVDVVSVVSSVVVFVVVLVVCCVVPNVPSPGRPNPPPPVVNVVVVVVVVVVVVVVVDDDDDDDDDDDDDDDDDDDDDDPPPPPPQWKKKKKKKWKWKAAAHDIDTFKIKIKIFTQFWWKWKWKDAPFKTKTKIWHWDDDPFKIKIKMWMKMKGFPDADPVRHTDIDIDIDIDIDIGGAQDWDKDQNPDDDDPPDRMGIIMIIHMHIGRDPDGGDMDMDMGGPHPSMDIDMYIQDAAQKKWKWKWKDDPPWIWDIDTDIAGEPDFWDWDWTDTPPDIFIKTKHKYQDDQDPDSVCNSVPVRSQKIKIWIDGPPDPDDIWIDMDGQPQDWDWTADPVRMIMIIGIHRDPDD

Sequence (378 aa):
MHDDWLKQIEQELDGELSLPERAGLARHLAGCRHCAEARVSHIEMRVAFARSAGQPHAHTVPRPAIRGRTLGLWMVLSLIAGAAGRVRCSWRNSAWTAALIAVLPAPPAHSQAPTYRLSYRLRVVERTGVDTETLATAVVSGPPETALRVLLRAETAELRGLLATLPEPDTVNLAGLFFSRRPAGRSRRGVSLFEEDSYRRWARVAWGAATRLYPFGADWAGQHRALWVEIAVDREFVGGQTRASEEVSVVNPAVYFDAEAVLPPRRVLVRLSLVRGDTASSVRAVDLVPEAPGSRVRFALGRERFEFDVSLERPEPPRTGRDSALAIDADVVCLRLVVPGSADPARVRCGRLDNVARRLALTGGDTVVATFGWPAAR